Protein AF-A0A183KMF8-F1 (afdb_monomer)

Sequence (443 aa):
MEKEELQAALEEAESALEQEEAKVQRAQLEMSQIRQEIDRRLAEKEEEFEATRKNHQRAMESQQASLEAEAKGKAEAMRVKKKLEQDINELEVSLDGANRARAEQEKNVKKFQQQVRELQSQLEDDQRQRDDLREQFQAAERRATVLAGELDELRIALDQAERSRKIAEAERAEASDRATEMSTQTASLAAQKRKLEADLAAMQVRLNNYVYFSKINNLRITNIKEAANEAKQADERAKKAMADSARVFEEIRQEQEHTQHVEKARKQLEIQVKELMARLEDSESGAMKNGRKAMGKLEQRVRELETELEAEQRRHGETQKNLRKVDRRMKEISLQAEEDKKSHDRMQELVEKLQGKIKTYKRQVEEAEEIAAINLAKYRKIQHEIEDAEERADQAEQALQKLRAKNRSSVSTARGVSAAPAGGPGHANRARKPTASLAPEEE

Radius of gyration: 89.99 Å; Cα contacts (8 Å, |Δi|>4): 0; chains: 1; bounding box: 189×73×277 Å

Organism: NCBI:txid6186

InterPro domains:
  IPR002928 Myosin tail [PF01576] (4-406)
  IPR014751 DNA repair protein XRCC4-like, C-terminal [G3DSA:1.20.5.370] (32-85)
  IPR014751 DNA repair protein XRCC4-like, C-terminal [G3DSA:1.20.5.370] (86-130)
  IPR014751 DNA repair protein XRCC4-like, C-terminal [G3DSA:1.20.5.370] (131-180)
  IPR014751 DNA repair protein XRCC4-like, C-terminal [G3DSA:1.20.5.370] (212-255)

Foldseek 3Di:
DVVVVVVVVVVVVVVVVVVVVVVVVVVVVVVVVVVVVVVVVVVVVVVVVVVVVVVVVVVVVVVVVVVVVVVVVVVVVVVVVVVVVVVVVVVVVVVVVVVVVVVVVVVVVVVVVVVVVVVVVVVVVVVVVVVVVVVVVVVVVVVVVVVVVVVVVVVVVVVVVVVVVVVVVVVVVVVVVVVVVVVVVVVVVVVVVVVVVVVVVVVVVVVVVVVVVVVVVVVVVVVVCVVPPPPDDDDDPDDDPDPPPPVVVVVVVVVVVVVVVVVVVVVVVVVVVVVVVVVVCVVVVVVVVVVVVVVVVVVVVVVVVVVVVVVVVVVVVVVVVVVVVVVVVVVVVVVVVVVVVVVVVVVVVVVVVVVVVVVVVVVVVVVVVVVVVVVVVVVVVVVVVVVVVVVVVVVVVVVVVVVVVVCVVDDDDDDDDDDDDDDDDDDDDDDDDDDDDDDDDDD

Structure (mmCIF, N/CA/C/O backbone):
data_AF-A0A183KMF8-F1
#
_entry.id   AF-A0A183KMF8-F1
#
loop_
_atom_site.group_PDB
_atom_site.id
_atom_site.type_symbol
_atom_site.label_atom_id
_atom_site.label_alt_id
_atom_site.label_comp_id
_atom_site.label_asym_id
_atom_site.label_entity_id
_atom_site.label_seq_id
_atom_site.pdbx_PDB_ins_code
_atom_site.Cartn_x
_atom_site.Cartn_y
_atom_site.Cartn_z
_atom_site.occupancy
_atom_site.B_iso_or_equiv
_atom_site.auth_seq_id
_atom_site.auth_comp_id
_atom_site.auth_asym_id
_atom_site.auth_atom_id
_atom_site.pdbx_PDB_model_num
ATOM 1 N N . MET A 1 1 ? -101.783 14.143 148.210 1.00 53.28 1 MET A N 1
ATOM 2 C CA . MET A 1 1 ? -100.377 14.569 148.283 1.00 53.28 1 MET A CA 1
ATOM 3 C C . MET A 1 1 ? -99.490 13.358 148.036 1.00 53.28 1 MET A C 1
ATOM 5 O O . MET A 1 1 ? -99.327 13.074 146.864 1.00 53.28 1 MET A O 1
ATOM 9 N N . GLU A 1 2 ? -99.104 12.533 149.020 1.00 60.06 2 GLU A N 1
ATOM 10 C CA . GLU A 1 2 ? -98.165 11.400 148.794 1.00 60.06 2 GLU A CA 1
ATOM 11 C C . GLU A 1 2 ? -98.465 10.506 147.569 1.00 60.06 2 GLU A C 1
ATOM 13 O O . GLU A 1 2 ? -97.564 10.198 146.793 1.00 60.06 2 GLU A O 1
ATOM 18 N N . LYS A 1 3 ? -99.730 10.106 147.344 1.00 68.62 3 LYS A N 1
ATOM 19 C CA . LYS A 1 3 ? -100.103 9.311 146.155 1.00 68.62 3 LYS A CA 1
ATOM 20 C C . LYS A 1 3 ? -99.902 10.082 144.841 1.00 68.62 3 LYS A C 1
ATOM 22 O O . LYS A 1 3 ? -99.501 9.491 143.848 1.00 68.62 3 LYS A O 1
ATOM 27 N N . GLU A 1 4 ? -100.211 11.374 144.829 1.00 64.69 4 GLU A N 1
ATOM 28 C CA . GLU A 1 4 ? -100.083 12.243 143.653 1.00 64.69 4 GLU A CA 1
ATOM 29 C C . GLU A 1 4 ? -98.609 12.581 143.383 1.00 64.69 4 GLU A C 1
ATOM 31 O O . GLU A 1 4 ? -98.207 12.636 142.231 1.00 64.69 4 GLU A O 1
ATOM 36 N N . GLU A 1 5 ? -97.785 12.706 144.427 1.00 64.81 5 GLU A N 1
ATOM 37 C CA . GLU A 1 5 ? -96.329 12.885 144.321 1.00 64.81 5 GLU A CA 1
ATOM 38 C C . GLU A 1 5 ? -95.641 11.615 143.793 1.00 64.81 5 GLU A C 1
ATOM 40 O O . GLU A 1 5 ? -94.817 11.697 142.886 1.00 64.81 5 GLU A O 1
ATOM 45 N N . LEU A 1 6 ? -96.027 10.429 144.283 1.00 68.94 6 LEU A N 1
ATOM 46 C CA . LEU A 1 6 ? -95.561 9.146 143.737 1.00 68.94 6 LEU A CA 1
ATOM 47 C C . LEU A 1 6 ? -96.019 8.913 142.293 1.00 68.94 6 LEU A C 1
ATOM 49 O O . LEU A 1 6 ? -95.277 8.325 141.511 1.00 68.94 6 LEU A O 1
ATOM 53 N N . GLN A 1 7 ? -97.225 9.359 141.936 1.00 73.94 7 GLN A N 1
ATOM 54 C CA . GLN A 1 7 ? -97.734 9.225 140.574 1.00 73.94 7 GLN A CA 1
ATOM 55 C C . GLN A 1 7 ? -97.050 10.217 139.618 1.00 73.94 7 GLN A C 1
ATOM 57 O O . GLN A 1 7 ? -96.647 9.814 138.534 1.00 73.94 7 GLN A O 1
ATOM 62 N N . ALA A 1 8 ? -96.805 11.460 140.045 1.00 76.19 8 ALA A N 1
ATOM 63 C CA . ALA A 1 8 ? -96.013 12.426 139.284 1.00 76.19 8 ALA A CA 1
ATOM 64 C C . ALA A 1 8 ? -94.557 11.963 139.094 1.00 76.19 8 ALA A C 1
ATOM 66 O O . ALA A 1 8 ? -94.017 12.097 138.003 1.00 76.19 8 ALA A O 1
ATOM 67 N N . ALA A 1 9 ? -93.937 11.361 140.116 1.00 75.56 9 ALA A N 1
ATOM 68 C CA . ALA A 1 9 ? -92.593 10.789 140.005 1.00 75.56 9 ALA A CA 1
ATOM 69 C C . ALA A 1 9 ? -92.539 9.557 139.078 1.00 75.56 9 ALA A C 1
ATOM 71 O O . ALA A 1 9 ? -91.512 9.313 138.446 1.00 75.56 9 ALA A O 1
ATOM 72 N N . LEU A 1 10 ? -93.632 8.788 138.974 1.00 75.88 10 LEU A N 1
ATOM 73 C CA . LEU A 1 10 ? -93.757 7.712 137.989 1.00 75.88 10 LEU A CA 1
ATOM 74 C C . LEU A 1 10 ? -93.901 8.284 136.572 1.00 75.88 10 LEU A C 1
ATOM 76 O O . LEU A 1 10 ? -93.147 7.886 135.694 1.00 75.88 10 LEU A O 1
ATOM 80 N N . GLU A 1 11 ? -94.790 9.259 136.366 1.00 78.62 11 GLU A N 1
ATOM 81 C CA . GLU A 1 11 ? -94.988 9.938 135.076 1.00 78.62 11 GLU A CA 1
ATOM 82 C C . GLU A 1 11 ? -93.707 10.681 134.615 1.00 78.62 11 GLU A C 1
ATOM 84 O O . GLU A 1 11 ? -93.384 10.691 133.426 1.00 78.62 11 GLU A O 1
ATOM 89 N N . GLU A 1 12 ? -92.911 11.232 135.541 1.00 80.75 12 GLU A N 1
ATOM 90 C CA . GLU A 1 12 ? -91.586 11.809 135.263 1.00 80.75 12 GLU A CA 1
ATOM 91 C C . GLU A 1 12 ? -90.548 10.733 134.889 1.00 80.75 12 GLU A C 1
ATOM 93 O O . GLU A 1 12 ? -89.778 10.928 133.947 1.00 80.75 12 GLU A O 1
ATOM 98 N N . ALA A 1 13 ? -90.546 9.578 135.565 1.00 78.44 13 ALA A N 1
ATOM 99 C CA . ALA A 1 13 ? -89.655 8.460 135.246 1.00 78.44 13 ALA A CA 1
ATOM 100 C C . ALA A 1 13 ? -90.016 7.763 133.920 1.00 78.44 13 ALA A C 1
ATOM 102 O O . ALA A 1 13 ? -89.120 7.381 133.168 1.00 78.44 13 ALA A O 1
ATOM 103 N N . GLU A 1 14 ? -91.306 7.634 133.603 1.00 80.62 14 GLU A N 1
ATOM 104 C CA . GLU A 1 14 ? -91.804 7.118 132.324 1.00 80.62 14 GLU A CA 1
ATOM 105 C C . GLU A 1 14 ? -91.486 8.101 131.187 1.00 80.62 14 GLU A C 1
ATOM 107 O O . GLU A 1 14 ? -90.931 7.692 130.170 1.00 80.62 14 GLU A O 1
ATOM 112 N N . SER A 1 15 ? -91.679 9.410 131.393 1.00 82.56 15 SER A N 1
ATOM 113 C CA . SER A 1 15 ? -91.239 10.459 130.457 1.00 82.56 15 SER A CA 1
ATOM 114 C C . SER A 1 15 ? -89.717 10.472 130.248 1.00 82.56 15 SER A C 1
ATOM 116 O O . SER A 1 15 ? -89.238 10.671 129.128 1.00 82.56 15 SER A O 1
ATOM 118 N N . ALA A 1 16 ? -88.925 10.230 131.297 1.00 81.44 16 ALA A N 1
ATOM 119 C CA . ALA A 1 16 ? -87.475 10.090 131.183 1.00 81.44 16 ALA A CA 1
ATOM 120 C C . ALA A 1 16 ? -87.079 8.817 130.411 1.00 81.44 16 ALA A C 1
ATOM 122 O O . ALA A 1 16 ? -86.155 8.865 129.596 1.00 81.44 16 ALA A O 1
ATOM 123 N N . LEU A 1 17 ? -87.794 7.703 130.612 1.00 83.12 17 LEU A N 1
ATOM 124 C CA . LEU A 1 17 ? -87.589 6.464 129.864 1.00 83.12 17 LEU A CA 1
ATOM 125 C C . LEU A 1 17 ? -87.949 6.636 128.383 1.00 83.12 17 LEU A C 1
ATOM 127 O O . LEU A 1 17 ? -87.120 6.310 127.540 1.00 83.12 17 LEU A O 1
ATOM 131 N N . GLU A 1 18 ? -89.102 7.225 128.049 1.00 85.12 18 GLU A N 1
ATOM 132 C CA . GLU A 1 18 ? -89.467 7.550 126.661 1.00 85.12 18 GLU A CA 1
ATOM 133 C C . GLU A 1 18 ? -88.423 8.464 125.998 1.00 85.12 18 GLU A C 1
ATOM 135 O O . GLU A 1 18 ? -88.086 8.287 124.825 1.00 85.12 18 GLU A O 1
ATOM 140 N N . GLN A 1 19 ? -87.854 9.419 126.741 1.00 85.50 19 GLN A N 1
ATOM 141 C CA . GLN A 1 19 ? -86.780 10.280 126.243 1.00 85.50 19 GLN A CA 1
ATOM 142 C C . GLN A 1 19 ? -85.465 9.526 125.998 1.00 85.50 19 GLN A C 1
ATOM 144 O O . GLN A 1 19 ? -84.789 9.820 125.009 1.00 85.50 19 GLN A O 1
ATOM 149 N N . GLU A 1 20 ? -85.082 8.568 126.847 1.00 84.25 20 GLU A N 1
ATOM 150 C CA . GLU A 1 20 ? -83.907 7.717 126.606 1.00 84.25 20 GLU A CA 1
ATOM 151 C C . GLU A 1 20 ? -84.151 6.692 125.492 1.00 84.25 20 GLU A C 1
ATOM 153 O O . GLU A 1 20 ? -83.294 6.526 124.625 1.00 84.25 20 GLU A O 1
ATOM 158 N N . GLU A 1 21 ? -85.331 6.076 125.409 1.00 85.88 21 GLU A N 1
ATOM 159 C CA . GLU A 1 21 ? -85.695 5.205 124.288 1.00 85.88 21 GLU A CA 1
ATOM 160 C C . GLU A 1 21 ? -85.718 5.980 122.965 1.00 85.88 21 GLU A C 1
ATOM 162 O O . GLU A 1 21 ? -85.178 5.502 121.967 1.00 85.88 21 GLU A O 1
ATOM 167 N N . ALA A 1 22 ? -86.225 7.216 122.947 1.00 87.88 22 ALA A N 1
ATOM 168 C CA . ALA A 1 22 ? -86.154 8.091 121.779 1.00 87.88 22 ALA A CA 1
ATOM 169 C C . ALA A 1 22 ? -84.707 8.475 121.412 1.00 87.88 22 ALA A C 1
ATOM 171 O O . ALA A 1 22 ? -84.389 8.574 120.223 1.00 87.88 22 ALA A O 1
ATOM 172 N N . LYS A 1 23 ? -83.804 8.663 122.389 1.00 91.06 23 LYS A N 1
ATOM 173 C CA . LYS A 1 23 ? -82.362 8.861 122.132 1.00 91.06 23 LYS A CA 1
ATOM 174 C C . LYS A 1 23 ? -81.717 7.595 121.568 1.00 91.06 23 LYS A C 1
ATOM 176 O O . LYS A 1 23 ? -80.972 7.691 120.598 1.00 91.06 23 LYS A O 1
ATOM 181 N N . VAL A 1 24 ? -82.035 6.418 122.106 1.00 89.94 24 VAL A N 1
ATOM 182 C CA . VAL A 1 24 ? -81.534 5.124 121.614 1.00 89.94 24 VAL A CA 1
ATOM 183 C C . VAL A 1 24 ? -82.042 4.840 120.200 1.00 89.94 24 VAL A C 1
ATOM 185 O O . VAL A 1 24 ? -81.247 4.462 119.344 1.00 89.94 24 VAL A O 1
ATOM 188 N N . GLN A 1 25 ? -83.322 5.084 119.905 1.00 90.12 25 GLN A N 1
ATOM 189 C CA . GLN A 1 25 ? -83.880 4.941 118.556 1.00 90.12 25 GLN A CA 1
ATOM 190 C C . GLN A 1 25 ? -83.227 5.917 117.566 1.00 90.12 25 GLN A C 1
ATOM 192 O O . GLN A 1 25 ? -82.869 5.509 116.461 1.00 90.12 25 GLN A O 1
ATOM 197 N N . ARG A 1 26 ? -82.985 7.179 117.959 1.00 90.56 26 ARG A N 1
ATOM 198 C CA . ARG A 1 26 ? -82.213 8.137 117.143 1.00 90.56 26 ARG A CA 1
ATOM 199 C C . ARG A 1 26 ? -80.785 7.653 116.904 1.00 90.56 26 ARG A C 1
ATOM 201 O O . ARG A 1 26 ? -80.384 7.572 115.753 1.00 90.56 26 ARG A O 1
ATOM 208 N N . ALA A 1 27 ? -80.063 7.229 117.940 1.00 90.38 27 ALA A N 1
ATOM 209 C CA . ALA A 1 27 ? -78.700 6.711 117.812 1.00 90.38 27 ALA A CA 1
ATOM 210 C C . ALA A 1 27 ? -78.622 5.422 116.965 1.00 90.38 27 ALA A C 1
ATOM 212 O O . ALA A 1 27 ? -77.650 5.210 116.241 1.00 90.38 27 ALA A O 1
ATOM 213 N N . GLN A 1 28 ? -79.649 4.566 117.002 1.00 89.50 28 GLN A N 1
ATOM 214 C CA . GLN A 1 28 ? -79.761 3.395 116.123 1.00 89.50 28 GLN A CA 1
ATOM 215 C C . GLN A 1 28 ? -80.034 3.792 114.665 1.00 89.50 28 GLN A C 1
ATOM 217 O O . GLN A 1 28 ? -79.426 3.216 113.761 1.00 89.50 28 GLN A O 1
ATOM 222 N N . LEU A 1 29 ? -80.898 4.784 114.423 1.00 92.31 29 LEU A N 1
ATOM 223 C CA . LEU A 1 29 ? -81.150 5.338 113.089 1.00 92.31 29 LEU A CA 1
ATOM 224 C C . LEU A 1 29 ? -79.906 6.038 112.528 1.00 92.31 29 LEU A C 1
ATOM 226 O O . LEU A 1 29 ? -79.533 5.766 111.392 1.00 92.31 29 LEU A O 1
ATOM 230 N N . GLU A 1 30 ? -79.220 6.854 113.327 1.00 91.75 30 GLU A N 1
ATOM 231 C CA . GLU A 1 30 ? -77.949 7.502 112.984 1.00 91.75 30 GLU A CA 1
ATOM 232 C C . GLU A 1 30 ? -76.857 6.462 112.701 1.00 91.75 30 GLU A C 1
ATOM 234 O O . GLU A 1 30 ? -76.207 6.531 111.662 1.00 91.75 30 GLU A O 1
ATOM 239 N N . MET A 1 31 ? -76.697 5.429 113.538 1.00 91.88 31 MET A N 1
ATOM 240 C CA . MET A 1 31 ? -75.764 4.328 113.262 1.00 91.88 31 MET A CA 1
ATOM 241 C C . MET A 1 31 ? -76.128 3.576 111.971 1.00 91.88 31 MET A C 1
ATOM 243 O O . MET A 1 31 ? -75.231 3.163 111.235 1.00 91.88 31 MET A O 1
ATOM 247 N N . SER A 1 32 ? -77.417 3.379 111.684 1.00 92.81 32 SER A N 1
ATOM 248 C CA . SER A 1 32 ? -77.883 2.740 110.446 1.00 92.81 32 SER A CA 1
ATOM 249 C C . SER A 1 32 ? -77.575 3.605 109.217 1.00 92.81 32 SER A C 1
ATOM 251 O O . SER A 1 32 ? -77.034 3.104 108.233 1.00 92.81 32 SER A O 1
ATOM 253 N N . GLN A 1 33 ? -77.815 4.916 109.303 1.00 93.31 33 GLN A N 1
ATOM 254 C CA . GLN A 1 33 ? -77.479 5.893 108.264 1.00 93.31 33 GLN A CA 1
ATOM 255 C C . GLN A 1 33 ? -75.964 5.985 108.037 1.00 93.31 33 GLN A C 1
ATOM 257 O O . GLN A 1 33 ? -75.526 5.940 106.893 1.00 93.31 33 GLN A O 1
ATOM 262 N N . ILE A 1 34 ? -75.156 6.028 109.101 1.00 94.00 34 ILE A N 1
ATOM 263 C CA . ILE A 1 34 ? -73.687 6.047 109.022 1.00 94.00 34 ILE A CA 1
ATOM 264 C C . ILE A 1 34 ? -73.156 4.751 108.397 1.00 94.00 34 ILE A C 1
ATOM 266 O O . ILE A 1 34 ? -72.250 4.807 107.570 1.00 94.00 34 ILE A O 1
ATOM 270 N N . ARG A 1 35 ? -73.727 3.583 108.731 1.00 93.81 35 ARG A N 1
ATOM 271 C CA . ARG A 1 35 ? -73.390 2.312 108.062 1.00 93.81 35 ARG A CA 1
ATOM 272 C C . ARG A 1 35 ? -73.719 2.374 106.573 1.00 93.81 35 ARG A C 1
ATOM 274 O O . ARG A 1 35 ? -72.835 2.128 105.767 1.00 93.81 35 ARG A O 1
ATOM 281 N N . GLN A 1 36 ? -74.929 2.801 106.209 1.00 94.44 36 GLN A N 1
ATOM 282 C CA . GLN A 1 36 ? -75.324 2.961 104.805 1.00 94.44 36 GLN A CA 1
ATOM 283 C C . GLN A 1 36 ? -74.450 3.982 104.056 1.00 94.44 36 GLN A C 1
ATOM 285 O O . GLN A 1 36 ? -74.136 3.761 102.891 1.00 94.44 36 GLN A O 1
ATOM 290 N N . GLU A 1 37 ? -74.011 5.070 104.696 1.00 94.62 37 GLU A N 1
ATOM 291 C CA . GLU A 1 37 ? -73.082 6.035 104.097 1.00 94.62 37 GLU A CA 1
ATOM 292 C C . GLU A 1 37 ? -71.677 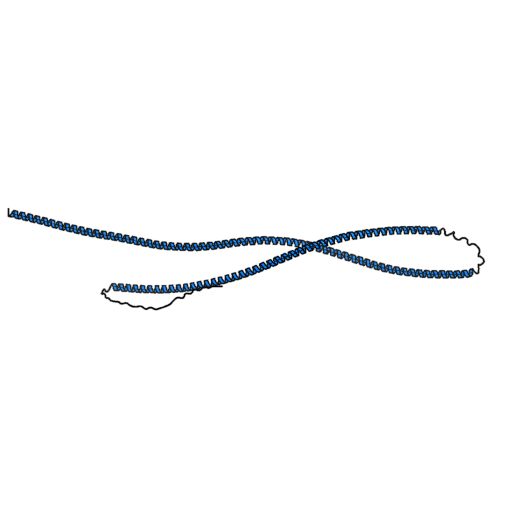5.442 103.910 1.00 94.62 37 GLU A C 1
ATOM 294 O O . GLU A 1 37 ? -71.059 5.660 102.868 1.00 94.62 37 GLU A O 1
ATOM 299 N N . ILE A 1 38 ? -71.176 4.667 104.878 1.00 94.38 38 ILE A N 1
ATOM 300 C CA . ILE A 1 38 ? -69.896 3.952 104.771 1.00 94.38 38 ILE A CA 1
ATOM 301 C C . ILE A 1 38 ? -69.963 2.901 103.659 1.00 94.38 38 ILE A C 1
ATOM 303 O O . ILE A 1 38 ? -69.092 2.899 102.794 1.00 94.38 38 ILE A O 1
ATOM 307 N N . ASP A 1 39 ? -71.002 2.067 103.630 1.00 93.62 39 ASP A N 1
ATOM 308 C CA . ASP A 1 39 ? -71.189 1.029 102.613 1.00 93.62 39 ASP A CA 1
ATOM 309 C C . ASP A 1 39 ? -71.329 1.653 101.211 1.00 93.62 39 ASP A C 1
ATOM 311 O O . ASP A 1 39 ? -70.712 1.181 100.254 1.00 93.62 39 ASP A O 1
ATOM 315 N N . ARG A 1 40 ? -72.052 2.779 101.085 1.00 95.38 40 ARG A N 1
ATOM 316 C CA . ARG A 1 40 ? -72.149 3.532 99.824 1.00 95.38 40 ARG A CA 1
ATOM 317 C C . ARG A 1 40 ? -70.805 4.132 99.408 1.00 95.38 40 ARG A C 1
ATOM 319 O O . ARG A 1 40 ? -70.449 4.032 98.241 1.00 95.38 40 ARG A O 1
ATOM 326 N N . ARG A 1 41 ? -70.034 4.709 100.339 1.00 94.62 41 ARG A N 1
ATOM 327 C CA . ARG A 1 41 ? -68.681 5.232 100.065 1.00 94.62 41 ARG A CA 1
ATOM 328 C C . ARG A 1 41 ? -67.687 4.130 99.705 1.00 94.62 41 ARG A C 1
ATOM 330 O O . ARG A 1 41 ? -66.790 4.378 98.906 1.00 94.62 41 ARG A O 1
ATOM 337 N N . LEU A 1 42 ? -67.822 2.935 100.279 1.00 93.44 42 LEU A N 1
ATOM 338 C CA . LEU A 1 42 ? -67.018 1.774 99.901 1.00 93.44 42 LEU A CA 1
ATOM 339 C C . LEU A 1 42 ? -67.345 1.349 98.466 1.00 93.44 42 LEU A C 1
ATOM 341 O O . LEU A 1 42 ? -66.423 1.256 97.663 1.00 93.44 42 LEU A O 1
ATOM 345 N N . ALA A 1 43 ? -68.627 1.220 98.112 1.00 94.00 43 ALA A N 1
ATOM 346 C CA . ALA A 1 43 ? -69.049 0.929 96.740 1.00 94.00 43 ALA A CA 1
ATOM 347 C C . ALA A 1 43 ? -68.582 2.007 95.737 1.00 94.00 43 ALA A C 1
ATOM 349 O O . ALA A 1 43 ? -67.992 1.673 94.713 1.00 94.00 43 ALA A O 1
ATOM 350 N N . GLU A 1 44 ? -68.746 3.297 96.057 1.00 94.38 44 GLU A N 1
ATOM 351 C CA . GLU A 1 44 ? -68.224 4.417 95.252 1.00 94.38 44 GLU A CA 1
ATOM 352 C C . GLU A 1 44 ? -66.703 4.315 95.043 1.00 94.38 44 GLU A C 1
ATOM 354 O O . GLU A 1 44 ? -66.207 4.564 93.943 1.00 94.38 44 GLU A O 1
ATOM 359 N N . LYS A 1 45 ? -65.943 3.915 96.072 1.00 94.75 45 LYS A N 1
ATOM 360 C CA . LYS A 1 45 ? -64.488 3.737 95.959 1.00 94.75 45 LYS A CA 1
ATOM 361 C C . LYS A 1 45 ? -64.096 2.479 95.193 1.00 94.75 45 LYS A C 1
ATOM 363 O O . LYS A 1 45 ? -63.124 2.527 94.443 1.00 94.75 45 LYS A O 1
ATOM 368 N N . GLU A 1 46 ? -64.837 1.384 95.318 1.00 94.38 46 GLU A N 1
ATOM 369 C CA . GLU A 1 46 ? -64.632 0.188 94.496 1.00 94.38 46 GLU A CA 1
ATOM 370 C C . GLU A 1 46 ? -64.912 0.478 93.012 1.00 94.38 46 GLU A C 1
ATOM 372 O O . GLU A 1 46 ? -64.101 0.097 92.164 1.00 94.38 46 GLU A O 1
ATOM 377 N N . GLU A 1 47 ? -65.961 1.245 92.691 1.00 94.88 47 GLU A N 1
ATOM 378 C CA . GLU A 1 47 ? -66.227 1.727 91.329 1.00 94.88 47 GLU A CA 1
ATOM 379 C C . GLU A 1 47 ? -65.140 2.693 90.819 1.00 94.88 47 GLU A C 1
ATOM 381 O O . GLU A 1 47 ? -64.676 2.538 89.686 1.00 94.88 47 GLU A O 1
ATOM 386 N N . GLU A 1 48 ? -64.661 3.641 91.636 1.00 94.19 48 GLU A N 1
ATOM 387 C CA . GLU A 1 48 ? -63.521 4.507 91.284 1.00 94.19 48 GLU A CA 1
ATOM 388 C C . GLU A 1 48 ? -62.247 3.696 90.994 1.00 94.19 48 GLU A C 1
ATOM 390 O O . GLU A 1 48 ? -61.545 3.974 90.013 1.00 94.19 48 GLU A O 1
ATOM 395 N N . PHE A 1 49 ? -61.935 2.684 91.811 1.00 94.44 49 PHE A N 1
ATOM 396 C CA . PHE A 1 49 ? -60.773 1.819 91.605 1.00 94.44 49 PHE A CA 1
ATOM 397 C C . PHE A 1 49 ? -60.935 0.934 90.361 1.00 94.44 49 PHE A C 1
ATOM 399 O O . PHE A 1 49 ? -59.989 0.817 89.578 1.00 94.44 49 PHE A O 1
ATOM 406 N N . GLU A 1 50 ? -62.119 0.366 90.115 1.00 94.94 50 GLU A N 1
ATOM 407 C CA . GLU A 1 50 ? -62.440 -0.362 88.880 1.00 94.94 50 GLU A CA 1
ATOM 408 C C . GLU A 1 50 ? -62.308 0.531 87.639 1.00 94.94 50 GLU A C 1
ATOM 410 O O . GLU A 1 50 ? -61.663 0.136 86.664 1.00 94.94 50 GLU A O 1
ATOM 415 N N . ALA A 1 51 ? -62.875 1.739 87.661 1.00 95.62 51 ALA A N 1
ATOM 416 C CA . ALA A 1 51 ? -62.802 2.694 86.558 1.00 95.62 51 ALA A CA 1
ATOM 417 C C . ALA A 1 51 ? -61.354 3.130 86.292 1.00 95.62 51 ALA A C 1
ATOM 419 O O . ALA A 1 51 ? -60.893 3.113 85.147 1.00 95.62 51 ALA A O 1
ATOM 420 N N . THR A 1 52 ? -60.598 3.433 87.351 1.00 95.38 52 THR A N 1
ATOM 421 C CA . THR A 1 52 ? -59.173 3.777 87.269 1.00 95.38 52 THR A CA 1
ATOM 422 C C . THR A 1 52 ? -58.361 2.623 86.683 1.00 95.38 52 THR A C 1
ATOM 424 O O . THR A 1 52 ? -57.556 2.841 85.775 1.00 95.38 52 THR A O 1
ATOM 427 N N . ARG A 1 53 ? -58.609 1.384 87.128 1.00 96.69 53 ARG A N 1
ATOM 428 C CA . ARG A 1 53 ? -57.955 0.170 86.617 1.00 96.69 53 ARG A CA 1
ATOM 429 C C . ARG A 1 53 ? -58.290 -0.088 85.147 1.00 96.69 53 ARG A C 1
ATOM 431 O O . ARG A 1 53 ? -57.383 -0.353 84.365 1.00 96.69 53 ARG A O 1
ATOM 438 N N . LYS A 1 54 ? -59.560 0.042 84.749 1.00 96.69 54 LYS A N 1
ATOM 439 C CA . LYS A 1 54 ? -60.018 -0.108 83.354 1.00 96.69 54 LYS A CA 1
ATOM 440 C C . LYS A 1 54 ? -59.425 0.968 82.438 1.00 96.69 54 LYS A C 1
ATOM 442 O O . LYS A 1 54 ? -59.052 0.661 81.308 1.00 96.69 54 LYS A O 1
ATOM 447 N N . ASN A 1 55 ? -59.266 2.200 82.922 1.00 95.94 55 ASN A N 1
ATOM 448 C CA . ASN A 1 55 ? -58.612 3.274 82.171 1.00 95.94 55 ASN A CA 1
ATOM 449 C C . ASN A 1 55 ? -57.101 3.039 82.006 1.00 95.94 55 ASN A C 1
ATOM 451 O O . ASN A 1 55 ? -56.592 3.185 80.896 1.00 95.94 55 ASN A O 1
ATOM 455 N N . HIS A 1 56 ? -56.394 2.600 83.054 1.00 95.12 56 HIS A N 1
ATOM 456 C CA . HIS A 1 56 ? -54.976 2.225 82.942 1.00 95.12 56 HIS A CA 1
ATOM 457 C C . HIS A 1 56 ? -54.773 1.015 82.019 1.00 95.12 56 HIS A C 1
ATOM 459 O O . HIS A 1 56 ? -53.867 1.034 81.192 1.00 95.12 56 HIS A O 1
ATOM 465 N N . GLN A 1 57 ? -55.642 0.002 82.093 1.00 95.50 57 GLN A N 1
ATOM 466 C CA . GLN A 1 57 ? -55.606 -1.161 81.202 1.00 95.50 57 GLN A CA 1
ATOM 467 C C . GLN A 1 57 ? -55.739 -0.744 79.726 1.00 95.50 57 GLN A C 1
ATOM 469 O O . GLN A 1 57 ? -54.892 -1.102 78.912 1.00 95.50 57 GLN A O 1
ATOM 474 N N . ARG A 1 58 ? -56.724 0.103 79.396 1.00 96.50 58 ARG A N 1
ATOM 475 C CA . ARG A 1 58 ? -56.894 0.668 78.043 1.00 96.50 58 ARG A CA 1
ATOM 476 C C . ARG A 1 58 ? -55.698 1.510 77.590 1.00 96.50 58 ARG A C 1
ATOM 478 O O . ARG A 1 58 ? -55.344 1.484 76.414 1.00 96.50 58 ARG A O 1
ATOM 485 N N . ALA A 1 59 ? -55.075 2.263 78.498 1.00 96.19 59 ALA A N 1
ATOM 486 C CA . ALA A 1 59 ? -53.876 3.041 78.191 1.00 96.19 59 ALA A CA 1
ATOM 487 C C . ALA A 1 59 ? -52.679 2.131 77.860 1.00 96.19 59 ALA A C 1
ATOM 489 O O . ALA A 1 59 ? -51.994 2.376 76.868 1.00 96.19 59 ALA A O 1
ATOM 490 N N . MET A 1 60 ? -52.479 1.051 78.625 1.00 96.06 60 MET A N 1
ATOM 491 C CA . MET A 1 60 ? -51.458 0.033 78.352 1.00 96.06 60 MET A CA 1
ATOM 492 C C . MET A 1 60 ? -51.712 -0.688 77.021 1.00 96.06 60 MET A C 1
ATOM 494 O O . MET A 1 60 ? -50.788 -0.837 76.229 1.00 96.06 60 MET A O 1
ATOM 498 N N . GLU A 1 61 ? -52.955 -1.083 76.734 1.00 95.88 61 GLU A N 1
ATOM 499 C CA . GLU A 1 61 ? -53.344 -1.712 75.460 1.00 95.88 61 GLU A CA 1
ATOM 500 C C . GLU A 1 61 ? -53.108 -0.780 74.259 1.00 95.88 61 GLU A C 1
ATOM 502 O O . GLU A 1 61 ? -52.584 -1.208 73.232 1.00 95.88 61 GLU A O 1
ATOM 507 N N . SER A 1 62 ? -53.420 0.512 74.403 1.00 96.44 62 SER A N 1
ATOM 508 C CA . SER A 1 62 ? -53.162 1.536 73.382 1.00 96.44 62 SER A CA 1
ATOM 509 C C . SER A 1 62 ? -51.660 1.769 73.151 1.00 96.44 62 SER A C 1
ATOM 511 O O . SER A 1 62 ? -51.201 1.809 72.007 1.00 96.44 62 SER A O 1
ATOM 513 N N . GLN A 1 63 ? -50.863 1.849 74.223 1.00 96.31 63 GLN A N 1
ATOM 514 C CA . GLN A 1 63 ? -49.403 1.959 74.123 1.00 96.31 63 GLN A CA 1
ATOM 515 C C . GLN A 1 63 ? -48.773 0.705 73.501 1.00 96.31 63 GLN A C 1
ATOM 517 O O . GLN A 1 63 ? -47.903 0.834 72.643 1.00 96.31 63 GLN A O 1
ATOM 522 N N . GLN A 1 64 ? -49.247 -0.490 73.863 1.00 95.75 64 GLN A N 1
ATOM 523 C CA . GLN A 1 64 ? -48.807 -1.758 73.279 1.00 95.75 64 GLN A CA 1
ATOM 524 C C . GLN A 1 64 ? -49.117 -1.816 71.774 1.00 95.75 64 GLN A C 1
ATOM 526 O O . GLN A 1 64 ? -48.234 -2.129 70.976 1.00 95.75 64 GLN A O 1
ATOM 531 N N . ALA A 1 65 ? -50.329 -1.429 71.360 1.00 96.38 65 ALA A N 1
ATOM 532 C CA . ALA A 1 65 ? -50.695 -1.350 69.947 1.00 96.38 65 ALA A CA 1
ATOM 533 C C . ALA A 1 65 ? -49.833 -0.333 69.170 1.00 96.38 65 ALA A C 1
ATOM 535 O O . ALA A 1 65 ? -49.416 -0.613 68.044 1.00 96.38 65 ALA A O 1
ATOM 536 N N . SER A 1 66 ? -49.509 0.818 69.774 1.00 96.44 66 SER A N 1
ATOM 537 C CA . SER A 1 66 ? -48.597 1.805 69.178 1.00 96.44 66 SER A CA 1
ATOM 538 C C . SER A 1 66 ? -47.163 1.276 69.054 1.00 96.44 66 SER A C 1
ATOM 540 O O . SER A 1 66 ? -46.527 1.490 68.023 1.00 96.44 66 SER A O 1
ATOM 542 N N . LEU A 1 67 ? -46.661 0.564 70.068 1.00 96.12 67 LEU A N 1
ATOM 543 C CA . LEU A 1 67 ? -45.334 -0.057 70.064 1.00 96.12 67 LEU A CA 1
ATOM 544 C C . LEU A 1 67 ? -45.223 -1.117 68.957 1.00 96.12 67 LEU A C 1
ATOM 546 O O . LEU A 1 67 ? -44.228 -1.172 68.236 1.00 96.12 67 LEU A O 1
ATOM 550 N N . GLU A 1 68 ? -46.259 -1.939 68.781 1.00 96.31 68 GLU A N 1
ATOM 551 C CA . GLU A 1 68 ? -46.319 -2.945 67.719 1.00 96.31 68 GLU A CA 1
ATOM 552 C C . GLU A 1 68 ? -46.439 -2.329 66.319 1.00 96.31 68 GLU A C 1
ATOM 554 O O . GLU A 1 68 ? -45.864 -2.862 65.366 1.00 96.31 68 GLU A O 1
ATOM 559 N N . ALA A 1 69 ? -47.150 -1.206 66.180 1.00 96.62 69 ALA A N 1
ATOM 560 C CA . ALA A 1 69 ? -47.210 -0.447 64.934 1.00 96.62 69 ALA A CA 1
ATOM 561 C C . ALA A 1 69 ? -45.842 0.166 64.579 1.00 96.62 69 ALA A C 1
ATOM 563 O O . ALA A 1 69 ? -45.385 0.018 63.443 1.00 96.62 69 ALA A O 1
ATOM 564 N N . GLU A 1 70 ? -45.146 0.776 65.546 1.00 95.88 70 GLU A N 1
ATOM 565 C CA . GLU A 1 70 ? -43.792 1.308 65.343 1.00 95.88 70 GLU A CA 1
ATOM 566 C C . GLU A 1 70 ? -42.795 0.186 65.009 1.00 95.88 70 GLU A C 1
ATOM 568 O O . GLU A 1 70 ? -42.009 0.313 64.069 1.00 95.88 70 GLU A O 1
ATOM 573 N N . ALA A 1 71 ? -42.858 -0.950 65.711 1.00 96.25 71 ALA A N 1
ATOM 574 C CA . ALA A 1 71 ? -41.999 -2.104 65.449 1.00 96.25 71 ALA A CA 1
ATOM 575 C C . ALA A 1 71 ? -42.182 -2.662 64.024 1.00 96.25 71 ALA A C 1
ATOM 577 O O . ALA A 1 71 ? -41.190 -2.974 63.358 1.00 96.25 71 ALA A O 1
ATOM 578 N N . LYS A 1 72 ? -43.428 -2.734 63.528 1.00 96.75 72 LYS A N 1
ATOM 579 C CA . LYS A 1 72 ? -43.742 -3.121 62.140 1.00 96.75 72 LYS A CA 1
ATOM 580 C C . LYS A 1 72 ? -43.213 -2.091 61.140 1.00 96.75 72 LYS A C 1
ATOM 582 O O . LYS A 1 72 ? -42.437 -2.460 60.261 1.00 96.75 72 LYS A O 1
ATOM 587 N N . GLY A 1 73 ? -43.520 -0.805 61.328 1.00 96.44 73 GLY A N 1
ATOM 588 C CA . GLY A 1 73 ? -43.034 0.271 60.455 1.00 96.44 73 GLY A CA 1
ATOM 589 C C . GLY A 1 73 ? -41.503 0.352 60.395 1.00 96.44 73 GLY A C 1
ATOM 590 O O . GLY A 1 73 ? -40.925 0.537 59.326 1.00 96.44 73 GLY A O 1
ATOM 591 N N . LYS A 1 74 ? -40.818 0.110 61.518 1.00 97.62 74 LYS A N 1
ATOM 592 C CA . LYS A 1 74 ? -39.353 0.013 61.599 1.00 97.62 74 LYS A CA 1
ATOM 593 C C . LYS A 1 74 ? -38.802 -1.200 60.845 1.00 97.62 74 LYS A C 1
ATOM 595 O O . LYS A 1 74 ? -37.776 -1.079 60.175 1.00 97.62 74 LYS A O 1
ATOM 600 N N . ALA A 1 75 ? -39.462 -2.357 60.925 1.00 96.75 75 ALA A N 1
ATOM 601 C CA . ALA A 1 75 ? -39.073 -3.548 60.169 1.00 96.75 75 ALA A CA 1
ATOM 602 C C . ALA A 1 75 ? -39.255 -3.349 58.652 1.00 96.75 75 ALA A C 1
ATOM 604 O O . ALA A 1 75 ? -38.373 -3.711 57.870 1.00 96.75 75 ALA A O 1
ATOM 605 N N . GLU A 1 76 ? -40.352 -2.713 58.235 1.00 97.31 76 GLU A N 1
ATOM 606 C CA . GLU A 1 76 ? -40.617 -2.356 56.838 1.00 97.31 76 GLU A CA 1
ATOM 607 C C . GLU A 1 76 ? -39.616 -1.320 56.315 1.00 97.31 76 GLU A C 1
ATOM 609 O O . GLU A 1 76 ? -38.996 -1.546 55.275 1.00 97.31 76 GLU A O 1
ATOM 614 N N . ALA A 1 77 ? -39.354 -0.247 57.067 1.00 97.12 77 ALA A N 1
ATOM 615 C CA . ALA A 1 77 ? -38.342 0.752 56.725 1.00 97.12 77 ALA A CA 1
ATOM 616 C C . ALA A 1 77 ? -36.940 0.132 56.589 1.00 97.12 77 ALA A C 1
ATOM 618 O O . ALA A 1 77 ? -36.216 0.446 55.646 1.00 97.12 77 ALA A O 1
ATOM 619 N N . MET A 1 78 ? -36.566 -0.807 57.468 1.00 97.44 78 MET A N 1
ATOM 620 C CA . MET A 1 78 ? -35.305 -1.553 57.354 1.00 97.44 78 MET A CA 1
ATOM 621 C C . MET A 1 78 ? -35.267 -2.492 56.138 1.00 97.44 78 MET A C 1
ATOM 623 O O . MET A 1 78 ? -34.201 -2.675 55.549 1.00 97.44 78 MET A O 1
ATOM 627 N N . ARG A 1 79 ? -36.404 -3.072 55.729 1.00 98.12 79 ARG A N 1
ATOM 628 C CA . ARG A 1 79 ? -36.511 -3.888 54.506 1.00 98.12 79 ARG A CA 1
ATOM 629 C C . ARG A 1 79 ? -36.383 -3.030 53.245 1.00 98.12 79 ARG A C 1
ATOM 631 O O . ARG A 1 79 ? -35.637 -3.403 52.344 1.00 98.12 79 ARG A O 1
ATOM 638 N N . VAL A 1 80 ? -37.061 -1.881 53.197 1.00 98.00 80 VAL A N 1
ATOM 639 C CA . VAL A 1 80 ? -36.958 -0.911 52.093 1.00 98.00 80 VAL A CA 1
ATOM 640 C C . VAL A 1 80 ? -35.541 -0.351 52.008 1.00 98.00 80 VAL A C 1
ATOM 642 O O . VAL A 1 80 ? -34.962 -0.361 50.926 1.00 98.00 80 VAL A O 1
ATOM 645 N N . LYS A 1 81 ? -34.941 0.039 53.142 1.00 98.12 81 LYS A N 1
ATOM 646 C CA . LYS A 1 81 ? -33.545 0.486 53.204 1.00 98.12 81 LYS A CA 1
ATOM 647 C C . LYS A 1 81 ? -32.601 -0.553 52.588 1.00 98.12 81 LYS A C 1
ATOM 649 O O . LYS A 1 81 ? -31.853 -0.204 51.684 1.00 98.12 81 LYS A O 1
ATOM 654 N N . LYS A 1 82 ? -32.669 -1.819 53.023 1.00 98.44 82 LYS A N 1
ATOM 655 C CA . LYS A 1 82 ? -31.817 -2.890 52.474 1.00 98.44 82 LYS A CA 1
ATOM 656 C C . LYS A 1 82 ? -32.008 -3.095 50.971 1.00 98.44 82 LYS A C 1
ATOM 658 O O . LYS A 1 82 ? -31.031 -3.373 50.284 1.00 98.44 82 LYS A O 1
ATOM 663 N N . LYS A 1 83 ? -33.238 -2.947 50.458 1.00 98.25 83 LYS A N 1
ATOM 664 C CA . LYS A 1 83 ? -33.480 -2.995 49.011 1.00 98.25 83 LYS A CA 1
ATOM 665 C C . LYS A 1 83 ? -32.796 -1.828 48.302 1.00 98.25 83 LYS A C 1
ATOM 667 O O . LYS A 1 83 ? -32.091 -2.068 47.340 1.00 98.25 83 LYS A O 1
ATOM 672 N N . LEU A 1 84 ? -32.938 -0.599 48.799 1.00 97.62 84 LEU A N 1
ATOM 673 C CA . LEU A 1 84 ? -32.284 0.573 48.206 1.00 97.62 84 LEU A CA 1
ATOM 674 C C . LEU A 1 84 ? -30.750 0.480 48.274 1.00 97.62 84 LEU A C 1
ATOM 676 O O . LEU A 1 84 ? -30.082 0.849 47.318 1.00 97.62 84 LEU A O 1
ATOM 680 N N . GLU A 1 85 ? -30.187 -0.065 49.357 1.00 97.88 85 GLU A N 1
ATOM 681 C CA . GLU A 1 85 ? -28.751 -0.366 49.452 1.00 97.88 85 GLU A CA 1
ATOM 682 C C . GLU A 1 85 ? -28.321 -1.395 48.386 1.00 97.88 85 GLU A C 1
ATOM 684 O O . GLU A 1 85 ? -27.271 -1.227 47.771 1.00 97.88 85 GLU A O 1
ATOM 689 N N . GLN A 1 86 ? -29.127 -2.424 48.101 1.00 98.25 86 GLN A N 1
ATOM 690 C CA . GLN A 1 86 ? -28.867 -3.362 46.999 1.00 98.25 86 GLN A CA 1
ATOM 691 C C . GLN A 1 86 ? -29.019 -2.697 45.619 1.00 98.25 86 GLN A C 1
ATOM 693 O O . GLN A 1 86 ? -28.106 -2.798 44.804 1.00 98.25 86 GLN A O 1
ATOM 698 N N . ASP A 1 87 ? -30.124 -1.983 45.380 1.00 98.06 87 ASP A N 1
ATOM 699 C CA . ASP A 1 87 ? -30.412 -1.288 44.121 1.00 98.06 87 ASP A CA 1
ATOM 700 C C . ASP A 1 87 ? -29.275 -0.292 43.771 1.00 98.06 87 ASP A C 1
ATOM 702 O O . ASP A 1 87 ? -28.883 -0.178 42.611 1.00 98.06 87 ASP A O 1
ATOM 706 N N . ILE A 1 88 ? -28.693 0.387 44.773 1.00 98.19 88 ILE A N 1
ATOM 707 C CA . ILE A 1 88 ? -27.517 1.264 44.613 1.00 98.19 88 ILE A CA 1
ATOM 708 C C . ILE A 1 88 ? -26.275 0.468 44.190 1.00 98.19 88 ILE A C 1
ATOM 710 O O . ILE A 1 88 ? -25.649 0.831 43.198 1.00 98.19 88 ILE A O 1
ATOM 714 N N . ASN A 1 89 ? -25.937 -0.628 44.880 1.00 98.19 89 ASN A N 1
ATOM 715 C CA . ASN A 1 89 ? -24.776 -1.459 44.527 1.00 98.19 89 ASN A CA 1
ATOM 716 C C . ASN A 1 89 ? -24.882 -2.019 43.091 1.00 98.19 89 ASN A C 1
ATOM 718 O O . ASN A 1 89 ? -23.892 -2.062 42.359 1.00 98.19 89 ASN A O 1
ATOM 722 N N . GLU A 1 90 ? -26.080 -2.431 42.663 1.00 98.19 90 GLU A N 1
ATOM 723 C CA . GLU A 1 90 ? -26.327 -2.919 41.297 1.00 98.19 90 GLU A CA 1
ATOM 724 C C . GLU A 1 90 ? -26.153 -1.804 40.248 1.00 98.19 90 GLU A C 1
ATOM 726 O O . GLU A 1 90 ? -25.539 -2.028 39.198 1.00 98.19 90 GLU A O 1
ATOM 731 N N . LEU A 1 91 ? -26.615 -0.584 40.546 1.00 97.56 91 LEU A N 1
ATOM 732 C CA . LEU A 1 91 ? -26.407 0.592 39.695 1.00 97.56 91 LEU A CA 1
ATOM 733 C C . LEU A 1 91 ? -24.936 1.029 39.635 1.00 97.56 91 LEU A C 1
ATOM 735 O O . LEU A 1 91 ? -24.467 1.389 38.555 1.00 97.56 91 LEU A O 1
ATOM 739 N N . GLU A 1 92 ? -24.193 0.965 40.742 1.00 98.00 92 GLU A N 1
ATOM 740 C CA . GLU A 1 92 ? -22.756 1.267 40.776 1.00 98.00 92 GLU A CA 1
ATOM 741 C C . GLU A 1 92 ? -21.959 0.286 39.907 1.00 98.00 92 GLU A C 1
ATOM 743 O O . GLU A 1 92 ? -21.188 0.715 39.047 1.00 98.00 92 GLU A O 1
ATOM 748 N N . VAL A 1 93 ? -22.201 -1.025 40.039 1.00 98.25 93 VAL A N 1
ATOM 749 C CA . VAL A 1 93 ? -21.562 -2.052 39.193 1.00 98.25 93 VAL A CA 1
ATOM 750 C C . VAL A 1 93 ? -21.920 -1.868 37.712 1.00 98.25 93 VAL A C 1
ATOM 752 O O . VAL A 1 93 ? -21.053 -2.004 36.844 1.00 98.25 93 VAL A O 1
ATOM 755 N N . SER A 1 94 ? -23.174 -1.514 37.407 1.00 98.06 94 SER A N 1
ATOM 756 C CA . SER A 1 94 ? -23.625 -1.228 36.039 1.00 98.06 94 SER A CA 1
ATOM 757 C C . SER A 1 94 ? -22.932 0.006 35.443 1.00 98.06 94 SER A C 1
ATOM 759 O O . SER A 1 94 ? -22.426 -0.043 34.317 1.00 98.06 94 SER A O 1
ATOM 761 N N . LEU A 1 95 ? -22.835 1.094 36.216 1.00 97.94 95 LEU A N 1
ATOM 762 C CA . LEU A 1 95 ? -22.150 2.329 35.832 1.00 97.94 95 LEU A CA 1
ATOM 763 C C . LEU A 1 95 ? -20.652 2.097 35.598 1.00 97.94 95 LEU A C 1
ATOM 765 O O . LEU A 1 95 ? -20.089 2.611 34.629 1.00 97.94 95 LEU A O 1
ATOM 769 N N . ASP A 1 96 ? -20.006 1.298 36.445 1.00 98.25 96 ASP A N 1
ATOM 770 C CA . ASP A 1 96 ? -18.586 0.983 36.313 1.00 98.25 96 ASP A CA 1
ATOM 771 C C . ASP A 1 96 ? -18.313 0.107 35.075 1.00 98.25 96 ASP A C 1
ATOM 773 O O . ASP A 1 96 ? -17.372 0.360 34.317 1.00 98.25 96 ASP A O 1
ATOM 777 N N . GLY A 1 97 ? -19.199 -0.853 34.784 1.00 98.19 97 GLY A N 1
ATOM 778 C CA . GLY A 1 97 ? -19.195 -1.614 33.531 1.00 98.19 97 GLY A CA 1
ATOM 779 C C . GLY A 1 97 ? -19.361 -0.724 32.293 1.00 98.19 97 GLY A C 1
ATOM 780 O O . GLY A 1 97 ? -18.574 -0.822 31.346 1.00 98.19 97 GLY A O 1
ATOM 781 N N . ALA A 1 98 ? -20.326 0.199 32.317 1.00 97.81 98 ALA A N 1
ATOM 782 C CA . ALA A 1 98 ? -20.559 1.157 31.237 1.00 97.81 98 ALA A CA 1
ATOM 783 C C . ALA A 1 98 ? -19.359 2.099 31.017 1.00 97.81 98 ALA A C 1
ATOM 785 O O . ALA A 1 98 ? -18.970 2.346 29.874 1.00 97.81 98 ALA A O 1
ATOM 786 N N . ASN A 1 99 ? -18.720 2.578 32.089 1.00 97.88 99 ASN A N 1
ATOM 787 C CA . ASN A 1 99 ? -17.521 3.417 32.007 1.00 97.88 99 ASN A CA 1
ATOM 788 C C . ASN A 1 99 ? -16.320 2.668 31.409 1.00 97.88 99 ASN A C 1
ATOM 790 O O . ASN A 1 99 ? -15.615 3.228 30.563 1.00 97.88 99 ASN A O 1
ATOM 794 N N . ARG A 1 100 ? -16.108 1.398 31.781 1.00 98.12 100 ARG A N 1
ATOM 795 C CA . ARG A 1 100 ? -15.057 0.546 31.192 1.00 98.12 100 ARG A CA 1
ATOM 796 C C . ARG A 1 100 ? -15.294 0.331 29.694 1.00 98.12 100 ARG A C 1
ATOM 798 O O . ARG A 1 100 ? -14.386 0.579 28.901 1.00 98.12 100 ARG A O 1
ATOM 805 N N . ALA A 1 101 ? -16.522 -0.016 29.300 1.00 97.75 101 ALA A N 1
ATOM 806 C CA . ALA A 1 101 ? -16.902 -0.162 27.894 1.00 97.75 101 ALA A CA 1
ATOM 807 C C . ALA A 1 101 ? -16.722 1.151 27.104 1.00 97.75 101 ALA A C 1
ATOM 809 O O . ALA A 1 101 ? -16.182 1.142 25.997 1.00 97.75 101 ALA A O 1
ATOM 810 N N . ARG A 1 102 ? -17.094 2.303 27.684 1.00 98.06 102 ARG A N 1
ATOM 811 C CA . ARG A 1 102 ? -16.877 3.624 27.068 1.00 98.06 102 ARG A CA 1
ATOM 812 C C . ARG A 1 102 ? -15.391 3.902 26.832 1.00 98.06 102 ARG A C 1
ATOM 814 O O . ARG A 1 102 ? -15.026 4.355 25.751 1.00 98.06 102 ARG A O 1
ATOM 821 N N . ALA A 1 103 ? -14.538 3.618 27.818 1.00 98.19 103 ALA A N 1
ATOM 822 C CA . ALA A 1 103 ? -13.094 3.825 27.721 1.00 98.19 103 ALA A CA 1
ATOM 823 C C . ALA A 1 103 ? -12.428 2.902 26.682 1.00 98.19 103 ALA A C 1
ATOM 825 O O . ALA A 1 103 ? -11.468 3.305 26.024 1.00 98.19 103 ALA A O 1
ATOM 826 N N . GLU A 1 104 ? -12.940 1.683 26.500 1.00 98.19 104 GLU A N 1
ATOM 827 C CA . GLU A 1 104 ? -12.502 0.774 25.437 1.00 98.19 104 GLU A CA 1
ATOM 828 C C . GLU A 1 104 ? -12.906 1.287 24.048 1.00 98.19 104 GLU A C 1
ATOM 830 O O . GLU A 1 104 ? -12.055 1.394 23.162 1.00 98.19 104 GLU A O 1
ATOM 835 N N . GLN A 1 105 ? -14.157 1.721 23.865 1.00 97.25 105 GLN A N 1
ATOM 836 C CA . GLN A 1 105 ? -14.581 2.308 22.590 1.00 97.25 105 GLN A CA 1
ATOM 837 C C . GLN A 1 105 ? -13.847 3.621 22.276 1.00 97.25 105 GLN A C 1
ATOM 839 O O . GLN A 1 105 ? -13.504 3.868 21.122 1.00 97.25 105 GLN A O 1
ATOM 844 N N . GLU A 1 106 ? -13.504 4.430 23.281 1.00 98.31 106 GLU A N 1
ATOM 845 C CA . GLU A 1 106 ? -12.692 5.639 23.091 1.00 98.31 106 GLU A CA 1
ATOM 846 C C . GLU A 1 106 ? -11.259 5.317 22.609 1.00 98.31 106 GLU A C 1
ATOM 848 O O . GLU A 1 106 ? -10.690 6.068 21.812 1.00 98.31 106 GLU A O 1
ATOM 853 N N . LYS A 1 107 ? -10.681 4.177 23.026 1.00 98.44 107 LYS A N 1
ATOM 854 C CA . LYS A 1 107 ? -9.413 3.659 22.473 1.00 98.44 107 LYS A CA 1
ATOM 855 C C . LYS A 1 107 ? -9.588 3.169 21.034 1.00 98.44 107 LYS A C 1
ATOM 857 O O . LYS A 1 107 ? -8.762 3.506 20.186 1.00 98.44 107 LYS A O 1
ATOM 862 N N . ASN A 1 108 ? -10.662 2.432 20.744 1.00 97.75 108 ASN A N 1
ATOM 863 C CA . ASN A 1 108 ? -10.958 1.938 19.395 1.00 97.75 108 ASN A CA 1
ATOM 864 C C . ASN A 1 108 ? -11.135 3.093 18.398 1.00 97.75 108 ASN A C 1
ATOM 866 O O . ASN A 1 108 ? -10.518 3.081 17.336 1.00 97.75 108 ASN A O 1
ATOM 870 N N . VAL A 1 109 ? -11.881 4.140 18.767 1.00 98.12 109 VAL A N 1
ATOM 871 C CA . VAL A 1 109 ? -12.038 5.360 17.955 1.00 98.12 109 VAL A CA 1
ATOM 872 C C . VAL A 1 109 ? -10.685 6.009 17.653 1.00 98.12 109 VAL A C 1
ATOM 874 O O . VAL A 1 109 ? -10.422 6.340 16.499 1.00 98.12 109 VAL A O 1
ATOM 877 N N . LYS A 1 110 ? -9.792 6.143 18.644 1.00 98.38 110 LYS A N 1
ATOM 878 C CA . LYS A 1 110 ? -8.445 6.709 18.435 1.00 98.38 110 LYS A CA 1
ATOM 879 C C . LYS A 1 110 ? -7.588 5.833 17.512 1.00 98.38 110 LYS A C 1
ATOM 881 O O . LYS A 1 110 ? -6.922 6.369 16.629 1.00 98.38 110 LYS A O 1
ATOM 886 N N . LYS A 1 111 ? -7.663 4.502 17.646 1.00 98.31 111 LYS A N 1
ATOM 887 C CA . LYS A 1 111 ? -6.992 3.549 16.744 1.00 98.31 111 LYS A CA 1
ATOM 888 C C . LYS A 1 111 ? -7.494 3.682 15.302 1.00 98.31 111 LYS A C 1
ATOM 890 O O . LYS A 1 111 ? -6.682 3.829 14.395 1.00 98.31 111 LYS A O 1
ATOM 895 N N . PHE A 1 112 ? -8.810 3.701 15.084 1.00 97.88 112 PHE A N 1
ATOM 896 C CA . PHE A 1 112 ? -9.380 3.863 13.743 1.00 97.88 112 PHE A CA 1
ATOM 897 C C . PHE A 1 112 ? -9.068 5.242 13.139 1.00 97.88 112 PHE A C 1
ATOM 899 O O . PHE A 1 112 ? -8.748 5.327 11.958 1.00 97.88 112 PHE A O 1
ATOM 906 N N . GLN A 1 113 ? -9.073 6.317 13.936 1.00 98.00 113 GLN A N 1
ATOM 907 C CA . GLN A 1 113 ? -8.647 7.650 13.485 1.00 98.00 113 GLN A CA 1
ATOM 908 C C . GLN A 1 113 ? -7.176 7.688 13.044 1.00 98.00 113 GLN A C 1
ATOM 910 O O . GLN A 1 113 ? -6.852 8.397 12.093 1.00 98.00 113 GLN A O 1
ATOM 915 N N . GLN A 1 114 ? -6.291 6.936 13.705 1.00 98.31 114 GLN A N 1
ATOM 916 C CA . GLN A 1 114 ? -4.902 6.790 13.271 1.00 98.31 114 GLN A CA 1
ATOM 917 C C . GLN A 1 114 ? -4.810 5.994 11.959 1.00 98.31 114 GLN A C 1
ATOM 919 O O . GLN A 1 114 ? -4.232 6.497 10.999 1.00 98.31 114 GLN A O 1
ATOM 924 N N . GLN A 1 115 ? -5.461 4.829 11.873 1.00 98.06 115 GLN A N 1
ATOM 925 C CA . GLN A 1 115 ? -5.453 3.996 10.661 1.00 98.06 115 GLN A CA 1
ATOM 926 C C . GLN A 1 115 ? -6.014 4.730 9.430 1.00 98.06 115 GLN A C 1
ATOM 928 O O . GLN A 1 115 ? -5.487 4.581 8.332 1.00 98.06 115 GLN A O 1
ATOM 933 N N . VAL A 1 116 ? -7.040 5.574 9.598 1.00 98.19 116 VAL A N 1
ATOM 934 C CA . VAL A 1 116 ? -7.565 6.421 8.512 1.00 98.19 116 VAL A CA 1
ATOM 935 C C . VAL A 1 116 ? -6.514 7.420 8.014 1.00 98.19 116 VAL A C 1
ATOM 937 O O . VAL A 1 116 ? -6.391 7.595 6.807 1.00 98.19 116 VAL A O 1
ATOM 940 N N . ARG A 1 117 ? -5.724 8.037 8.904 1.00 98.38 117 ARG A N 1
ATOM 941 C CA . ARG A 1 117 ? -4.648 8.971 8.513 1.00 98.38 117 ARG A CA 1
ATOM 942 C C . ARG A 1 117 ? -3.488 8.264 7.815 1.00 98.38 117 ARG A C 1
ATOM 944 O O . ARG A 1 117 ? -2.947 8.794 6.852 1.00 98.38 117 ARG A O 1
ATOM 951 N N . GLU A 1 118 ? -3.125 7.073 8.285 1.00 98.19 118 GLU A N 1
ATOM 952 C CA . GLU A 1 118 ? -2.083 6.237 7.675 1.00 98.19 118 GLU A CA 1
ATOM 953 C C . GLU A 1 118 ? -2.487 5.829 6.247 1.00 98.19 118 GLU A C 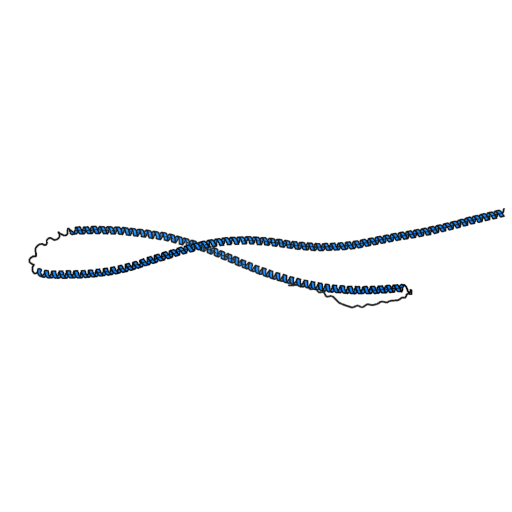1
ATOM 955 O O . GLU A 1 118 ? -1.725 6.045 5.305 1.00 98.19 118 GLU A O 1
ATOM 960 N N . LEU A 1 119 ? -3.730 5.367 6.060 1.00 97.62 119 LEU A N 1
ATOM 961 C CA . LEU A 1 119 ? -4.290 5.050 4.740 1.00 97.62 119 LEU A CA 1
ATOM 962 C C . LEU A 1 119 ? -4.444 6.285 3.835 1.00 97.62 119 LEU A C 1
ATOM 964 O O . LEU A 1 119 ? -4.248 6.173 2.628 1.00 97.62 119 LEU A O 1
ATOM 968 N N . GLN A 1 120 ? -4.764 7.460 4.387 1.00 97.69 120 GLN A N 1
ATOM 969 C CA . GLN A 1 120 ? -4.798 8.720 3.631 1.00 97.69 120 GLN A CA 1
ATOM 970 C C . GLN A 1 120 ? -3.406 9.110 3.119 1.00 97.69 120 GLN A C 1
ATOM 972 O O . GLN A 1 120 ? -3.263 9.391 1.932 1.00 97.69 120 GLN A O 1
ATOM 977 N N . SER A 1 121 ? -2.377 9.058 3.974 1.00 98.00 121 SER A N 1
ATOM 978 C CA . SER A 1 121 ? -0.994 9.345 3.570 1.00 98.00 121 SER A CA 1
ATOM 979 C C . SER A 1 121 ? -0.510 8.375 2.491 1.00 98.00 121 SER A C 1
ATOM 981 O O . SER A 1 121 ? 0.074 8.803 1.500 1.00 98.00 121 SER A O 1
ATOM 983 N N . GLN A 1 122 ? -0.790 7.077 2.646 1.00 97.75 122 GLN A N 1
ATOM 984 C CA . GLN A 1 122 ? -0.382 6.081 1.658 1.00 97.75 122 GLN A CA 1
ATOM 985 C C . GLN A 1 122 ? -1.125 6.253 0.322 1.00 97.75 122 GLN A C 1
ATOM 987 O O . GLN A 1 122 ? -0.513 6.130 -0.733 1.00 97.75 122 GLN A O 1
ATOM 992 N N . LEU A 1 123 ? -2.408 6.632 0.347 1.00 97.88 123 LEU A N 1
ATOM 993 C CA . LEU A 1 123 ? -3.164 6.965 -0.862 1.00 97.88 123 LEU A CA 1
ATOM 994 C C . LEU A 1 123 ? -2.606 8.208 -1.584 1.00 97.88 123 LEU A C 1
ATOM 996 O O . LEU A 1 123 ? -2.624 8.244 -2.814 1.00 97.88 123 LEU A O 1
ATOM 1000 N N . GLU A 1 124 ? -2.110 9.218 -0.863 1.00 98.06 124 GLU A N 1
ATOM 1001 C CA . GLU A 1 124 ? -1.426 10.367 -1.477 1.00 98.06 124 GLU A CA 1
ATOM 1002 C C . GLU A 1 124 ? -0.095 9.969 -2.132 1.00 98.06 124 GLU A C 1
ATOM 1004 O O . GLU A 1 124 ? 0.188 10.394 -3.254 1.00 98.06 124 GLU A O 1
ATOM 1009 N N . ASP A 1 125 ? 0.710 9.136 -1.470 1.00 97.69 125 ASP A N 1
ATOM 1010 C CA . ASP A 1 125 ? 1.999 8.684 -2.005 1.00 97.69 125 ASP A CA 1
ATOM 1011 C C . ASP A 1 125 ? 1.841 7.709 -3.186 1.00 97.69 125 ASP A C 1
ATOM 1013 O O . ASP A 1 125 ? 2.604 7.789 -4.152 1.00 97.69 125 ASP A O 1
ATOM 1017 N 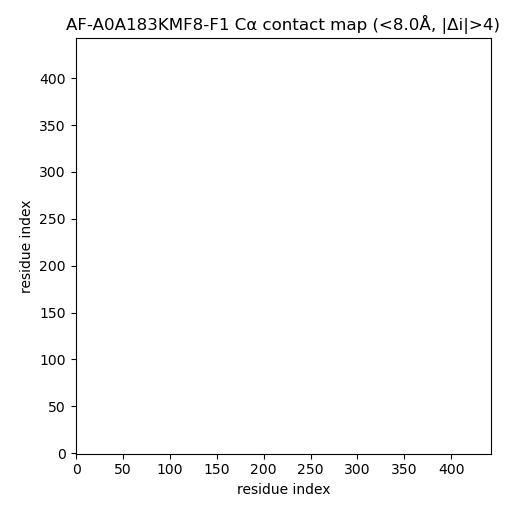N . ASP A 1 126 ? 0.826 6.842 -3.176 1.00 97.06 126 ASP A N 1
ATOM 1018 C CA . ASP A 1 126 ? 0.477 5.980 -4.314 1.00 97.06 126 ASP A CA 1
ATOM 1019 C C . ASP A 1 126 ? -0.039 6.804 -5.511 1.00 97.06 126 ASP A C 1
ATOM 1021 O O . ASP A 1 126 ? 0.264 6.488 -6.665 1.00 97.06 126 ASP A O 1
ATOM 1025 N N . GLN A 1 127 ? -0.777 7.898 -5.269 1.00 97.56 127 GLN A N 1
ATOM 1026 C CA . GLN A 1 127 ? -1.199 8.822 -6.330 1.00 97.56 127 GLN A CA 1
ATOM 1027 C C . GLN A 1 127 ? -0.009 9.545 -6.974 1.00 97.56 127 GLN A C 1
ATOM 1029 O O . GLN A 1 127 ? 0.049 9.614 -8.202 1.00 97.56 127 GLN A O 1
ATOM 1034 N N . ARG A 1 128 ? 0.954 10.023 -6.172 1.00 97.81 128 ARG A N 1
ATOM 1035 C CA . ARG A 1 128 ? 2.199 10.638 -6.672 1.00 97.81 128 ARG A CA 1
ATOM 1036 C C . ARG A 1 128 ? 2.988 9.651 -7.536 1.00 97.81 128 ARG A C 1
ATOM 1038 O O . ARG A 1 128 ? 3.269 9.949 -8.691 1.00 97.81 128 ARG A O 1
ATOM 1045 N N . GLN A 1 129 ? 3.236 8.440 -7.028 1.00 97.69 129 GLN A N 1
ATOM 1046 C CA . GLN A 1 129 ? 3.944 7.385 -7.767 1.00 97.69 129 GLN A CA 1
ATOM 1047 C C . GLN A 1 129 ? 3.246 7.003 -9.081 1.00 97.69 129 GLN A C 1
ATOM 1049 O O . GLN A 1 129 ? 3.908 6.809 -10.101 1.00 97.69 129 GLN A O 1
ATOM 1054 N N . ARG A 1 130 ? 1.909 6.908 -9.088 1.00 98.06 130 ARG A N 1
ATOM 1055 C CA . ARG A 1 130 ? 1.124 6.648 -10.306 1.00 98.06 130 ARG A CA 1
ATOM 1056 C C . ARG A 1 130 ? 1.341 7.735 -11.357 1.00 98.06 130 ARG A C 1
ATOM 1058 O O . ARG A 1 130 ? 1.467 7.414 -12.539 1.00 98.06 130 ARG A O 1
ATOM 1065 N N . ASP A 1 131 ? 1.355 8.999 -10.948 1.00 97.88 131 ASP A N 1
ATOM 1066 C CA . ASP A 1 131 ? 1.469 10.119 -11.880 1.00 97.88 131 ASP A CA 1
ATOM 1067 C C . ASP A 1 131 ? 2.918 10.298 -12.375 1.00 97.88 131 ASP A C 1
ATOM 1069 O O . ASP A 1 131 ? 3.111 10.453 -13.582 1.00 97.88 131 ASP A O 1
ATOM 1073 N N . ASP A 1 132 ? 3.929 10.080 -11.523 1.00 98.00 132 ASP A N 1
ATOM 1074 C CA . ASP A 1 132 ? 5.342 9.953 -11.928 1.00 98.00 132 ASP A CA 1
ATOM 1075 C C . ASP A 1 132 ? 5.537 8.851 -12.990 1.00 98.00 132 ASP A C 1
ATOM 1077 O O . ASP A 1 132 ? 6.193 9.055 -14.016 1.00 98.00 132 ASP A O 1
ATOM 1081 N N . LEU A 1 133 ? 4.950 7.666 -12.771 1.00 96.62 133 LEU A N 1
ATOM 1082 C CA . LEU A 1 133 ? 4.996 6.551 -13.725 1.00 96.62 133 LEU A CA 1
ATOM 1083 C C . LEU A 1 133 ? 4.264 6.882 -15.034 1.00 96.62 133 LEU A C 1
ATOM 1085 O O . LEU A 1 133 ? 4.685 6.444 -16.107 1.00 96.62 133 LEU A O 1
ATOM 1089 N N . ARG A 1 134 ? 3.192 7.678 -14.972 1.00 98.00 134 ARG A N 1
ATOM 1090 C CA . ARG A 1 134 ? 2.431 8.123 -16.146 1.00 98.00 134 ARG A CA 1
ATOM 1091 C C . ARG A 1 134 ? 3.205 9.139 -16.987 1.00 98.00 134 ARG A C 1
ATOM 1093 O O . ARG A 1 134 ? 3.104 9.098 -18.216 1.00 98.00 134 ARG A O 1
ATOM 1100 N N . GLU A 1 135 ? 3.984 10.024 -16.368 1.00 98.00 135 GLU A N 1
ATOM 1101 C CA . GLU A 1 135 ? 4.901 10.914 -17.090 1.00 98.00 135 GLU A CA 1
ATOM 1102 C C . GLU A 1 135 ? 6.068 10.137 -17.711 1.00 98.00 135 GLU A C 1
ATOM 1104 O O . GLU A 1 135 ? 6.378 10.332 -18.889 1.00 98.00 135 GLU A O 1
ATOM 1109 N N . GLN A 1 136 ? 6.658 9.188 -16.974 1.00 97.31 136 GLN A N 1
ATOM 1110 C CA . GLN A 1 136 ? 7.702 8.298 -17.496 1.00 97.31 136 GLN A CA 1
ATOM 1111 C C . GLN A 1 136 ? 7.213 7.470 -18.694 1.00 97.31 136 GLN A C 1
ATOM 1113 O O . GLN A 1 136 ? 7.922 7.375 -19.698 1.00 97.31 136 GLN A O 1
ATOM 1118 N N . PHE A 1 137 ? 5.988 6.933 -18.633 1.00 97.50 137 PHE A N 1
ATOM 1119 C CA . PHE A 1 137 ? 5.360 6.232 -19.754 1.00 97.50 137 PHE A CA 1
ATOM 1120 C C . PHE A 1 137 ? 5.228 7.141 -20.983 1.00 97.50 137 PHE A C 1
ATOM 1122 O O . PHE A 1 137 ? 5.703 6.779 -22.056 1.00 97.50 137 PHE A O 1
ATOM 1129 N N . GLN A 1 138 ? 4.671 8.349 -20.835 1.00 98.31 138 GLN A N 1
ATOM 1130 C CA . GLN A 1 138 ? 4.549 9.297 -21.952 1.00 98.31 138 GLN A CA 1
ATOM 1131 C C . GLN A 1 138 ? 5.911 9.717 -22.526 1.00 98.31 138 GLN A C 1
ATOM 1133 O O . GLN A 1 138 ? 6.041 9.925 -23.732 1.00 98.31 138 GLN A O 1
ATOM 1138 N N . ALA A 1 139 ? 6.941 9.854 -21.687 1.00 97.81 139 ALA A N 1
ATOM 1139 C CA . ALA A 1 139 ? 8.294 10.155 -22.143 1.00 97.81 139 ALA A CA 1
ATOM 1140 C C . ALA A 1 139 ? 8.905 8.987 -22.941 1.00 97.81 139 ALA A C 1
ATOM 1142 O O . ALA A 1 139 ? 9.578 9.221 -23.947 1.00 97.81 139 ALA A O 1
ATOM 1143 N N . ALA A 1 140 ? 8.650 7.740 -22.533 1.00 96.75 140 ALA A N 1
ATOM 1144 C CA . ALA A 1 140 ? 9.063 6.545 -23.266 1.00 96.75 140 ALA A CA 1
ATOM 1145 C C . ALA A 1 140 ? 8.294 6.380 -24.590 1.00 96.75 140 ALA A C 1
ATOM 1147 O O . ALA A 1 140 ? 8.910 6.121 -25.621 1.00 96.75 140 ALA A O 1
ATOM 1148 N N . GLU A 1 141 ? 6.980 6.609 -24.587 1.00 98.06 141 GLU A N 1
ATOM 1149 C CA . GLU A 1 141 ? 6.110 6.571 -25.768 1.00 98.06 141 GLU A CA 1
ATOM 1150 C C . GLU A 1 141 ? 6.557 7.592 -26.827 1.00 98.06 141 GLU A C 1
ATOM 1152 O O . GLU A 1 141 ? 6.792 7.232 -27.979 1.00 98.06 141 GLU A O 1
ATOM 1157 N N . ARG A 1 142 ? 6.811 8.849 -26.430 1.00 98.12 142 ARG A N 1
ATOM 1158 C CA . ARG A 1 142 ? 7.353 9.881 -27.336 1.00 98.12 142 ARG A CA 1
ATOM 1159 C C . ARG A 1 142 ? 8.710 9.483 -27.930 1.00 98.12 142 ARG A C 1
ATOM 1161 O O . ARG A 1 142 ? 8.932 9.709 -29.116 1.00 98.12 142 ARG A O 1
ATOM 1168 N N . ARG A 1 143 ? 9.606 8.872 -27.140 1.00 98.00 143 ARG A N 1
ATOM 1169 C CA . ARG A 1 143 ? 10.898 8.352 -27.636 1.00 98.00 143 ARG A CA 1
ATOM 1170 C C . ARG A 1 143 ? 10.708 7.210 -28.635 1.00 98.00 143 ARG A C 1
ATOM 1172 O O . ARG A 1 143 ? 11.399 7.193 -29.646 1.00 98.00 143 ARG A O 1
ATOM 1179 N N . ALA A 1 144 ? 9.773 6.295 -28.385 1.00 96.94 144 ALA A N 1
ATOM 1180 C CA . ALA A 1 144 ? 9.463 5.203 -29.305 1.00 96.94 144 ALA A CA 1
ATOM 1181 C C . ALA A 1 144 ? 8.939 5.726 -30.655 1.00 96.94 144 ALA A C 1
ATOM 1183 O O . ALA A 1 144 ? 9.380 5.249 -31.698 1.00 96.94 144 ALA A O 1
ATOM 1184 N N . THR A 1 145 ? 8.082 6.753 -30.650 1.00 98.06 145 THR A N 1
ATOM 1185 C CA . THR A 1 145 ? 7.601 7.409 -31.880 1.00 98.06 145 THR A CA 1
ATOM 1186 C C . THR A 1 145 ? 8.731 8.081 -32.667 1.00 98.06 145 THR A C 1
ATOM 1188 O O . THR A 1 145 ? 8.770 7.956 -33.889 1.00 98.06 145 THR A O 1
ATOM 1191 N N . VAL A 1 146 ? 9.676 8.751 -31.993 1.00 98.12 146 VAL A N 1
ATOM 1192 C CA . VAL A 1 146 ? 10.855 9.350 -32.655 1.00 98.12 146 VAL A CA 1
ATOM 1193 C C . VAL A 1 146 ? 11.745 8.269 -33.274 1.00 98.12 146 VAL A C 1
ATOM 1195 O O . VAL A 1 146 ? 12.047 8.345 -34.461 1.00 98.12 146 VAL A O 1
ATOM 1198 N N . LEU A 1 147 ? 12.086 7.221 -32.515 1.00 97.00 147 LEU A N 1
ATOM 1199 C CA . LEU A 1 147 ? 12.909 6.105 -33.000 1.00 97.00 147 LEU A CA 1
ATOM 1200 C C . LEU A 1 147 ? 12.252 5.343 -34.164 1.00 97.00 147 LEU A C 1
ATOM 1202 O O . LEU A 1 147 ? 12.955 4.850 -35.041 1.00 97.00 147 LEU A O 1
ATOM 1206 N N . ALA A 1 148 ? 10.918 5.251 -34.201 1.00 97.69 148 ALA A N 1
ATOM 1207 C CA . ALA A 1 148 ? 10.197 4.681 -35.338 1.00 97.69 148 ALA A CA 1
ATOM 1208 C C . ALA A 1 148 ? 10.350 5.544 -36.605 1.00 97.69 148 ALA A C 1
ATOM 1210 O O . ALA A 1 148 ? 10.605 5.002 -37.678 1.00 97.69 148 ALA A O 1
ATOM 1211 N N . GLY A 1 149 ? 10.266 6.873 -36.471 1.00 97.69 149 GLY A N 1
ATOM 1212 C CA . GLY A 1 149 ? 10.518 7.813 -37.567 1.00 97.69 149 GLY A CA 1
ATOM 1213 C C . GLY A 1 149 ? 11.953 7.731 -38.096 1.00 97.69 149 GLY A C 1
ATOM 1214 O O . GLY A 1 149 ? 12.149 7.543 -39.293 1.00 97.69 149 GLY A O 1
ATOM 1215 N N . GLU A 1 150 ? 12.950 7.772 -37.205 1.00 97.50 150 GLU A N 1
ATOM 1216 C CA . GLU A 1 150 ? 14.370 7.605 -37.562 1.00 97.50 150 GLU A CA 1
ATOM 1217 C C . GLU A 1 150 ? 14.627 6.273 -38.293 1.00 97.50 150 GLU A C 1
ATOM 1219 O O . GLU A 1 150 ? 15.389 6.217 -39.259 1.00 97.50 150 GLU A O 1
ATOM 1224 N N . LEU A 1 151 ? 13.966 5.191 -37.869 1.00 97.44 151 LEU A N 1
ATOM 1225 C CA . LEU A 1 151 ? 14.094 3.868 -38.480 1.00 97.44 151 LEU A CA 1
ATOM 1226 C C . LEU A 1 151 ? 13.494 3.814 -39.896 1.00 97.44 151 LEU A C 1
ATOM 1228 O O . LEU A 1 151 ? 14.082 3.181 -40.777 1.00 97.44 151 LEU A O 1
ATOM 1232 N N . ASP A 1 152 ? 12.368 4.487 -40.144 1.00 98.12 152 ASP A N 1
ATOM 1233 C CA . ASP A 1 152 ? 11.773 4.581 -41.483 1.00 98.12 152 ASP A CA 1
ATOM 1234 C C . ASP A 1 152 ? 12.540 5.545 -42.408 1.00 98.12 152 ASP A C 1
ATOM 1236 O O . ASP A 1 152 ? 12.718 5.237 -43.589 1.00 98.12 152 ASP A O 1
ATOM 1240 N N . GLU A 1 153 ? 13.112 6.638 -41.889 1.00 97.62 153 GLU A N 1
ATOM 1241 C CA . GLU A 1 153 ? 14.061 7.476 -42.641 1.00 97.62 153 GLU A CA 1
ATOM 1242 C C . GLU A 1 153 ? 15.310 6.679 -43.060 1.00 97.62 153 GLU A C 1
ATOM 1244 O O . GLU A 1 153 ? 15.719 6.721 -44.225 1.00 97.62 153 GLU A O 1
ATOM 1249 N N . LEU A 1 154 ? 15.884 5.885 -42.147 1.00 96.69 154 LEU A N 1
ATOM 1250 C CA . LEU A 1 154 ? 17.029 5.014 -42.436 1.00 96.69 154 LEU A CA 1
ATOM 1251 C C . LEU A 1 154 ? 16.695 3.916 -43.458 1.00 96.69 154 LEU A C 1
ATOM 1253 O O . LEU A 1 154 ? 17.539 3.598 -44.299 1.00 96.69 154 LEU A O 1
ATOM 1257 N N . ARG A 1 155 ? 15.471 3.367 -43.443 1.00 97.88 155 ARG A N 1
ATOM 1258 C CA . ARG A 1 155 ? 14.987 2.444 -44.489 1.00 97.88 155 ARG A CA 1
ATOM 1259 C C . ARG A 1 155 ? 14.950 3.120 -45.856 1.00 97.88 155 ARG A C 1
ATOM 1261 O O . ARG A 1 155 ? 15.482 2.560 -46.808 1.00 97.88 155 ARG A O 1
ATOM 1268 N N . ILE A 1 156 ? 14.378 4.322 -45.955 1.00 98.19 156 ILE A N 1
ATOM 1269 C CA . ILE A 1 156 ? 14.297 5.079 -47.217 1.00 98.19 156 ILE A CA 1
ATOM 1270 C C . ILE A 1 156 ? 15.703 5.413 -47.743 1.00 98.19 156 ILE A C 1
ATOM 1272 O O . ILE A 1 156 ? 15.973 5.252 -48.936 1.00 98.19 156 ILE A O 1
ATOM 1276 N N . ALA A 1 157 ? 16.622 5.810 -46.857 1.00 97.38 157 ALA A N 1
ATOM 1277 C CA . ALA A 1 157 ? 18.016 6.075 -47.207 1.00 97.38 157 ALA A CA 1
ATOM 1278 C C . ALA A 1 157 ? 18.755 4.814 -47.701 1.00 97.38 157 ALA A C 1
ATOM 1280 O O . ALA A 1 157 ? 19.503 4.888 -48.680 1.00 97.38 157 ALA A O 1
ATOM 1281 N N . LEU A 1 158 ? 18.521 3.653 -47.076 1.00 97.25 158 LEU A N 1
ATOM 1282 C CA . LEU A 1 158 ? 19.061 2.363 -47.521 1.00 97.25 158 LEU A CA 1
ATOM 1283 C C . LEU A 1 158 ? 18.518 1.971 -48.903 1.00 97.25 158 LEU A C 1
ATOM 1285 O O . LEU A 1 158 ? 19.296 1.633 -49.792 1.00 97.25 158 LEU A O 1
ATOM 1289 N N . ASP A 1 159 ? 17.207 2.090 -49.111 1.00 97.88 159 ASP A N 1
ATOM 1290 C CA . ASP A 1 159 ? 16.536 1.828 -50.389 1.00 97.88 159 ASP A CA 1
ATOM 1291 C C . ASP A 1 159 ? 17.106 2.694 -51.526 1.00 97.88 159 ASP A C 1
ATOM 1293 O O . ASP A 1 159 ? 17.320 2.225 -52.648 1.00 97.88 159 ASP A O 1
ATOM 1297 N N . GLN A 1 160 ? 17.385 3.969 -51.238 1.00 97.81 160 GLN A N 1
ATOM 1298 C CA . GLN A 1 160 ? 18.015 4.896 -52.177 1.00 97.81 160 GLN A CA 1
ATOM 1299 C C . GLN A 1 160 ? 19.482 4.526 -52.452 1.00 97.81 160 GLN A C 1
ATOM 1301 O O . GLN A 1 160 ? 19.905 4.545 -53.612 1.00 97.81 160 GLN A O 1
ATOM 1306 N N . ALA A 1 161 ? 20.242 4.151 -51.420 1.00 96.56 161 ALA A N 1
ATOM 1307 C CA . ALA A 1 161 ? 21.629 3.708 -51.549 1.00 96.56 161 ALA A CA 1
ATOM 1308 C C . ALA A 1 161 ? 21.751 2.386 -52.327 1.00 96.56 161 ALA A C 1
ATOM 1310 O O . ALA A 1 161 ? 22.658 2.227 -53.140 1.00 96.56 161 ALA A O 1
ATOM 1311 N N . GLU A 1 162 ? 20.816 1.448 -52.160 1.00 97.75 162 GLU A N 1
ATOM 1312 C CA . GLU A 1 162 ? 20.768 0.228 -52.966 1.00 97.75 162 GLU A CA 1
ATOM 1313 C C . GLU A 1 162 ? 20.508 0.512 -54.448 1.00 97.75 162 GLU A C 1
ATOM 1315 O O . GLU A 1 162 ? 21.103 -0.141 -55.311 1.00 97.75 162 GLU A O 1
ATOM 1320 N N . ARG A 1 163 ? 19.626 1.471 -54.757 1.00 98.00 163 ARG A N 1
ATOM 1321 C CA . ARG A 1 163 ? 19.325 1.873 -56.140 1.00 98.00 163 ARG A CA 1
ATOM 1322 C C . ARG A 1 163 ? 20.539 2.531 -56.796 1.00 98.00 163 ARG A C 1
ATOM 1324 O O . ARG A 1 163 ? 20.900 2.133 -57.900 1.00 98.00 163 ARG A O 1
ATOM 1331 N N . SER A 1 164 ? 21.213 3.465 -56.119 1.00 97.56 164 SER A N 1
ATOM 1332 C CA . SER A 1 164 ? 22.429 4.094 -56.660 1.00 97.56 164 SER A CA 1
ATOM 1333 C C . SER A 1 164 ? 23.587 3.100 -56.801 1.00 97.56 164 SER A C 1
ATOM 1335 O O . SER A 1 164 ? 24.278 3.120 -57.818 1.00 97.56 164 SER A O 1
ATOM 1337 N N . ARG A 1 165 ? 23.742 2.158 -55.859 1.00 97.75 165 ARG A N 1
ATOM 1338 C CA . ARG A 1 165 ? 24.706 1.047 -55.952 1.00 97.75 165 ARG A CA 1
ATOM 1339 C C . ARG A 1 165 ? 24.463 0.184 -57.197 1.00 97.75 165 ARG A C 1
ATOM 1341 O O . ARG A 1 165 ? 25.411 -0.101 -57.918 1.00 97.75 165 ARG A O 1
ATOM 1348 N N . LYS A 1 166 ? 23.205 -0.183 -57.480 1.00 98.00 166 LYS A N 1
ATOM 1349 C CA . LYS A 1 166 ? 22.819 -0.971 -58.671 1.00 98.00 166 LYS A CA 1
ATOM 1350 C C . LYS A 1 166 ? 23.083 -0.214 -59.984 1.00 98.00 166 LYS A C 1
ATOM 1352 O O . LYS A 1 166 ? 23.516 -0.832 -60.951 1.00 98.00 166 LYS A O 1
ATOM 1357 N N . ILE A 1 167 ? 22.885 1.109 -60.011 1.00 97.88 167 ILE A N 1
ATOM 1358 C CA . ILE A 1 167 ? 23.228 1.957 -61.170 1.00 97.88 167 ILE A CA 1
ATOM 1359 C C . ILE A 1 167 ? 24.748 1.982 -61.391 1.00 97.88 167 ILE A C 1
ATOM 1361 O O . ILE A 1 167 ? 25.206 1.667 -62.485 1.00 97.88 167 ILE A O 1
ATOM 1365 N N . ALA A 1 168 ? 25.539 2.251 -60.348 1.00 95.12 168 ALA A N 1
ATOM 1366 C CA . ALA A 1 168 ? 27.001 2.279 -60.445 1.00 95.12 168 ALA A CA 1
ATOM 1367 C C . ALA A 1 168 ? 27.614 0.908 -60.812 1.00 95.12 168 ALA A C 1
ATOM 1369 O O . ALA A 1 168 ? 28.653 0.843 -61.468 1.00 95.12 168 ALA A O 1
ATOM 1370 N N . GLU A 1 169 ? 26.979 -0.204 -60.420 1.00 96.19 169 GLU A N 1
ATOM 1371 C CA . GLU A 1 169 ? 27.360 -1.549 -60.874 1.00 96.19 169 GLU A CA 1
ATOM 1372 C C . GLU A 1 169 ? 27.097 -1.759 -62.372 1.00 96.19 169 GLU A C 1
ATOM 1374 O O . GLU A 1 169 ? 27.945 -2.346 -63.048 1.00 96.19 169 GLU A O 1
ATOM 1379 N N . ALA A 1 170 ? 25.982 -1.248 -62.906 1.00 97.25 170 ALA A N 1
ATOM 1380 C CA . ALA A 1 170 ? 25.684 -1.301 -64.337 1.00 97.25 170 ALA A CA 1
ATOM 1381 C C . ALA A 1 170 ? 26.648 -0.419 -65.153 1.00 97.25 170 ALA A C 1
ATOM 1383 O O . ALA A 1 170 ? 27.265 -0.906 -66.098 1.00 97.25 170 ALA A O 1
ATOM 1384 N N . GLU A 1 171 ? 26.874 0.832 -64.737 1.00 96.56 171 GLU A N 1
ATOM 1385 C CA . GLU A 1 171 ? 27.848 1.738 -65.370 1.00 96.56 171 GLU A CA 1
ATOM 1386 C C . GLU A 1 171 ? 29.262 1.130 -65.393 1.00 96.56 171 GLU A C 1
ATOM 1388 O O . GLU A 1 171 ? 29.975 1.215 -66.398 1.00 96.56 171 GLU A O 1
ATOM 1393 N N . ARG A 1 172 ? 29.662 0.458 -64.303 1.00 96.75 172 ARG A N 1
ATOM 1394 C CA . ARG A 1 172 ? 30.931 -0.277 -64.218 1.00 96.75 172 ARG A CA 1
ATOM 1395 C C . ARG A 1 172 ? 30.982 -1.464 -65.183 1.00 96.75 172 ARG A C 1
ATOM 1397 O O . ARG A 1 172 ? 32.042 -1.697 -65.766 1.00 96.75 172 ARG A O 1
ATOM 1404 N N . ALA A 1 173 ? 29.891 -2.212 -65.342 1.00 97.19 173 ALA A N 1
ATOM 1405 C CA . ALA A 1 173 ? 29.817 -3.313 -66.301 1.00 97.19 173 ALA A CA 1
ATOM 1406 C C . ALA A 1 173 ? 29.964 -2.790 -67.738 1.00 97.19 173 ALA A C 1
ATOM 1408 O O . ALA A 1 173 ? 30.884 -3.200 -68.439 1.00 97.19 173 ALA A O 1
ATOM 1409 N N . GLU A 1 174 ? 29.186 -1.777 -68.129 1.00 97.31 174 GLU A N 1
ATOM 1410 C CA . GLU A 1 174 ? 29.300 -1.145 -69.450 1.00 97.31 174 GLU A CA 1
ATOM 1411 C C . GLU A 1 174 ? 30.694 -0.554 -69.719 1.00 97.31 174 GLU A C 1
ATOM 1413 O O . GLU A 1 174 ? 31.158 -0.532 -70.860 1.00 97.31 174 GLU A O 1
ATOM 1418 N N . ALA A 1 175 ? 31.360 -0.005 -68.698 1.00 95.12 175 ALA A N 1
ATOM 1419 C CA . ALA A 1 175 ? 32.727 0.499 -68.818 1.00 95.12 175 ALA A CA 1
ATOM 1420 C C . ALA A 1 175 ? 33.749 -0.640 -68.984 1.00 95.12 175 ALA A C 1
ATOM 1422 O O . ALA A 1 175 ? 34.693 -0.504 -69.764 1.00 95.12 175 ALA A O 1
ATOM 1423 N N . SER A 1 176 ? 33.544 -1.768 -68.296 1.00 97.31 176 SER A N 1
ATOM 1424 C CA . SER A 1 176 ? 34.341 -2.989 -68.457 1.00 97.31 176 SER A CA 1
ATOM 1425 C C . SER A 1 176 ? 34.184 -3.570 -69.863 1.00 97.31 176 SER A C 1
ATOM 1427 O O . SER A 1 176 ? 35.184 -3.833 -70.529 1.00 97.31 176 SER A O 1
ATOM 1429 N N . ASP A 1 177 ? 32.951 -3.697 -70.352 1.00 97.12 177 ASP A N 1
ATOM 1430 C CA . ASP A 1 177 ? 32.662 -4.250 -71.675 1.00 97.12 177 ASP A CA 1
ATOM 1431 C C . ASP A 1 177 ? 33.294 -3.384 -72.773 1.00 97.12 177 ASP A C 1
ATOM 1433 O O . ASP A 1 177 ? 34.080 -3.893 -73.576 1.00 97.12 177 ASP A O 1
ATOM 1437 N N . ARG A 1 178 ? 33.102 -2.056 -72.721 1.00 96.44 178 ARG A N 1
ATOM 1438 C CA . ARG A 1 178 ? 33.784 -1.094 -73.611 1.00 96.44 178 ARG A CA 1
ATOM 1439 C C . ARG A 1 178 ? 35.311 -1.192 -73.537 1.00 96.44 178 ARG A C 1
ATOM 1441 O O . ARG A 1 178 ? 35.977 -1.111 -74.568 1.00 96.44 178 ARG A O 1
ATOM 1448 N N . ALA A 1 179 ? 35.889 -1.389 -72.350 1.00 95.88 179 ALA A N 1
ATOM 1449 C CA . ALA A 1 179 ? 37.334 -1.569 -72.203 1.00 95.88 179 ALA A CA 1
ATOM 1450 C C . ALA A 1 179 ? 37.825 -2.880 -72.846 1.00 95.88 179 ALA A C 1
ATOM 1452 O O . ALA A 1 179 ? 38.879 -2.888 -73.490 1.00 95.88 179 ALA A O 1
ATOM 1453 N N . THR A 1 180 ? 37.063 -3.975 -72.734 1.00 97.12 180 THR A N 1
ATOM 1454 C CA . THR A 1 180 ? 37.393 -5.231 -73.428 1.00 97.12 180 THR A CA 1
ATOM 1455 C C . THR A 1 180 ? 37.244 -5.105 -74.942 1.00 97.12 180 THR A C 1
ATOM 1457 O O . THR A 1 180 ? 38.145 -5.533 -75.665 1.00 97.12 180 THR A O 1
ATOM 1460 N N . GLU A 1 181 ? 36.197 -4.436 -75.436 1.00 97.06 181 GLU A N 1
ATOM 1461 C CA . GLU A 1 181 ? 36.014 -4.180 -76.865 1.00 97.06 181 GLU A CA 1
ATOM 1462 C C . GLU A 1 181 ? 37.201 -3.384 -77.424 1.00 97.06 181 GLU A C 1
ATOM 1464 O O . GLU A 1 181 ? 37.892 -3.867 -78.323 1.00 97.06 181 GLU A O 1
ATOM 1469 N N . MET A 1 182 ? 37.527 -2.233 -76.826 1.00 95.31 182 MET A N 1
ATOM 1470 C CA . MET A 1 182 ? 38.672 -1.406 -77.223 1.00 95.31 182 MET A CA 1
ATOM 1471 C C . MET A 1 182 ? 40.002 -2.172 -77.171 1.00 95.31 182 MET A C 1
ATOM 1473 O O . MET A 1 182 ? 40.864 -1.967 -78.029 1.00 95.31 182 MET A O 1
ATOM 1477 N N . SER A 1 183 ? 40.169 -3.094 -76.218 1.00 96.69 183 SER A N 1
ATOM 1478 C CA . SER A 1 183 ? 41.333 -3.987 -76.154 1.00 96.69 183 SER A CA 1
ATOM 1479 C C . SER A 1 183 ? 41.387 -4.945 -77.355 1.00 96.69 183 SER A C 1
ATOM 1481 O O . SER A 1 183 ? 42.420 -5.040 -78.024 1.00 96.69 183 SER A O 1
ATOM 1483 N N . THR A 1 184 ? 40.268 -5.587 -77.716 1.00 97.12 184 THR A N 1
ATOM 1484 C CA . THR A 1 184 ? 40.196 -6.464 -78.904 1.00 97.12 184 THR A CA 1
ATOM 1485 C C . THR A 1 184 ? 40.383 -5.702 -80.221 1.00 97.12 184 THR A C 1
ATOM 1487 O O . THR A 1 184 ? 41.120 -6.169 -81.094 1.00 97.12 184 THR A O 1
ATOM 1490 N N . GLN A 1 185 ? 39.810 -4.499 -80.350 1.00 96.50 185 GLN A N 1
ATOM 1491 C CA . GLN A 1 185 ? 40.032 -3.616 -81.497 1.00 96.50 185 GLN A CA 1
ATOM 1492 C C . GLN A 1 185 ? 41.517 -3.231 -81.608 1.00 96.50 185 GLN A C 1
ATOM 1494 O O . GLN A 1 185 ? 42.110 -3.351 -82.681 1.00 96.50 185 GLN A O 1
ATOM 1499 N N . THR A 1 186 ? 42.153 -2.858 -80.492 1.00 96.25 186 THR A N 1
ATOM 1500 C CA . THR A 1 186 ? 43.587 -2.521 -80.435 1.00 96.25 186 THR A CA 1
ATOM 1501 C C . THR A 1 186 ? 44.466 -3.710 -80.830 1.00 96.25 186 THR A C 1
ATOM 1503 O O . THR A 1 186 ? 45.402 -3.548 -81.615 1.00 96.25 186 THR A O 1
ATOM 1506 N N . ALA A 1 187 ? 44.151 -4.920 -80.358 1.00 96.19 187 ALA A N 1
ATOM 1507 C CA . ALA A 1 187 ? 44.863 -6.139 -80.738 1.00 96.19 187 ALA A CA 1
ATOM 1508 C C . ALA A 1 187 ? 44.713 -6.462 -82.239 1.00 96.19 187 ALA A C 1
ATOM 1510 O O . ALA A 1 187 ? 45.697 -6.813 -82.896 1.00 96.19 187 ALA A O 1
ATOM 1511 N N . SER A 1 188 ? 43.512 -6.282 -82.801 1.00 97.19 188 SER A N 1
ATOM 1512 C CA . SER A 1 188 ? 43.238 -6.442 -84.236 1.00 97.19 188 SER A CA 1
ATOM 1513 C C . SER A 1 188 ? 44.029 -5.437 -85.080 1.00 97.19 188 SER A C 1
ATOM 1515 O O . SER A 1 188 ? 44.744 -5.830 -86.003 1.00 97.19 188 SER A O 1
ATOM 1517 N N . LEU A 1 189 ? 43.999 -4.149 -84.719 1.00 95.19 189 LEU A N 1
ATOM 1518 C CA . LEU A 1 189 ? 44.765 -3.096 -85.394 1.00 95.19 189 LEU A CA 1
ATOM 1519 C C . LEU A 1 189 ? 46.281 -3.327 -85.289 1.00 95.19 189 LEU A C 1
ATOM 1521 O O . LEU A 1 189 ? 46.999 -3.140 -86.271 1.00 95.19 189 LEU A O 1
ATOM 1525 N N . ALA A 1 190 ? 46.780 -3.805 -84.146 1.00 96.44 190 ALA A N 1
ATOM 1526 C CA . ALA A 1 190 ? 48.186 -4.172 -83.982 1.00 96.44 190 ALA A CA 1
ATOM 1527 C C . ALA A 1 190 ? 48.593 -5.366 -84.870 1.00 96.44 190 ALA A C 1
ATOM 1529 O O . ALA A 1 190 ? 49.698 -5.377 -85.417 1.00 96.44 190 ALA A O 1
ATOM 1530 N N . ALA A 1 191 ? 47.710 -6.352 -85.061 1.00 96.19 191 ALA A N 1
ATOM 1531 C CA . ALA A 1 191 ? 47.940 -7.465 -85.982 1.00 96.19 191 ALA A CA 1
ATOM 1532 C C . ALA A 1 191 ? 47.914 -7.013 -87.456 1.00 96.19 191 ALA A C 1
ATOM 1534 O O . ALA A 1 191 ? 48.795 -7.395 -88.229 1.00 96.19 191 ALA A O 1
ATOM 1535 N N . GLN A 1 192 ? 46.965 -6.149 -87.836 1.00 95.62 192 GLN A N 1
ATOM 1536 C CA . GLN A 1 192 ? 46.905 -5.548 -89.174 1.00 95.62 192 GLN A CA 1
ATOM 1537 C C . GLN A 1 192 ? 48.155 -4.709 -89.470 1.00 95.62 192 GLN A C 1
ATOM 1539 O O . GLN A 1 192 ? 48.762 -4.876 -90.527 1.00 95.62 192 GLN A O 1
ATOM 1544 N N . LYS A 1 193 ? 48.594 -3.878 -88.515 1.00 95.75 193 LYS A N 1
ATOM 1545 C CA . LYS A 1 193 ? 49.838 -3.105 -88.608 1.00 95.75 193 LYS A CA 1
ATOM 1546 C C . LYS A 1 193 ? 51.044 -4.016 -88.862 1.00 95.75 193 LYS A C 1
ATOM 1548 O O . LYS A 1 193 ? 51.744 -3.806 -89.846 1.00 95.75 193 LYS A O 1
ATOM 1553 N N . ARG A 1 194 ? 51.238 -5.065 -88.050 1.00 95.81 194 ARG A N 1
ATOM 1554 C CA . ARG A 1 194 ? 52.341 -6.033 -88.228 1.00 95.81 194 ARG A CA 1
ATOM 1555 C C . ARG A 1 194 ? 52.318 -6.709 -89.600 1.00 95.81 194 ARG A C 1
ATOM 1557 O O . ARG A 1 194 ? 53.375 -6.940 -90.180 1.00 95.81 194 ARG A O 1
ATOM 1564 N N . LYS A 1 195 ? 51.128 -7.012 -90.134 1.00 95.88 195 LYS A N 1
ATOM 1565 C CA . LYS A 1 195 ? 50.988 -7.546 -91.494 1.00 95.88 195 LYS A CA 1
ATOM 1566 C C . LYS A 1 195 ? 51.433 -6.522 -92.543 1.00 95.88 195 LYS A C 1
ATOM 1568 O O . LYS A 1 195 ? 52.235 -6.869 -93.400 1.00 95.88 195 LYS A O 1
ATOM 1573 N N . LEU A 1 196 ? 50.967 -5.276 -92.454 1.00 93.31 196 LEU A N 1
ATOM 1574 C CA . LEU A 1 196 ? 51.358 -4.208 -93.382 1.00 93.31 196 LEU A CA 1
ATOM 1575 C C . LEU A 1 196 ? 52.861 -3.897 -93.310 1.00 93.31 196 LEU A C 1
ATOM 1577 O O . LEU A 1 196 ? 53.481 -3.674 -94.343 1.00 93.31 196 LEU A O 1
ATOM 1581 N N . GLU A 1 197 ? 53.466 -3.944 -92.121 1.00 93.56 197 GLU A N 1
ATOM 1582 C CA . GLU A 1 197 ? 54.919 -3.820 -91.930 1.00 93.56 197 GLU A CA 1
ATOM 1583 C C . GLU A 1 197 ? 55.682 -4.970 -92.617 1.00 93.56 197 GLU A C 1
ATOM 1585 O O . GLU A 1 197 ? 56.688 -4.727 -93.285 1.00 93.56 197 GLU A O 1
ATOM 1590 N N . ALA A 1 198 ? 55.180 -6.208 -92.531 1.00 94.56 198 ALA A N 1
ATOM 1591 C CA . ALA A 1 198 ? 55.759 -7.365 -93.217 1.00 94.56 198 ALA A CA 1
ATOM 1592 C C . ALA A 1 198 ? 55.574 -7.315 -94.748 1.00 94.56 198 ALA A C 1
ATOM 1594 O O . ALA A 1 198 ? 56.523 -7.587 -95.487 1.00 94.56 198 ALA A O 1
ATOM 1595 N N . ASP A 1 199 ? 54.392 -6.923 -95.235 1.00 93.50 199 ASP A N 1
ATOM 1596 C CA . ASP A 1 199 ? 54.114 -6.729 -96.664 1.00 93.50 199 ASP A CA 1
ATOM 1597 C C . ASP A 1 199 ? 55.005 -5.610 -97.244 1.00 93.50 199 ASP A C 1
ATOM 1599 O O . ASP A 1 199 ? 55.588 -5.769 -98.320 1.00 93.50 199 ASP A O 1
ATOM 1603 N N . LEU A 1 200 ? 55.197 -4.510 -96.505 1.00 92.19 200 LEU A N 1
ATOM 1604 C CA . LEU A 1 200 ? 56.076 -3.398 -96.880 1.00 92.19 200 LEU A CA 1
ATOM 1605 C C . LEU A 1 200 ? 57.551 -3.826 -96.904 1.00 92.19 200 LEU A C 1
ATOM 1607 O O . LEU A 1 200 ? 58.251 -3.523 -97.871 1.00 92.19 200 LEU A O 1
ATOM 1611 N N . ALA A 1 201 ? 58.020 -4.591 -95.914 1.00 92.69 201 ALA A N 1
ATOM 1612 C CA . ALA A 1 201 ? 59.365 -5.170 -95.922 1.00 92.69 201 ALA A CA 1
ATOM 1613 C C . ALA A 1 201 ? 59.569 -6.138 -97.107 1.00 92.69 201 ALA A C 1
ATOM 1615 O O . ALA A 1 201 ? 60.599 -6.095 -97.785 1.00 92.69 201 ALA A O 1
ATOM 1616 N N . ALA A 1 202 ? 58.569 -6.962 -97.437 1.00 91.50 202 ALA A N 1
ATOM 1617 C CA . ALA A 1 202 ? 58.608 -7.832 -98.611 1.00 91.50 202 ALA A CA 1
ATOM 1618 C C . ALA A 1 202 ? 58.640 -7.032 -99.930 1.00 91.50 202 ALA A C 1
ATOM 1620 O O . ALA A 1 202 ? 59.361 -7.405 -100.861 1.00 91.50 202 ALA A O 1
ATOM 1621 N N . MET A 1 203 ? 57.921 -5.906 -100.016 1.00 90.06 203 MET A N 1
ATOM 1622 C CA . MET A 1 203 ? 58.021 -4.978 -101.148 1.00 90.06 203 MET A CA 1
ATOM 1623 C C . MET A 1 203 ? 59.393 -4.297 -101.224 1.00 90.06 203 MET A C 1
ATOM 1625 O O . MET A 1 203 ? 59.939 -4.198 -102.320 1.00 90.06 203 MET A O 1
ATOM 1629 N N . GLN A 1 204 ? 59.997 -3.901 -100.099 1.00 89.44 204 GLN A N 1
ATOM 1630 C CA . GLN A 1 204 ? 61.365 -3.367 -100.062 1.00 89.44 204 GLN A CA 1
ATOM 1631 C C . GLN A 1 204 ? 62.394 -4.396 -100.554 1.00 89.44 204 GLN A C 1
ATOM 1633 O O . GLN A 1 204 ? 63.264 -4.049 -101.349 1.00 89.44 204 GLN A O 1
ATOM 1638 N N . VAL A 1 205 ? 62.272 -5.672 -100.169 1.00 90.06 205 VAL A N 1
ATOM 1639 C CA . VAL A 1 205 ? 63.132 -6.752 -100.693 1.00 90.06 205 VAL A CA 1
ATOM 1640 C C . VAL A 1 205 ? 62.929 -6.942 -102.200 1.00 90.06 205 VAL A C 1
ATOM 1642 O O . VAL A 1 205 ? 63.909 -7.030 -102.940 1.00 90.06 205 VAL A O 1
ATOM 1645 N N . ARG A 1 206 ? 61.682 -6.938 -102.696 1.00 87.69 206 ARG A N 1
ATOM 1646 C CA . ARG A 1 206 ? 61.398 -6.993 -104.146 1.00 87.69 206 ARG A CA 1
ATOM 1647 C C . ARG A 1 206 ? 61.977 -5.791 -104.895 1.00 87.69 206 ARG A C 1
ATOM 1649 O O . ARG A 1 206 ? 62.559 -5.979 -105.960 1.00 87.69 206 ARG A O 1
ATOM 1656 N N . LEU A 1 207 ? 61.858 -4.584 -104.341 1.00 86.50 207 LEU A N 1
ATOM 1657 C CA . LEU A 1 207 ? 62.402 -3.357 -104.920 1.00 86.50 207 LEU A CA 1
ATOM 1658 C C . LEU A 1 207 ? 63.934 -3.389 -104.948 1.00 86.50 207 LEU A C 1
ATOM 1660 O O . LEU A 1 207 ? 64.518 -3.108 -105.989 1.00 86.50 207 LEU A O 1
ATOM 1664 N N . ASN A 1 208 ? 64.584 -3.805 -103.859 1.00 86.50 208 ASN A N 1
ATOM 1665 C CA . ASN A 1 208 ? 66.037 -3.980 -103.804 1.00 86.50 208 ASN A CA 1
ATOM 1666 C C . ASN A 1 208 ? 66.517 -5.024 -104.822 1.00 86.50 208 ASN A C 1
ATOM 1668 O O . ASN A 1 208 ? 67.475 -4.763 -105.546 1.00 86.50 208 ASN A O 1
ATOM 1672 N N . ASN A 1 209 ? 65.817 -6.154 -104.957 1.00 84.62 209 ASN A N 1
ATOM 1673 C CA . ASN A 1 209 ? 66.121 -7.165 -105.973 1.00 84.62 209 ASN A CA 1
ATOM 1674 C C . ASN A 1 209 ? 65.921 -6.629 -107.402 1.00 84.62 209 ASN A C 1
ATOM 1676 O O . ASN A 1 209 ? 66.756 -6.885 -108.268 1.00 84.62 209 ASN A O 1
ATOM 1680 N N . TYR A 1 210 ? 64.869 -5.845 -107.658 1.00 82.38 210 TYR A N 1
ATOM 1681 C CA . TYR A 1 210 ? 64.642 -5.196 -108.954 1.00 82.38 210 TYR A CA 1
ATOM 1682 C C . TYR A 1 210 ? 65.715 -4.145 -109.272 1.00 82.38 210 TYR A C 1
ATOM 1684 O O . TYR A 1 210 ? 66.252 -4.132 -110.378 1.00 82.38 210 TYR A O 1
ATOM 1692 N N . VAL A 1 211 ? 66.089 -3.304 -108.304 1.00 80.75 211 VAL A N 1
ATOM 1693 C CA . VAL A 1 211 ? 67.178 -2.323 -108.437 1.00 80.75 211 VAL A CA 1
ATOM 1694 C C . VAL A 1 211 ? 68.513 -3.032 -108.668 1.00 80.75 211 VAL A C 1
ATOM 1696 O O . VAL A 1 211 ? 69.270 -2.616 -109.540 1.00 80.75 211 VAL A O 1
ATOM 1699 N N . TYR A 1 212 ? 68.788 -4.133 -107.967 1.00 80.12 212 TYR A N 1
ATOM 1700 C CA . TYR A 1 212 ? 69.990 -4.946 -108.155 1.00 80.12 212 TYR A CA 1
ATOM 1701 C C . TYR A 1 212 ? 70.029 -5.599 -109.547 1.00 80.12 212 TYR A C 1
ATOM 1703 O O . TYR A 1 212 ? 71.032 -5.488 -110.250 1.00 80.12 212 TYR A O 1
ATOM 1711 N N . PHE A 1 213 ? 68.920 -6.187 -110.006 1.00 77.62 213 PHE A N 1
ATOM 1712 C CA . PHE A 1 213 ? 68.804 -6.783 -111.342 1.00 77.62 213 PHE A CA 1
ATOM 1713 C C . PHE A 1 213 ? 68.878 -5.731 -112.463 1.00 77.62 213 PHE A C 1
ATOM 1715 O O . PHE A 1 213 ? 69.535 -5.945 -113.481 1.00 77.62 213 PHE A O 1
ATOM 1722 N N . SER A 1 214 ? 68.276 -4.556 -112.259 1.00 79.25 214 SER A N 1
ATOM 1723 C CA . SER A 1 214 ? 68.396 -3.392 -113.145 1.00 79.25 214 SER A CA 1
ATOM 1724 C C . SER A 1 214 ? 69.834 -2.861 -113.192 1.00 79.25 214 SER A C 1
ATOM 1726 O O . SER A 1 214 ? 70.343 -2.544 -114.267 1.00 79.25 214 SER A O 1
ATOM 1728 N N . LYS A 1 215 ? 70.540 -2.842 -112.054 1.00 75.69 215 LYS A N 1
ATOM 1729 C CA . LYS A 1 215 ? 71.956 -2.459 -111.964 1.00 75.69 215 LYS A CA 1
ATOM 1730 C C . LYS A 1 215 ? 72.870 -3.481 -112.648 1.00 75.69 215 LYS A C 1
ATOM 1732 O O . LYS A 1 215 ? 73.803 -3.069 -113.327 1.00 75.69 215 LYS A O 1
ATOM 1737 N N . ILE A 1 216 ? 72.565 -4.780 -112.563 1.00 73.75 216 ILE A N 1
ATOM 1738 C CA . ILE A 1 216 ? 73.243 -5.846 -113.324 1.00 73.75 216 ILE A CA 1
ATOM 1739 C C . ILE A 1 216 ? 72.980 -5.715 -114.830 1.00 73.75 216 ILE A C 1
ATOM 1741 O O . ILE A 1 216 ? 73.922 -5.796 -115.614 1.00 73.75 216 ILE A O 1
ATOM 1745 N N . ASN A 1 217 ? 71.740 -5.459 -115.261 1.00 65.94 217 ASN A N 1
ATOM 1746 C CA . ASN A 1 217 ? 71.443 -5.229 -116.680 1.00 65.94 217 ASN A CA 1
ATOM 1747 C C . ASN A 1 217 ? 72.134 -3.966 -117.214 1.00 65.94 217 ASN A C 1
ATOM 1749 O O . ASN A 1 217 ? 72.680 -3.999 -118.314 1.00 65.94 217 ASN A O 1
ATOM 1753 N N . ASN A 1 218 ? 72.185 -2.887 -116.425 1.00 61.56 218 ASN A N 1
ATOM 1754 C CA . ASN A 1 218 ? 72.973 -1.703 -116.761 1.00 61.56 218 ASN A CA 1
ATOM 1755 C C . ASN A 1 218 ? 74.465 -2.040 -116.860 1.00 61.56 218 ASN A C 1
ATOM 1757 O O . ASN A 1 218 ? 75.048 -1.756 -117.894 1.00 61.56 218 ASN A O 1
ATOM 1761 N N . LEU A 1 219 ? 75.063 -2.726 -115.879 1.00 63.78 219 LEU A N 1
ATOM 1762 C CA . LEU A 1 219 ? 76.458 -3.192 -115.952 1.00 63.78 219 LEU A CA 1
ATOM 1763 C C . LEU A 1 219 ? 76.729 -4.053 -117.197 1.00 63.78 219 LEU A C 1
ATOM 1765 O O . LEU A 1 219 ? 77.750 -3.875 -117.850 1.00 63.78 219 LEU A O 1
ATOM 1769 N N . ARG A 1 220 ? 75.797 -4.928 -117.596 1.00 61.50 220 ARG A N 1
ATOM 1770 C CA . ARG A 1 220 ? 75.933 -5.730 -118.823 1.00 61.50 220 ARG A CA 1
ATOM 1771 C C . ARG A 1 220 ? 75.844 -4.884 -120.101 1.00 61.50 220 ARG A C 1
ATOM 1773 O O . ARG A 1 220 ? 76.507 -5.205 -121.080 1.00 61.50 220 ARG A O 1
ATOM 1780 N N . ILE A 1 221 ? 75.056 -3.808 -120.100 1.00 60.84 221 ILE A N 1
ATOM 1781 C CA . ILE A 1 221 ? 74.991 -2.827 -121.197 1.00 60.84 221 ILE A CA 1
ATOM 1782 C C . ILE A 1 221 ? 76.243 -1.931 -121.208 1.00 60.84 221 ILE A C 1
ATOM 1784 O O . ILE A 1 221 ? 76.732 -1.584 -122.280 1.00 60.84 221 ILE A O 1
ATOM 1788 N N . THR A 1 222 ? 76.779 -1.581 -120.039 1.00 61.97 222 THR A N 1
ATOM 1789 C CA . THR A 1 222 ? 77.982 -0.758 -119.874 1.00 61.97 222 THR A CA 1
ATOM 1790 C C . THR A 1 222 ? 79.236 -1.515 -120.306 1.00 61.97 222 THR A C 1
ATOM 1792 O O . THR A 1 222 ? 79.958 -0.998 -121.149 1.00 61.97 222 THR A O 1
ATOM 1795 N N . ASN A 1 223 ? 79.417 -2.778 -119.904 1.00 56.31 223 ASN A N 1
ATOM 1796 C CA . ASN A 1 223 ? 80.535 -3.620 -120.358 1.00 56.31 223 ASN A CA 1
ATOM 1797 C C . ASN A 1 223 ? 80.570 -3.815 -121.893 1.00 56.31 223 ASN A C 1
ATOM 1799 O O . ASN A 1 223 ? 81.628 -4.078 -122.455 1.00 56.31 223 ASN A O 1
ATOM 1803 N N . ILE A 1 224 ? 79.430 -3.679 -122.587 1.00 56.50 224 ILE A N 1
ATOM 1804 C CA . ILE A 1 224 ? 79.349 -3.711 -124.062 1.00 56.50 224 ILE A CA 1
ATOM 1805 C C . ILE A 1 224 ? 79.665 -2.333 -124.685 1.00 56.50 224 ILE A C 1
ATOM 1807 O O . ILE A 1 224 ? 80.080 -2.258 -125.838 1.00 56.50 224 ILE A O 1
ATOM 1811 N N . LYS A 1 225 ? 79.498 -1.235 -123.936 1.00 52.19 225 LYS A N 1
ATOM 1812 C CA . LYS A 1 225 ? 79.772 0.145 -124.383 1.00 52.19 225 LYS A CA 1
ATOM 1813 C C . LYS A 1 225 ? 81.184 0.632 -124.048 1.00 52.19 225 LYS A C 1
ATOM 1815 O O . LYS A 1 225 ? 81.726 1.443 -124.791 1.00 52.19 225 LYS A O 1
ATOM 1820 N N . GLU A 1 226 ? 81.786 0.148 -122.965 1.00 52.91 226 GLU A N 1
ATOM 1821 C CA . GLU A 1 226 ? 83.145 0.525 -122.551 1.00 52.91 226 GLU A CA 1
ATOM 1822 C C . GLU A 1 226 ? 84.204 -0.021 -123.520 1.00 52.91 226 GLU A C 1
ATOM 1824 O O . GLU A 1 226 ? 85.140 0.696 -123.858 1.00 52.91 226 GLU A O 1
ATOM 1829 N N . ALA A 1 227 ? 83.966 -1.195 -124.119 1.00 50.84 227 ALA A N 1
ATOM 1830 C CA . ALA A 1 227 ? 84.764 -1.731 -125.228 1.00 50.84 227 ALA A CA 1
ATOM 1831 C C . ALA A 1 227 ? 84.676 -0.916 -126.544 1.00 50.84 227 ALA A C 1
ATOM 1833 O O . ALA A 1 227 ? 85.306 -1.283 -127.533 1.00 50.84 227 ALA A O 1
ATOM 1834 N N . ALA A 1 228 ? 83.879 0.160 -126.585 1.00 48.03 228 ALA A N 1
ATOM 1835 C CA . ALA A 1 228 ? 83.590 0.933 -127.794 1.00 48.03 228 ALA A CA 1
ATOM 1836 C C . ALA A 1 228 ? 83.813 2.452 -127.649 1.00 48.03 228 ALA A C 1
ATOM 1838 O O . ALA A 1 228 ? 83.487 3.189 -128.580 1.00 48.03 228 ALA A O 1
ATOM 1839 N N . ASN A 1 229 ? 84.319 2.951 -126.509 1.00 43.84 229 ASN A N 1
ATOM 1840 C CA . ASN A 1 229 ? 84.415 4.403 -126.288 1.00 43.84 229 ASN A CA 1
ATOM 1841 C C . ASN A 1 229 ? 85.624 4.884 -125.458 1.00 43.84 229 ASN A C 1
ATOM 1843 O O . ASN A 1 229 ? 85.565 5.931 -124.812 1.00 43.84 229 ASN A O 1
ATOM 1847 N N . GLU A 1 230 ? 86.764 4.195 -125.552 1.00 46.31 230 GLU A N 1
ATOM 1848 C CA . GLU A 1 230 ? 88.068 4.676 -125.046 1.00 46.31 230 GLU A CA 1
ATOM 1849 C C . GLU A 1 230 ? 88.648 5.850 -125.885 1.00 46.31 230 GLU A C 1
ATOM 1851 O O . GLU A 1 230 ? 89.823 6.187 -125.810 1.00 46.31 230 GLU A O 1
ATOM 1856 N N . ALA A 1 231 ? 87.802 6.516 -126.681 1.00 39.69 231 ALA A N 1
ATOM 1857 C CA . ALA A 1 231 ? 88.140 7.618 -127.582 1.00 39.69 231 ALA A CA 1
ATOM 1858 C C . ALA A 1 231 ? 87.387 8.928 -127.258 1.00 39.69 231 ALA A C 1
ATOM 1860 O O . ALA A 1 231 ? 87.338 9.835 -128.090 1.00 39.69 231 ALA A O 1
ATOM 1861 N N . LYS A 1 232 ? 86.779 9.040 -126.063 1.00 39.72 232 LYS A N 1
ATOM 1862 C CA . LYS A 1 232 ? 86.189 10.303 -125.575 1.00 39.72 232 LYS A CA 1
ATOM 1863 C C . LYS A 1 232 ? 86.259 10.516 -124.057 1.00 39.72 232 LYS A C 1
ATOM 1865 O O 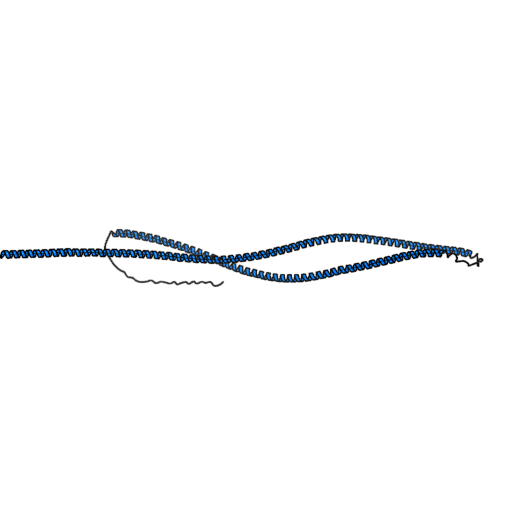. LYS A 1 232 ? 85.352 11.079 -123.446 1.00 39.72 232 LYS A O 1
ATOM 1870 N N . GLN A 1 233 ? 87.379 10.113 -123.452 1.00 41.72 233 GLN A N 1
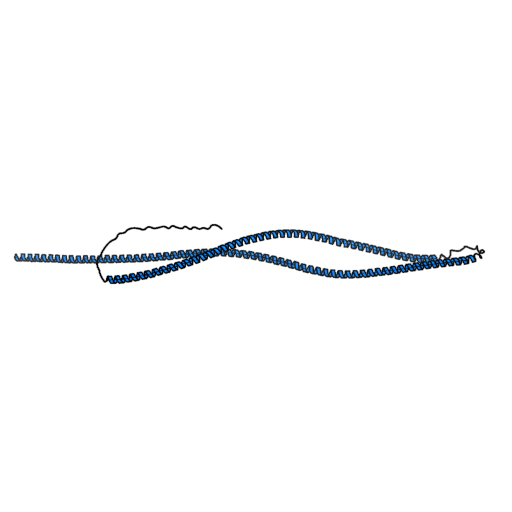ATOM 1871 C CA . GLN A 1 233 ? 87.858 10.818 -122.258 1.00 41.72 233 GLN A CA 1
ATOM 1872 C C . GLN A 1 233 ? 88.298 12.244 -122.640 1.00 41.72 233 GLN A C 1
ATOM 1874 O O . GLN A 1 233 ? 88.560 12.516 -123.808 1.00 41.72 233 GLN A O 1
ATOM 1879 N N . ALA A 1 234 ? 88.410 13.122 -121.640 1.00 37.94 234 ALA A N 1
ATOM 1880 C CA . ALA A 1 234 ? 88.831 14.517 -121.784 1.00 37.94 234 ALA A CA 1
ATOM 1881 C C . ALA A 1 234 ? 87.934 15.382 -122.696 1.00 37.94 234 ALA A C 1
ATOM 1883 O O . ALA A 1 234 ? 88.381 15.910 -123.708 1.00 37.94 234 ALA A O 1
ATOM 1884 N N . ASP A 1 235 ? 86.706 15.640 -122.236 1.00 31.06 235 ASP A N 1
ATOM 1885 C CA . ASP A 1 235 ? 86.389 17.040 -121.930 1.00 31.06 235 ASP A CA 1
ATOM 1886 C C . ASP A 1 235 ? 85.489 17.176 -120.684 1.00 31.06 235 ASP A C 1
ATOM 1888 O O . ASP A 1 235 ? 84.765 16.249 -120.321 1.00 31.06 235 ASP A O 1
ATOM 1892 N N . GLU A 1 236 ? 85.641 18.305 -119.992 1.00 36.56 236 GLU A N 1
ATOM 1893 C CA . GLU A 1 236 ? 84.969 18.808 -118.774 1.00 36.56 236 GLU A CA 1
ATOM 1894 C C . GLU A 1 236 ? 83.717 18.044 -118.260 1.00 36.56 236 GLU A C 1
ATOM 1896 O O . GLU A 1 236 ? 82.705 17.904 -118.936 1.00 36.56 236 GLU A O 1
ATOM 1901 N N . ARG A 1 237 ? 83.612 17.581 -117.003 1.00 51.47 237 ARG A N 1
ATOM 1902 C CA . ARG A 1 237 ? 84.268 17.959 -115.728 1.00 51.47 237 ARG A CA 1
ATOM 1903 C C . ARG A 1 237 ? 84.031 19.395 -115.214 1.00 51.47 237 ARG A C 1
ATOM 1905 O O . ARG A 1 237 ? 84.561 19.739 -114.162 1.00 51.47 237 ARG A O 1
ATOM 1912 N N . ALA A 1 238 ? 83.127 20.151 -115.842 1.00 39.53 238 ALA A N 1
ATOM 1913 C CA . ALA A 1 238 ? 82.476 21.361 -115.318 1.00 39.53 238 ALA A CA 1
ATOM 1914 C C . ALA A 1 238 ? 81.163 21.599 -116.111 1.00 39.53 238 ALA A C 1
ATOM 1916 O O . ALA A 1 238 ? 81.190 21.626 -117.328 1.00 39.53 238 ALA A O 1
ATOM 1917 N N . LYS A 1 239 ? 79.960 21.767 -115.546 1.00 34.72 239 LYS A N 1
ATOM 1918 C CA . LYS A 1 239 ? 79.571 22.247 -114.214 1.00 34.72 239 LYS A CA 1
ATOM 1919 C C . LYS A 1 239 ? 78.462 21.387 -113.584 1.00 34.72 239 LYS A C 1
ATOM 1921 O O . LYS A 1 239 ? 77.398 21.204 -114.168 1.00 34.72 239 LYS A O 1
ATOM 1926 N N . LYS A 1 240 ? 78.676 20.961 -112.337 1.00 48.28 240 LYS A N 1
ATOM 1927 C CA . LYS A 1 240 ? 77.602 20.634 -111.380 1.00 48.28 240 LYS A CA 1
ATOM 1928 C C . LYS A 1 240 ? 77.262 21.912 -110.581 1.00 48.28 240 LYS A C 1
ATOM 1930 O O . LYS A 1 240 ? 78.040 22.860 -110.620 1.00 48.28 240 LYS A O 1
ATOM 1935 N N . ALA A 1 241 ? 76.160 21.910 -109.826 1.00 49.69 241 ALA A N 1
ATOM 1936 C CA . ALA A 1 241 ? 75.823 22.911 -108.797 1.00 49.69 241 ALA A CA 1
ATOM 1937 C C . ALA A 1 241 ? 75.416 24.333 -109.267 1.00 49.69 241 ALA A C 1
ATOM 1939 O O . ALA A 1 241 ? 75.893 25.326 -108.727 1.00 49.69 241 ALA A O 1
ATOM 1940 N N . MET A 1 242 ? 74.458 24.442 -110.200 1.00 40.69 242 MET A N 1
ATOM 1941 C CA . MET A 1 242 ? 73.665 25.681 -110.400 1.00 40.69 242 MET A CA 1
ATOM 1942 C C . MET A 1 242 ? 72.137 25.466 -110.511 1.00 40.69 242 MET A C 1
ATOM 1944 O O . MET A 1 242 ? 71.413 26.399 -110.835 1.00 40.69 242 MET A O 1
ATOM 1948 N N . ALA A 1 243 ? 71.624 24.266 -110.202 1.00 49.69 243 ALA A N 1
ATOM 1949 C CA . ALA A 1 243 ? 70.180 23.967 -110.208 1.00 49.69 243 ALA A CA 1
ATOM 1950 C C . ALA A 1 243 ? 69.571 23.785 -108.800 1.00 49.69 243 ALA A C 1
ATOM 1952 O O . ALA A 1 243 ? 68.382 24.023 -108.603 1.00 49.69 243 ALA A O 1
ATOM 1953 N N . ASP A 1 244 ? 70.376 23.411 -107.800 1.00 52.12 244 ASP A N 1
ATOM 1954 C CA . ASP A 1 244 ? 69.885 23.013 -106.470 1.00 52.12 244 ASP A CA 1
ATOM 1955 C C . ASP A 1 244 ? 69.481 24.193 -105.556 1.00 52.12 244 ASP A C 1
ATOM 1957 O O . ASP A 1 244 ? 68.998 23.982 -104.447 1.00 52.12 244 ASP A O 1
ATOM 1961 N N . SER A 1 245 ? 69.628 25.446 -106.009 1.00 50.12 245 SER A N 1
ATOM 1962 C CA . SER A 1 245 ? 69.351 26.636 -105.184 1.00 50.12 245 SER A CA 1
ATOM 1963 C C . SER A 1 245 ? 67.862 26.984 -105.045 1.00 50.12 245 SER A C 1
ATOM 1965 O O . SER A 1 245 ? 67.506 27.727 -104.134 1.00 50.12 245 SER A O 1
ATOM 1967 N N . ALA A 1 246 ? 66.995 26.487 -105.934 1.00 53.69 246 ALA A N 1
ATOM 1968 C CA . ALA A 1 246 ? 65.560 26.787 -105.898 1.00 53.69 246 ALA A CA 1
ATOM 1969 C C . ALA A 1 246 ? 64.768 25.835 -104.983 1.00 53.69 246 ALA A C 1
ATOM 1971 O O . ALA A 1 246 ? 63.784 26.244 -104.375 1.00 53.69 246 ALA A O 1
ATOM 1972 N N . ARG A 1 247 ? 65.201 24.570 -104.856 1.00 55.44 247 ARG A N 1
ATOM 1973 C CA . ARG A 1 247 ? 64.464 23.540 -104.099 1.00 55.44 247 ARG A CA 1
ATOM 1974 C C . ARG A 1 247 ? 64.539 23.749 -102.584 1.00 55.44 247 ARG A C 1
ATOM 1976 O O . ARG A 1 247 ? 63.546 23.574 -101.887 1.00 55.44 247 ARG A O 1
ATOM 1983 N N . VAL A 1 248 ? 65.700 24.196 -102.102 1.00 58.75 248 VAL A N 1
ATOM 1984 C CA . VAL A 1 248 ? 65.988 24.404 -100.673 1.00 58.75 248 VAL A CA 1
ATOM 1985 C C . VAL A 1 248 ? 65.109 25.500 -100.051 1.00 58.75 248 VAL A C 1
ATOM 1987 O O . VAL A 1 248 ? 64.759 25.402 -98.880 1.00 58.75 248 VAL A O 1
ATOM 1990 N N . PHE A 1 249 ? 64.699 26.521 -100.813 1.00 58.50 249 PHE A N 1
ATOM 1991 C CA . PHE A 1 249 ? 63.829 27.588 -100.294 1.00 58.50 249 PHE A CA 1
ATOM 1992 C C . PHE A 1 249 ? 62.398 27.113 -99.995 1.00 58.50 249 PHE A C 1
ATOM 1994 O O . PHE A 1 249 ? 61.823 27.528 -98.990 1.00 58.50 249 PHE A O 1
ATOM 2001 N N . GLU A 1 250 ? 61.843 26.223 -100.821 1.00 57.28 250 GLU A N 1
ATOM 2002 C CA . GLU A 1 250 ? 60.500 25.669 -100.600 1.00 57.28 250 GLU A CA 1
ATOM 2003 C C . GLU A 1 250 ? 60.513 24.624 -99.468 1.00 57.28 250 GLU A C 1
ATOM 2005 O O . GLU A 1 250 ? 59.631 24.623 -98.608 1.00 57.28 250 GLU A O 1
ATOM 2010 N N . GLU A 1 251 ? 61.566 23.799 -99.403 1.00 59.91 251 GLU A N 1
ATOM 2011 C CA . GLU A 1 251 ? 61.794 22.837 -98.314 1.00 59.91 251 GLU A CA 1
ATOM 2012 C C . GLU A 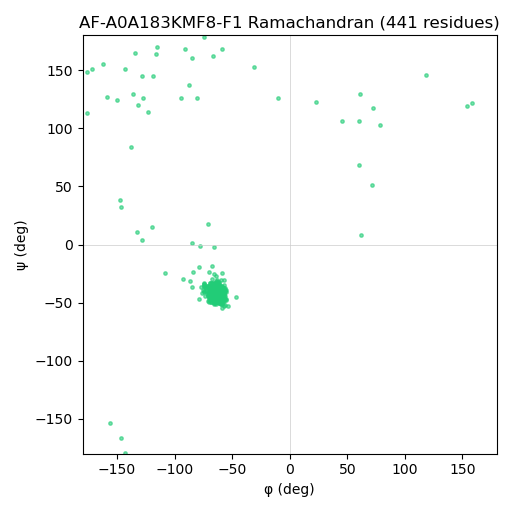1 251 ? 61.929 23.547 -96.949 1.00 59.91 251 GLU A C 1
ATOM 2014 O O . GLU A 1 251 ? 61.269 23.159 -95.986 1.00 59.91 251 GLU A O 1
ATOM 2019 N N . ILE A 1 252 ? 62.689 24.650 -96.869 1.00 59.91 252 ILE A N 1
ATOM 2020 C CA . ILE A 1 252 ? 62.808 25.468 -95.644 1.00 59.91 252 ILE A CA 1
ATOM 2021 C C . ILE A 1 252 ? 61.467 26.094 -95.233 1.00 59.91 252 ILE A C 1
ATOM 2023 O O . ILE A 1 252 ? 61.184 26.204 -94.037 1.00 59.91 252 ILE A O 1
ATOM 2027 N N . ARG A 1 253 ? 60.625 26.502 -96.191 1.00 64.06 253 ARG A N 1
ATOM 2028 C CA . ARG A 1 253 ? 59.320 27.099 -95.883 1.00 64.06 253 ARG A CA 1
ATOM 2029 C C . ARG A 1 253 ? 58.358 26.083 -95.267 1.00 64.06 253 ARG A C 1
ATOM 2031 O O . ARG A 1 253 ? 57.721 26.389 -94.259 1.00 64.06 253 ARG A O 1
ATOM 2038 N N . GLN A 1 254 ? 58.266 24.884 -95.840 1.00 67.12 254 GLN A N 1
ATOM 2039 C CA . GLN A 1 254 ? 57.406 23.826 -95.300 1.00 67.12 254 GLN A CA 1
ATOM 2040 C C . GLN A 1 254 ? 57.877 23.386 -93.906 1.00 67.12 254 GLN A C 1
ATOM 2042 O O . GLN A 1 254 ? 57.052 23.222 -93.006 1.00 67.12 254 GLN A O 1
ATOM 2047 N N . GLU A 1 255 ? 59.193 23.318 -93.680 1.00 63.81 255 GLU A N 1
ATOM 2048 C CA . GLU A 1 255 ? 59.763 23.018 -92.362 1.00 63.81 255 GLU A CA 1
ATOM 2049 C C . GLU A 1 255 ? 59.477 24.128 -91.327 1.00 63.81 255 GLU A C 1
ATOM 2051 O O . GLU A 1 255 ? 59.194 23.835 -90.162 1.00 63.81 255 GLU A O 1
ATOM 2056 N N . GLN A 1 256 ? 59.460 25.408 -91.731 1.00 65.56 256 GLN A N 1
ATOM 2057 C CA . GLN A 1 256 ? 59.032 26.513 -90.860 1.00 65.56 256 GLN A CA 1
ATOM 2058 C C . GLN A 1 256 ? 57.545 26.434 -90.488 1.00 65.56 256 GLN A C 1
ATOM 2060 O O . GLN A 1 256 ? 57.201 26.630 -89.319 1.00 65.56 256 GLN A O 1
ATOM 2065 N N . GLU A 1 257 ? 56.659 26.154 -91.447 1.00 70.50 257 GLU A N 1
ATOM 2066 C CA . GLU A 1 257 ? 55.220 26.024 -91.182 1.00 70.50 257 GLU A CA 1
ATOM 2067 C C . GLU A 1 257 ? 54.932 24.788 -90.296 1.00 70.50 257 GLU A C 1
ATOM 2069 O O . GLU A 1 257 ? 54.153 24.885 -89.341 1.00 70.50 257 GLU A O 1
ATOM 2074 N N . HIS A 1 258 ? 55.650 23.673 -90.498 1.00 74.69 258 HIS A N 1
ATOM 2075 C CA . HIS A 1 258 ? 55.603 22.496 -89.621 1.00 74.69 258 HIS A CA 1
ATOM 2076 C C . HIS A 1 258 ? 56.105 22.808 -88.200 1.00 74.69 258 HIS A C 1
ATOM 2078 O O . HIS A 1 258 ? 55.396 22.553 -87.222 1.00 74.69 258 HIS A O 1
ATOM 2084 N N . THR A 1 259 ? 57.271 23.452 -88.072 1.00 73.56 259 THR A N 1
ATOM 2085 C CA . THR A 1 259 ? 57.858 23.855 -86.780 1.00 73.56 259 THR A CA 1
ATOM 2086 C C . THR A 1 259 ? 56.912 24.760 -85.987 1.00 73.56 259 THR A C 1
ATOM 2088 O O . THR A 1 259 ? 56.705 24.542 -84.792 1.00 73.56 259 THR A O 1
ATOM 2091 N N . GLN A 1 260 ? 56.265 25.735 -86.637 1.00 74.81 260 GLN A N 1
ATOM 2092 C CA . GLN A 1 260 ? 55.263 26.588 -85.987 1.00 74.81 260 GLN A CA 1
ATOM 2093 C C . GLN A 1 260 ? 54.028 25.807 -85.517 1.00 74.81 260 GLN A C 1
ATOM 2095 O O . GLN A 1 260 ? 53.432 26.159 -84.495 1.00 74.81 260 GLN A O 1
ATOM 2100 N N . HIS A 1 261 ? 53.616 24.765 -86.241 1.00 79.06 261 HIS A N 1
ATOM 2101 C CA . HIS A 1 261 ? 52.477 23.942 -85.842 1.00 79.06 261 HIS A CA 1
ATOM 2102 C C . HIS A 1 261 ? 52.814 23.030 -84.651 1.00 79.06 261 HIS A C 1
ATOM 2104 O O . HIS A 1 261 ? 51.982 22.870 -83.751 1.00 79.06 261 HIS A O 1
ATOM 2110 N N . VAL A 1 262 ? 54.042 22.502 -84.601 1.00 76.69 262 VAL A N 1
ATOM 2111 C CA . VAL A 1 262 ? 54.579 21.731 -83.467 1.00 76.69 262 VAL A CA 1
ATOM 2112 C C . VAL A 1 262 ? 54.764 22.619 -82.230 1.00 76.69 262 VAL A C 1
ATOM 2114 O O . VAL A 1 262 ? 54.352 22.231 -81.140 1.00 76.69 262 VAL A O 1
ATOM 2117 N N . GLU A 1 263 ? 55.283 23.842 -82.380 1.00 76.31 263 GLU A N 1
ATOM 2118 C CA . GLU A 1 263 ? 55.363 24.847 -81.305 1.00 76.31 263 GLU A CA 1
ATOM 2119 C C . GLU A 1 263 ? 53.989 25.162 -80.687 1.00 76.31 263 GLU A C 1
ATOM 2121 O O . GLU A 1 263 ? 53.860 25.233 -79.462 1.00 76.31 263 GLU A O 1
ATOM 2126 N N . LYS A 1 264 ? 52.951 25.331 -81.520 1.00 79.19 264 LYS A N 1
ATOM 2127 C CA . LYS A 1 264 ? 51.573 25.581 -81.061 1.00 79.19 264 LYS A CA 1
ATOM 2128 C C . LYS A 1 264 ? 51.010 24.378 -80.301 1.00 79.19 264 LYS A C 1
ATOM 2130 O O . LYS A 1 264 ? 50.509 24.554 -79.193 1.00 79.19 264 LYS A O 1
ATOM 2135 N N . ALA A 1 265 ? 51.158 23.168 -80.846 1.00 78.56 265 ALA A N 1
ATOM 2136 C CA . ALA A 1 265 ? 50.726 21.935 -80.184 1.00 78.56 265 ALA A CA 1
ATOM 2137 C C . ALA A 1 265 ? 51.451 21.717 -78.843 1.00 78.56 265 ALA A C 1
ATOM 2139 O O . ALA A 1 265 ? 50.813 21.415 -77.835 1.00 78.56 265 ALA A O 1
ATOM 2140 N N . ARG A 1 266 ? 52.769 21.961 -78.795 1.00 80.88 266 ARG A N 1
ATOM 2141 C CA . ARG A 1 266 ? 53.569 21.912 -77.564 1.00 80.88 266 ARG A CA 1
ATOM 2142 C C . ARG A 1 266 ? 53.061 22.909 -76.520 1.00 80.88 266 ARG A C 1
ATOM 2144 O O . ARG A 1 266 ? 52.831 22.510 -75.385 1.00 80.88 266 ARG A O 1
ATOM 2151 N N . LYS A 1 267 ? 52.851 24.179 -76.883 1.00 79.94 267 LYS A N 1
ATOM 2152 C CA . LYS A 1 267 ? 52.338 25.207 -75.953 1.00 79.94 267 LYS A CA 1
ATOM 2153 C C . LYS A 1 267 ? 50.934 24.869 -75.440 1.00 79.94 267 LYS A C 1
ATOM 2155 O O . LYS A 1 267 ? 50.644 25.099 -74.270 1.00 79.94 267 LYS A O 1
ATOM 2160 N N . GLN A 1 268 ? 50.086 24.267 -76.273 1.00 80.25 268 GLN A N 1
ATOM 2161 C CA . GLN A 1 268 ? 48.760 23.801 -75.865 1.00 80.25 268 GLN A CA 1
ATOM 2162 C C . GLN A 1 268 ? 48.832 22.618 -74.881 1.00 80.25 268 GLN A C 1
ATOM 2164 O O . GLN A 1 268 ? 48.099 22.609 -73.892 1.00 80.25 268 GLN A O 1
ATOM 2169 N N . LEU A 1 269 ? 49.761 21.676 -75.082 1.00 76.75 269 LEU A N 1
ATOM 2170 C CA . LEU A 1 269 ? 50.039 20.592 -74.130 1.00 76.75 269 LEU A CA 1
ATOM 2171 C C . LEU A 1 269 ? 50.659 21.108 -72.818 1.00 76.75 269 LEU A C 1
ATOM 2173 O O . LEU A 1 269 ? 50.257 20.665 -71.747 1.00 76.75 269 LEU A O 1
ATOM 2177 N N . GLU A 1 270 ? 51.576 22.080 -72.863 1.00 79.69 270 GLU A N 1
ATOM 2178 C CA . GLU A 1 270 ? 52.139 22.723 -71.661 1.00 79.69 270 GLU A CA 1
ATOM 2179 C C . GLU A 1 270 ? 51.062 23.435 -70.819 1.00 79.69 270 GLU A C 1
ATOM 2181 O O . GLU A 1 270 ? 51.142 23.436 -69.589 1.00 79.69 270 GLU A O 1
ATOM 2186 N N . ILE A 1 271 ? 50.033 24.007 -71.459 1.00 84.38 271 ILE A N 1
ATOM 2187 C CA . ILE A 1 271 ? 48.863 24.578 -70.773 1.00 84.38 271 ILE A CA 1
ATOM 2188 C C . ILE A 1 271 ? 47.997 23.468 -70.159 1.00 84.38 271 ILE A C 1
ATOM 2190 O O . ILE A 1 271 ? 47.668 23.552 -68.978 1.00 84.38 271 ILE A O 1
ATOM 2194 N N . GLN A 1 272 ? 47.681 22.406 -70.909 1.00 81.06 272 GLN A N 1
ATOM 2195 C CA . GLN A 1 272 ? 46.884 21.280 -70.401 1.00 81.06 272 GLN A CA 1
ATOM 2196 C C . GLN A 1 272 ? 47.554 20.569 -69.215 1.00 81.06 272 GLN A C 1
ATOM 2198 O O . GLN A 1 272 ? 46.881 20.252 -68.238 1.00 81.06 272 GLN A O 1
ATOM 2203 N N . VAL A 1 273 ? 48.876 20.370 -69.248 1.00 81.75 273 VAL A N 1
ATOM 2204 C CA . VAL A 1 273 ? 49.628 19.791 -68.122 1.00 81.75 273 VAL A CA 1
ATOM 2205 C C . VAL A 1 273 ? 49.545 20.688 -66.884 1.00 81.75 273 VAL A C 1
ATOM 2207 O O . VAL A 1 273 ? 49.308 20.179 -65.791 1.00 81.75 273 VAL A O 1
ATOM 2210 N N . LYS A 1 274 ? 49.662 22.015 -67.035 1.00 82.50 274 LYS A N 1
ATOM 2211 C CA . LYS A 1 274 ? 49.491 22.958 -65.915 1.00 82.50 274 LYS A CA 1
ATOM 2212 C C . LYS A 1 274 ? 48.071 22.958 -65.352 1.00 82.50 274 LYS A C 1
ATOM 2214 O O . LYS A 1 274 ? 47.912 23.005 -64.137 1.00 82.50 274 LYS A O 1
ATOM 2219 N N . GLU A 1 275 ? 47.049 22.874 -66.202 1.00 81.81 275 GLU A N 1
ATOM 2220 C CA . GLU A 1 275 ? 45.657 22.802 -65.747 1.00 81.81 275 GLU A CA 1
ATOM 2221 C C . GLU A 1 275 ? 45.367 21.486 -65.004 1.00 81.81 275 GLU A C 1
ATOM 2223 O O . GLU A 1 275 ? 44.710 21.492 -63.964 1.00 81.81 275 GLU A O 1
ATOM 2228 N N . LEU A 1 276 ? 45.904 20.359 -65.486 1.00 79.62 276 LEU A N 1
ATOM 2229 C CA . LEU A 1 276 ? 45.788 19.063 -64.811 1.00 79.62 276 LEU A CA 1
ATOM 2230 C C . LEU A 1 276 ? 46.550 19.029 -63.478 1.00 79.62 276 LEU A C 1
ATOM 2232 O O . LEU A 1 276 ? 46.030 18.477 -62.512 1.00 79.62 276 LEU A O 1
ATOM 2236 N N . MET A 1 277 ? 47.730 19.655 -63.395 1.00 76.88 277 MET A N 1
ATOM 2237 C CA . MET A 1 277 ? 48.465 19.817 -62.133 1.00 76.88 277 MET A CA 1
ATOM 2238 C C . MET A 1 277 ? 47.679 20.659 -61.120 1.00 76.88 277 MET A C 1
ATOM 2240 O O . MET A 1 277 ? 47.498 20.218 -59.990 1.00 76.88 277 MET A O 1
ATOM 2244 N N . ALA A 1 278 ? 47.129 21.807 -61.530 1.00 81.44 278 ALA A N 1
ATOM 2245 C CA . ALA A 1 278 ? 46.309 22.644 -60.649 1.00 81.44 278 ALA A CA 1
ATOM 2246 C C . ALA A 1 278 ? 45.048 21.908 -60.153 1.00 81.44 278 ALA A C 1
ATOM 2248 O O . ALA A 1 278 ? 44.744 21.927 -58.962 1.00 81.44 278 ALA A O 1
ATOM 2249 N N . ARG A 1 279 ? 44.347 21.184 -61.042 1.00 78.81 279 ARG A N 1
ATOM 2250 C CA . ARG A 1 279 ? 43.188 20.350 -60.667 1.00 78.81 279 ARG A CA 1
ATOM 2251 C C . ARG A 1 279 ? 43.561 19.209 -59.710 1.00 78.81 279 ARG A C 1
ATOM 2253 O O . ARG A 1 279 ? 42.731 18.834 -58.884 1.00 78.81 279 ARG A O 1
ATOM 2260 N N . LEU A 1 280 ? 44.771 18.653 -59.815 1.00 76.00 280 LEU A N 1
ATOM 2261 C CA . LEU A 1 280 ? 45.271 17.635 -58.888 1.00 76.00 280 LEU A CA 1
ATOM 2262 C C . LEU A 1 280 ? 45.544 18.242 -57.504 1.00 76.00 280 LEU A C 1
ATOM 2264 O O . LEU A 1 280 ? 45.015 17.735 -56.517 1.00 76.00 280 LEU A O 1
ATOM 2268 N N . GLU A 1 281 ? 46.272 19.361 -57.437 1.00 78.69 281 GLU A N 1
ATOM 2269 C CA . GLU A 1 281 ? 46.554 20.070 -56.180 1.00 78.69 281 GLU A CA 1
ATOM 2270 C C . GLU A 1 281 ? 45.264 20.513 -55.465 1.00 78.69 281 GLU A C 1
ATOM 2272 O O . GLU A 1 281 ? 45.131 20.297 -54.259 1.00 78.69 281 GLU A O 1
ATOM 2277 N N . ASP A 1 282 ? 44.276 21.055 -56.187 1.00 77.81 282 ASP A N 1
ATOM 2278 C CA . ASP A 1 282 ? 42.966 21.416 -55.620 1.00 77.81 282 ASP A CA 1
ATOM 2279 C C . ASP A 1 282 ? 42.191 20.190 -55.101 1.00 77.81 282 ASP A C 1
ATOM 2281 O O . ASP A 1 282 ? 41.587 20.245 -54.024 1.00 77.81 282 ASP A O 1
ATOM 2285 N N . SER A 1 283 ? 42.236 19.067 -55.826 1.00 73.69 283 SER A N 1
ATOM 2286 C CA . SER A 1 283 ? 41.586 17.811 -55.428 1.00 73.69 283 SER A CA 1
ATOM 2287 C C . SER A 1 283 ? 42.202 17.225 -54.150 1.00 73.69 283 SER A C 1
ATOM 2289 O O . SER A 1 283 ? 41.485 16.921 -53.192 1.00 73.69 283 SER A O 1
ATOM 2291 N N . GLU A 1 284 ? 43.533 17.140 -54.080 1.00 73.44 284 GLU A N 1
ATOM 2292 C CA . GLU A 1 284 ? 44.265 16.645 -52.905 1.00 73.44 284 GLU A CA 1
ATOM 2293 C C . GLU A 1 284 ? 44.083 17.575 -51.692 1.00 73.44 284 GLU A C 1
ATOM 2295 O O . GLU A 1 284 ? 43.793 17.125 -50.578 1.00 73.44 284 GLU A O 1
ATOM 2300 N N . SER A 1 285 ? 44.152 18.890 -51.920 1.00 71.38 285 SER A N 1
ATOM 2301 C CA . SER A 1 285 ? 43.863 19.951 -50.947 1.00 71.38 285 SER A CA 1
ATOM 2302 C C . SER A 1 285 ? 42.444 19.834 -50.374 1.00 71.38 285 SER A C 1
ATOM 2304 O O . SER A 1 285 ? 42.255 19.935 -49.155 1.00 71.38 285 SER A O 1
ATOM 2306 N N . GLY A 1 286 ? 41.444 19.572 -51.222 1.00 69.19 286 GLY A N 1
ATOM 2307 C CA . GLY A 1 286 ? 40.053 19.348 -50.826 1.00 69.19 286 GLY A CA 1
ATOM 2308 C C . GLY A 1 286 ? 39.859 18.059 -50.022 1.00 69.19 286 GLY A C 1
ATOM 2309 O O . GLY A 1 286 ? 39.281 18.092 -48.929 1.00 69.19 286 GLY A O 1
ATOM 2310 N N . ALA A 1 287 ? 40.392 16.939 -50.516 1.00 70.00 287 ALA A N 1
ATOM 2311 C CA . ALA A 1 287 ? 40.310 15.635 -49.861 1.00 70.00 287 ALA A CA 1
ATOM 2312 C C . ALA A 1 287 ? 40.930 15.663 -48.453 1.00 70.00 287 ALA A C 1
ATOM 2314 O O . ALA A 1 287 ? 40.284 15.263 -47.481 1.00 70.00 287 ALA A O 1
ATOM 2315 N N . MET A 1 288 ? 42.135 16.224 -48.310 1.00 70.25 288 MET A N 1
ATOM 2316 C CA . MET A 1 288 ? 42.844 16.304 -47.027 1.00 70.25 288 MET A CA 1
ATOM 2317 C C . MET A 1 288 ? 42.134 17.203 -46.002 1.00 70.25 288 MET A C 1
ATOM 2319 O O . MET A 1 288 ? 42.088 16.873 -44.813 1.00 70.25 288 MET A O 1
ATOM 2323 N N . LYS A 1 289 ? 41.534 18.321 -46.437 1.00 71.81 289 LYS A N 1
ATOM 2324 C CA . LYS A 1 289 ? 40.763 19.219 -45.553 1.00 71.81 289 LYS A CA 1
ATOM 2325 C C . LYS A 1 289 ? 39.463 18.575 -45.067 1.00 71.81 289 LYS A C 1
ATOM 2327 O O . LYS A 1 289 ? 39.119 18.717 -43.892 1.00 71.81 289 LYS A O 1
ATOM 2332 N N . ASN A 1 290 ? 38.759 17.857 -45.940 1.00 71.88 290 ASN A N 1
ATOM 2333 C CA . ASN A 1 290 ? 37.505 17.191 -45.587 1.00 71.88 290 ASN A CA 1
ATOM 2334 C C . ASN A 1 290 ? 37.743 15.935 -44.735 1.00 71.88 290 ASN A C 1
ATOM 2336 O O . ASN A 1 290 ? 37.069 15.762 -43.720 1.00 71.88 290 ASN A O 1
ATOM 2340 N N . GLY A 1 291 ? 38.762 15.132 -45.062 1.00 72.31 291 GLY A N 1
ATOM 2341 C CA . GLY A 1 291 ? 39.176 13.971 -44.270 1.00 72.31 291 GLY A CA 1
ATOM 2342 C C . GLY A 1 291 ? 39.525 14.339 -42.826 1.00 72.31 291 GLY A C 1
ATOM 2343 O O . GLY A 1 291 ? 38.973 13.753 -41.897 1.00 72.31 291 GLY A O 1
ATOM 2344 N N . ARG A 1 292 ? 40.343 15.383 -42.610 1.00 77.12 292 ARG A N 1
ATOM 2345 C CA . ARG A 1 292 ? 40.671 15.868 -41.252 1.00 77.12 292 ARG A CA 1
ATOM 2346 C C . ARG A 1 292 ? 39.444 16.349 -40.468 1.00 77.12 292 ARG A C 1
ATOM 2348 O O . ARG A 1 292 ? 39.358 16.093 -39.271 1.00 77.12 292 ARG A O 1
ATOM 2355 N N . LYS A 1 293 ? 38.477 17.009 -41.119 1.00 77.81 293 LYS A N 1
ATOM 2356 C CA . LYS A 1 293 ? 37.222 17.437 -40.468 1.00 77.81 293 LYS A CA 1
ATOM 2357 C C . LYS A 1 293 ? 36.314 16.260 -40.097 1.00 77.81 293 LYS A C 1
ATOM 2359 O O . LYS A 1 293 ? 35.674 16.312 -39.050 1.00 77.81 293 LYS A O 1
ATOM 2364 N N . ALA A 1 294 ? 36.251 15.218 -40.925 1.00 78.00 294 ALA A N 1
ATOM 2365 C CA . ALA A 1 294 ? 35.512 13.997 -40.607 1.00 78.00 294 ALA A CA 1
ATOM 2366 C C . ALA A 1 294 ? 36.181 13.224 -39.457 1.00 78.00 294 ALA A C 1
ATOM 2368 O O . ALA A 1 294 ? 35.511 12.852 -38.497 1.00 78.00 294 ALA A O 1
ATOM 2369 N N . MET A 1 295 ? 37.507 13.068 -39.510 1.00 77.75 295 MET A N 1
ATOM 2370 C CA . MET A 1 295 ? 38.307 12.405 -38.477 1.00 77.75 295 MET A CA 1
ATOM 2371 C C . MET A 1 295 ? 38.172 13.098 -37.113 1.00 77.75 295 MET A C 1
ATOM 2373 O O . MET A 1 295 ? 37.808 12.440 -36.147 1.00 77.75 295 MET A O 1
ATOM 2377 N N . GLY A 1 296 ? 38.312 14.427 -37.043 1.00 83.75 296 GLY A N 1
ATOM 2378 C CA . GLY A 1 296 ? 38.130 15.172 -35.789 1.00 83.75 296 GLY A CA 1
ATOM 2379 C C . GLY A 1 296 ? 36.714 15.075 -35.197 1.00 83.75 296 GLY A C 1
ATOM 2380 O O . GLY A 1 296 ? 36.560 15.045 -33.978 1.00 83.75 296 GLY A O 1
ATOM 2381 N N . LYS A 1 297 ? 35.669 14.956 -36.034 1.00 86.62 297 LYS A N 1
ATOM 2382 C CA . LYS A 1 297 ? 34.302 14.666 -35.558 1.00 86.62 297 LYS A CA 1
ATOM 2383 C C . LYS A 1 297 ? 34.178 13.258 -34.974 1.00 86.62 297 LYS A C 1
ATOM 2385 O O . LYS A 1 297 ? 33.495 13.088 -33.971 1.00 86.62 297 LYS A O 1
ATOM 2390 N N . LEU A 1 298 ? 34.823 12.262 -35.584 1.00 82.38 298 LEU A N 1
ATOM 2391 C CA . LEU A 1 298 ? 34.840 10.889 -35.070 1.00 82.38 298 LEU A CA 1
ATOM 2392 C C . LEU A 1 298 ? 35.631 10.799 -33.756 1.00 82.38 298 LEU A C 1
ATOM 2394 O O . LEU A 1 298 ? 35.142 10.200 -32.808 1.00 82.38 298 LEU A O 1
ATOM 2398 N N . GLU A 1 299 ? 36.787 11.459 -33.656 1.00 86.62 299 GLU A N 1
ATOM 2399 C CA . GLU A 1 299 ? 37.579 11.556 -32.419 1.00 86.62 299 GLU A CA 1
ATOM 2400 C C . GLU A 1 299 ? 36.804 12.236 -31.281 1.00 86.62 299 GLU A C 1
ATOM 2402 O O . GLU A 1 299 ? 36.828 11.759 -30.146 1.00 86.62 299 GLU A O 1
ATOM 2407 N N . GLN A 1 300 ? 36.075 13.321 -31.572 1.00 90.62 300 GLN A N 1
ATOM 2408 C CA . GLN A 1 300 ? 35.175 13.939 -30.598 1.00 90.62 300 GLN A CA 1
ATOM 2409 C C . GLN A 1 300 ? 34.064 12.964 -30.182 1.00 90.62 300 GLN A C 1
ATOM 2411 O O . GLN A 1 300 ? 33.817 12.800 -28.989 1.00 90.62 300 GLN A O 1
ATOM 2416 N N . ARG A 1 301 ? 33.428 12.280 -31.143 1.00 90.69 301 ARG A N 1
ATOM 2417 C CA . ARG A 1 301 ? 32.326 11.351 -30.862 1.00 90.69 301 ARG A CA 1
ATOM 2418 C C . ARG A 1 301 ? 32.769 10.137 -30.043 1.00 90.69 301 ARG A C 1
ATOM 2420 O O . ARG A 1 301 ? 32.006 9.673 -29.204 1.00 90.69 301 ARG A O 1
ATOM 2427 N N . VAL A 1 302 ? 34.000 9.659 -30.240 1.00 90.06 302 VAL A N 1
ATOM 2428 C CA . VAL A 1 302 ? 34.619 8.629 -29.390 1.00 90.06 302 VAL A CA 1
ATOM 2429 C C . VAL A 1 302 ? 34.745 9.133 -27.951 1.00 90.06 302 VAL A C 1
ATOM 2431 O O . VAL A 1 302 ? 34.247 8.465 -27.053 1.00 90.06 302 VAL A O 1
ATOM 2434 N N . ARG A 1 303 ? 35.285 10.338 -27.724 1.00 91.62 303 ARG A N 1
ATOM 2435 C CA . ARG A 1 303 ? 35.422 10.908 -26.366 1.00 91.62 303 ARG A CA 1
ATOM 2436 C C . ARG A 1 303 ? 34.084 11.167 -25.671 1.00 91.62 303 ARG A C 1
ATOM 2438 O O . ARG A 1 303 ? 33.978 10.993 -24.458 1.00 91.62 303 ARG A O 1
ATOM 2445 N N . GLU A 1 304 ? 33.066 11.582 -26.423 1.00 89.31 304 GLU A N 1
ATOM 2446 C CA . GLU A 1 304 ? 31.690 11.703 -25.921 1.00 89.31 304 GLU A CA 1
ATOM 2447 C C . GLU A 1 304 ? 31.181 10.341 -25.423 1.00 89.31 304 GLU A C 1
ATOM 2449 O O . GLU A 1 304 ? 30.782 10.225 -24.266 1.00 89.31 304 GLU A O 1
ATOM 2454 N N . LEU A 1 305 ? 31.294 9.293 -26.248 1.00 88.19 305 LEU A N 1
ATOM 2455 C CA . LEU A 1 305 ? 30.866 7.931 -25.908 1.00 88.19 305 LEU A CA 1
ATOM 2456 C C . LEU A 1 305 ? 31.689 7.303 -24.767 1.00 88.19 305 LEU A C 1
ATOM 2458 O O . LEU A 1 305 ? 31.128 6.592 -23.938 1.00 88.19 305 LEU A O 1
ATOM 2462 N N . GLU A 1 306 ? 32.992 7.579 -24.677 1.00 89.56 306 GLU A N 1
ATOM 2463 C CA . GLU A 1 306 ? 33.846 7.177 -23.546 1.00 89.56 306 GLU A CA 1
ATOM 2464 C C . GLU A 1 306 ? 33.380 7.831 -22.231 1.00 89.56 306 GLU A C 1
ATOM 2466 O O . GLU A 1 306 ? 33.293 7.168 -21.195 1.00 89.56 306 GLU A O 1
ATOM 2471 N N . THR A 1 307 ? 33.008 9.115 -22.280 1.00 93.50 307 THR A N 1
ATOM 2472 C CA . THR A 1 307 ? 32.504 9.866 -21.117 1.00 93.50 307 THR A CA 1
ATOM 2473 C C . THR A 1 307 ? 31.115 9.380 -20.687 1.00 93.50 307 THR A C 1
ATOM 2475 O O . THR A 1 307 ? 30.856 9.211 -19.493 1.00 93.50 307 THR A O 1
ATOM 2478 N N . GLU A 1 308 ? 30.225 9.110 -21.647 1.00 89.62 308 GLU A N 1
ATOM 2479 C CA . GLU A 1 308 ? 28.906 8.512 -21.398 1.00 89.62 308 GLU A CA 1
ATOM 2480 C C . GLU A 1 308 ? 29.034 7.096 -20.808 1.00 89.62 308 GLU A C 1
ATOM 2482 O O . GLU A 1 308 ? 28.335 6.765 -19.847 1.00 89.62 308 GLU A O 1
ATOM 2487 N N . LEU A 1 309 ? 29.978 6.288 -21.304 1.00 89.19 309 LEU A N 1
ATOM 2488 C CA . LEU A 1 309 ? 30.267 4.950 -20.786 1.00 89.19 309 LEU A CA 1
ATOM 2489 C C . LEU A 1 309 ? 30.780 4.988 -19.337 1.00 89.19 309 LEU A C 1
ATOM 2491 O O . LEU A 1 309 ? 30.305 4.209 -18.510 1.00 89.19 309 LEU A O 1
ATOM 2495 N N . GLU A 1 310 ? 31.693 5.902 -18.989 1.00 91.50 310 GLU A N 1
ATOM 2496 C CA . GLU A 1 310 ? 32.106 6.107 -17.591 1.00 91.50 310 GLU A CA 1
ATOM 2497 C C . GLU A 1 310 ? 30.932 6.523 -16.689 1.00 91.50 310 GLU A C 1
ATOM 2499 O O . GLU A 1 310 ? 30.800 6.034 -15.561 1.00 91.50 310 GLU A O 1
ATOM 2504 N N . ALA A 1 311 ? 30.081 7.439 -17.160 1.00 91.06 311 ALA A N 1
ATOM 2505 C CA . ALA A 1 311 ? 28.928 7.914 -16.401 1.00 91.06 311 ALA A CA 1
ATOM 2506 C C . ALA A 1 311 ? 27.917 6.785 -16.138 1.00 91.06 311 ALA A C 1
ATOM 2508 O O . ALA A 1 311 ? 27.429 6.638 -15.013 1.00 91.06 311 ALA A O 1
ATOM 2509 N N . GLU A 1 312 ? 27.650 5.946 -17.139 1.00 88.12 312 GLU A N 1
ATOM 2510 C CA . GLU A 1 312 ? 26.723 4.824 -17.008 1.00 88.12 312 GLU A CA 1
ATOM 2511 C C . GLU A 1 312 ? 27.319 3.667 -16.187 1.00 88.12 312 GLU A C 1
ATOM 2513 O O . GLU A 1 312 ? 26.612 3.054 -15.388 1.00 88.12 312 GLU A O 1
ATOM 2518 N N . GLN A 1 313 ? 28.637 3.432 -16.246 1.00 87.75 313 GLN A N 1
ATOM 2519 C CA . GLN A 1 313 ? 29.319 2.513 -15.322 1.00 87.75 313 GLN A CA 1
ATOM 2520 C C . GLN A 1 313 ? 29.225 2.980 -13.859 1.00 87.75 313 GLN A C 1
ATOM 2522 O O . GLN A 1 313 ? 28.964 2.160 -12.970 1.00 87.75 313 GLN A O 1
ATOM 2527 N N . ARG A 1 314 ? 29.379 4.288 -13.586 1.00 91.19 314 ARG A N 1
ATOM 2528 C CA . ARG A 1 314 ? 29.181 4.856 -12.236 1.00 91.19 314 ARG A CA 1
ATOM 2529 C C . ARG A 1 314 ? 27.743 4.640 -11.752 1.00 91.19 314 ARG A C 1
ATOM 2531 O O . ARG A 1 314 ? 27.557 4.073 -10.673 1.00 91.19 314 ARG A O 1
ATOM 2538 N N . ARG A 1 315 ? 26.743 4.986 -12.574 1.00 89.75 315 ARG A N 1
ATOM 2539 C CA . ARG A 1 315 ? 25.313 4.744 -12.287 1.00 89.75 315 ARG A CA 1
ATOM 2540 C C . ARG A 1 315 ? 25.014 3.271 -12.030 1.00 89.75 315 ARG A C 1
ATOM 2542 O O . ARG A 1 315 ? 24.380 2.944 -11.032 1.00 89.75 315 ARG A O 1
ATOM 2549 N N . HIS A 1 316 ? 25.513 2.363 -12.867 1.00 88.44 316 HIS A N 1
ATOM 2550 C CA . HIS A 1 316 ? 25.331 0.924 -12.680 1.00 88.44 316 HIS A CA 1
ATOM 2551 C C . HIS A 1 316 ? 25.918 0.442 -11.340 1.00 88.44 316 HIS A C 1
ATOM 2553 O O . HIS A 1 316 ? 25.290 -0.345 -10.626 1.00 88.44 316 HIS A O 1
ATOM 2559 N N . GLY A 1 317 ? 27.089 0.957 -10.949 1.00 90.94 317 GLY A N 1
ATOM 2560 C CA . GLY A 1 317 ? 27.699 0.690 -9.644 1.00 90.94 317 GLY A CA 1
ATOM 2561 C C . GLY A 1 317 ? 26.871 1.197 -8.455 1.00 90.94 317 GLY A C 1
ATOM 2562 O O . GLY A 1 317 ? 26.833 0.545 -7.409 1.00 90.94 317 GLY A O 1
ATOM 2563 N N . GLU A 1 318 ? 26.176 2.325 -8.598 1.00 90.75 318 GLU A N 1
ATOM 2564 C CA . GLU A 1 318 ? 25.241 2.853 -7.594 1.00 90.75 318 GLU A CA 1
ATOM 2565 C C . GLU A 1 318 ? 23.941 2.042 -7.538 1.00 90.75 318 GLU A C 1
ATOM 2567 O O . GLU A 1 318 ? 23.523 1.634 -6.452 1.00 90.75 318 GLU A O 1
ATOM 2572 N N . THR A 1 319 ? 23.368 1.690 -8.689 1.00 88.31 319 THR A N 1
ATOM 2573 C CA . THR A 1 319 ? 22.210 0.792 -8.799 1.00 88.31 319 THR A CA 1
ATOM 2574 C C . THR A 1 319 ? 22.492 -0.565 -8.148 1.00 88.31 319 THR A C 1
ATOM 2576 O O . THR A 1 319 ? 21.673 -1.038 -7.361 1.00 88.31 319 THR A O 1
ATOM 2579 N N . GLN A 1 320 ? 23.674 -1.164 -8.353 1.00 89.69 320 GLN A N 1
ATOM 2580 C CA . GLN A 1 320 ? 24.062 -2.394 -7.648 1.00 89.69 320 GLN A CA 1
ATOM 2581 C C . GLN A 1 320 ? 24.170 -2.214 -6.124 1.00 89.69 320 GLN A C 1
ATOM 2583 O O . GLN A 1 320 ? 23.771 -3.109 -5.376 1.00 89.69 320 GLN A O 1
ATOM 2588 N N . LYS A 1 321 ? 24.705 -1.086 -5.633 1.00 92.38 321 LYS A N 1
ATOM 2589 C CA . LYS A 1 321 ? 24.775 -0.801 -4.185 1.00 92.38 321 LYS A CA 1
ATOM 2590 C C . LYS A 1 321 ? 23.375 -0.650 -3.586 1.00 92.38 321 LYS A C 1
ATOM 2592 O O . LYS A 1 321 ? 23.102 -1.223 -2.532 1.00 92.38 321 LYS A O 1
ATOM 2597 N N . ASN A 1 322 ? 22.485 0.061 -4.276 1.00 91.00 322 ASN A N 1
ATOM 2598 C CA . ASN A 1 322 ? 21.096 0.249 -3.863 1.00 91.00 322 ASN A CA 1
ATOM 2599 C C . ASN A 1 322 ? 20.319 -1.073 -3.882 1.00 91.00 322 ASN A C 1
ATOM 2601 O O . ASN A 1 322 ? 19.664 -1.393 -2.892 1.00 91.00 322 ASN A O 1
ATOM 2605 N N . LEU A 1 323 ? 20.482 -1.901 -4.919 1.00 88.50 323 LEU A N 1
ATOM 2606 C CA . LEU A 1 323 ? 19.906 -3.248 -4.987 1.00 88.50 323 LEU A CA 1
ATOM 2607 C C . LEU A 1 323 ? 20.338 -4.109 -3.787 1.00 88.50 323 LEU A C 1
ATOM 2609 O O . LEU A 1 323 ? 19.490 -4.684 -3.113 1.00 88.50 323 LEU A O 1
ATOM 2613 N N . ARG A 1 324 ? 21.636 -4.127 -3.445 1.00 92.94 324 ARG A N 1
ATOM 2614 C CA . ARG A 1 324 ? 22.157 -4.848 -2.262 1.00 92.94 324 ARG A CA 1
ATOM 2615 C C . ARG A 1 324 ? 21.632 -4.290 -0.931 1.00 92.94 324 ARG A C 1
ATOM 2617 O O . ARG A 1 324 ? 21.569 -5.029 0.048 1.00 92.94 324 ARG A O 1
ATOM 2624 N N . LYS A 1 325 ? 21.266 -3.004 -0.865 1.00 91.69 325 LYS A N 1
ATOM 2625 C CA . LYS A 1 325 ? 20.639 -2.382 0.316 1.00 91.69 325 LYS A CA 1
ATOM 2626 C C . LYS A 1 325 ? 19.160 -2.771 0.437 1.00 91.69 325 LYS A C 1
ATOM 2628 O O . LYS A 1 325 ? 18.713 -3.090 1.534 1.00 91.69 325 LYS A O 1
ATOM 2633 N N . VAL A 1 326 ? 18.426 -2.785 -0.677 1.00 88.25 326 VAL A N 1
ATOM 2634 C CA . VAL A 1 326 ? 17.019 -3.221 -0.734 1.00 88.25 326 VAL A CA 1
ATOM 2635 C C . VAL A 1 326 ? 16.894 -4.718 -0.440 1.00 88.25 326 VAL A C 1
ATOM 2637 O O . VAL A 1 326 ? 16.056 -5.096 0.367 1.00 88.25 326 VAL A O 1
ATOM 2640 N N . ASP A 1 327 ? 17.766 -5.557 -1.002 1.00 89.31 327 ASP A N 1
ATOM 2641 C CA . ASP A 1 327 ? 17.805 -7.009 -0.762 1.00 89.31 327 ASP A CA 1
ATOM 2642 C C . ASP A 1 327 ? 18.037 -7.365 0.722 1.00 89.31 327 ASP A C 1
ATOM 2644 O O . ASP A 1 327 ? 17.375 -8.254 1.258 1.00 89.31 327 ASP A O 1
ATOM 2648 N N . ARG A 1 328 ? 18.905 -6.622 1.428 1.00 93.19 328 ARG A N 1
ATOM 2649 C CA . ARG A 1 328 ? 19.060 -6.748 2.891 1.00 93.19 328 ARG A CA 1
ATOM 2650 C C . ARG A 1 328 ? 17.780 -6.373 3.633 1.00 93.19 328 ARG A C 1
ATOM 2652 O O . ARG A 1 328 ? 17.295 -7.167 4.431 1.00 93.19 328 ARG A O 1
ATOM 2659 N N . ARG A 1 329 ? 17.191 -5.215 3.312 1.00 91.44 329 ARG A N 1
ATOM 2660 C CA . ARG A 1 329 ? 15.954 -4.742 3.951 1.00 91.44 329 ARG A CA 1
ATOM 2661 C C . ARG A 1 329 ? 14.759 -5.665 3.682 1.00 91.44 329 ARG A C 1
ATOM 2663 O O . ARG A 1 329 ? 13.914 -5.835 4.551 1.00 91.44 329 ARG A O 1
ATOM 2670 N N . MET A 1 330 ? 14.701 -6.299 2.510 1.00 89.75 330 MET A N 1
ATOM 2671 C CA . MET A 1 330 ? 13.699 -7.321 2.194 1.00 89.75 330 MET A CA 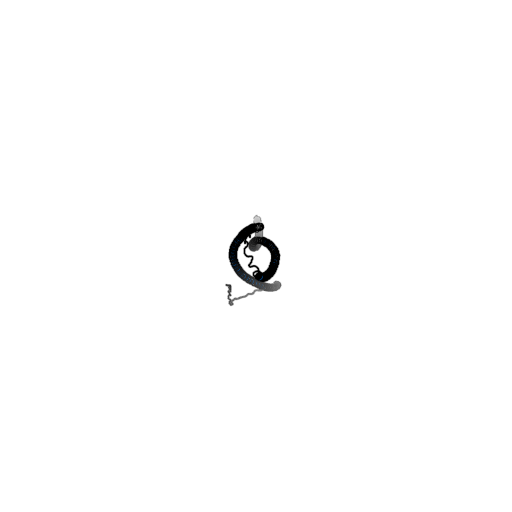1
ATOM 2672 C C . MET A 1 330 ? 13.850 -8.545 3.108 1.00 89.75 330 MET A C 1
ATOM 2674 O O . MET A 1 330 ? 12.855 -9.051 3.614 1.00 89.75 330 MET A O 1
ATOM 2678 N N . LYS A 1 331 ? 15.086 -8.992 3.366 1.00 93.69 331 LYS A N 1
ATOM 2679 C CA . LYS A 1 331 ? 15.373 -10.124 4.264 1.00 93.69 331 LYS A CA 1
ATOM 2680 C C . LYS A 1 331 ? 15.071 -9.790 5.725 1.00 93.69 331 LYS A C 1
ATOM 2682 O O . LYS A 1 331 ? 14.480 -10.616 6.409 1.00 93.69 331 LYS A O 1
ATOM 2687 N N . GLU A 1 332 ? 15.382 -8.573 6.170 1.00 91.50 332 GLU A N 1
ATOM 2688 C CA . GLU A 1 332 ? 14.982 -8.049 7.487 1.00 91.50 332 GLU A CA 1
ATOM 2689 C C . GLU A 1 332 ? 13.449 -8.060 7.653 1.00 91.50 332 GLU A C 1
ATOM 2691 O O . GLU A 1 332 ? 12.938 -8.613 8.623 1.00 91.50 332 GLU A O 1
ATOM 2696 N N . ILE A 1 333 ? 12.702 -7.535 6.671 1.00 88.94 333 ILE A N 1
ATOM 2697 C CA . ILE A 1 333 ? 11.227 -7.525 6.686 1.00 88.94 333 ILE A CA 1
ATOM 2698 C C . ILE A 1 333 ? 10.646 -8.948 6.615 1.00 88.94 333 ILE A C 1
ATOM 2700 O O . ILE A 1 333 ? 9.667 -9.241 7.297 1.00 88.94 333 ILE A O 1
ATOM 2704 N N . SER A 1 334 ? 11.248 -9.850 5.834 1.00 90.81 334 SER A N 1
ATOM 2705 C CA . SER A 1 334 ? 10.805 -11.248 5.739 1.00 90.81 334 SER A CA 1
ATOM 2706 C C . SER A 1 334 ? 10.999 -12.007 7.054 1.00 90.81 334 SER A C 1
ATOM 2708 O O . SER A 1 334 ? 10.132 -12.792 7.430 1.00 90.81 334 SER A O 1
ATOM 2710 N N . LEU A 1 335 ? 12.104 -11.762 7.768 1.00 93.31 335 LEU A N 1
ATOM 2711 C CA . LEU A 1 335 ? 12.341 -12.337 9.094 1.00 93.31 335 LEU A CA 1
ATOM 2712 C C . LEU A 1 335 ? 11.355 -11.778 10.128 1.00 93.31 335 LEU A C 1
ATOM 2714 O O . LEU A 1 335 ? 10.773 -12.559 10.876 1.00 93.31 335 LEU A O 1
ATOM 2718 N N . GLN A 1 336 ? 11.089 -10.466 10.114 1.00 91.56 336 GLN A N 1
ATOM 2719 C CA . GLN A 1 336 ? 10.067 -9.865 10.980 1.00 91.56 336 GLN A CA 1
ATOM 2720 C C . GLN A 1 336 ? 8.683 -10.479 10.725 1.00 91.56 336 GLN A C 1
ATOM 2722 O O . GLN A 1 336 ? 8.011 -10.878 11.668 1.00 91.56 336 GLN A O 1
ATOM 2727 N N . ALA A 1 337 ? 8.279 -10.641 9.460 1.00 88.94 337 ALA A N 1
ATOM 2728 C CA . ALA A 1 337 ? 7.000 -11.260 9.108 1.00 88.94 337 ALA A CA 1
ATOM 2729 C C . ALA A 1 337 ? 6.901 -12.732 9.560 1.00 88.94 337 ALA A C 1
ATOM 2731 O O . ALA A 1 337 ? 5.824 -13.199 9.936 1.00 88.94 337 ALA A O 1
ATOM 2732 N N . GLU A 1 338 ? 8.013 -13.471 9.564 1.00 92.94 338 GLU A N 1
ATOM 2733 C CA . GLU A 1 338 ? 8.069 -14.815 10.141 1.00 92.94 338 GLU A CA 1
ATOM 2734 C C . GLU A 1 338 ? 7.954 -14.826 11.673 1.00 92.94 338 GLU A C 1
ATOM 2736 O O . GLU A 1 338 ? 7.326 -15.733 12.223 1.00 92.94 338 GLU A O 1
ATOM 2741 N N . GLU A 1 339 ? 8.566 -13.871 12.376 1.00 92.38 339 GLU A N 1
ATOM 2742 C CA . GLU A 1 339 ? 8.458 -13.746 13.836 1.00 92.38 339 GLU A CA 1
ATOM 2743 C C . GLU A 1 339 ? 7.063 -13.280 14.267 1.00 92.38 339 GLU A C 1
ATOM 2745 O O . GLU A 1 339 ? 6.466 -13.887 15.159 1.00 92.38 339 GLU A O 1
ATOM 2750 N N . ASP A 1 340 ? 6.495 -12.292 13.573 1.00 90.62 340 ASP A N 1
ATOM 2751 C CA . ASP A 1 340 ? 5.127 -11.813 13.772 1.00 90.62 340 ASP A CA 1
ATOM 2752 C C . ASP A 1 340 ? 4.116 -12.944 13.547 1.00 90.62 340 ASP A C 1
ATOM 2754 O O . ASP A 1 340 ? 3.197 -13.124 14.350 1.00 90.62 340 ASP A O 1
ATOM 2758 N N . LYS A 1 341 ? 4.322 -13.779 12.515 1.00 94.00 341 LYS A N 1
ATOM 2759 C CA . LYS A 1 341 ? 3.508 -14.981 12.300 1.00 94.00 341 LYS A CA 1
ATOM 2760 C C . LYS A 1 341 ? 3.650 -15.979 13.455 1.00 94.00 341 LYS A C 1
ATOM 2762 O O . LYS A 1 341 ? 2.638 -16.396 14.008 1.00 94.00 341 LYS A O 1
ATOM 2767 N N . LYS A 1 342 ? 4.874 -16.324 13.875 1.00 94.50 342 LYS A N 1
ATOM 2768 C CA . LYS A 1 342 ? 5.111 -17.236 15.018 1.00 94.50 342 LYS A CA 1
ATOM 2769 C C . LYS A 1 342 ? 4.495 -16.694 16.319 1.00 94.50 342 LYS A C 1
ATOM 2771 O O . LYS A 1 342 ? 4.080 -17.475 17.173 1.00 94.50 342 LYS A O 1
ATOM 2776 N N . SER A 1 343 ? 4.420 -15.372 16.476 1.00 93.31 343 SER A N 1
ATOM 2777 C CA . SER A 1 343 ? 3.730 -14.696 17.581 1.00 93.31 343 SER A CA 1
ATOM 2778 C C . SER A 1 343 ? 2.203 -14.825 17.471 1.00 93.31 343 SER A C 1
ATOM 2780 O O . SER A 1 343 ? 1.537 -15.160 18.452 1.00 93.31 343 SER A O 1
ATOM 2782 N N . HIS A 1 344 ? 1.651 -14.637 16.269 1.00 93.19 344 HIS A N 1
ATOM 2783 C CA . HIS A 1 344 ? 0.226 -14.804 15.977 1.00 93.19 344 HIS A CA 1
ATOM 2784 C C . HIS A 1 344 ? -0.250 -16.248 16.191 1.00 93.19 344 HIS A C 1
ATOM 2786 O O . HIS A 1 344 ? -1.236 -16.453 16.896 1.00 93.19 344 HIS A O 1
ATOM 2792 N N . ASP A 1 345 ? 0.485 -17.237 15.674 1.00 93.31 345 ASP A N 1
ATOM 2793 C CA . ASP A 1 345 ? 0.163 -18.664 15.803 1.00 93.31 345 ASP A CA 1
ATOM 2794 C C . ASP A 1 345 ? 0.051 -19.066 17.297 1.00 93.31 345 ASP A C 1
ATOM 2796 O O . ASP A 1 345 ? -0.963 -19.619 17.726 1.00 93.31 345 ASP A O 1
ATOM 2800 N N . ARG A 1 346 ? 1.021 -18.665 18.139 1.00 93.56 346 ARG A N 1
ATOM 2801 C CA . ARG A 1 346 ? 0.983 -18.859 19.610 1.00 93.56 346 ARG A CA 1
ATOM 2802 C C . ARG A 1 346 ? -0.202 -18.161 20.283 1.00 93.56 346 ARG A C 1
ATOM 2804 O O . ARG A 1 346 ? -0.774 -18.674 21.245 1.00 93.56 346 ARG A O 1
ATOM 2811 N N . MET A 1 347 ? -0.552 -16.962 19.818 1.00 92.50 347 MET A N 1
ATOM 2812 C CA . MET A 1 347 ? -1.684 -16.206 20.353 1.00 92.50 347 MET A CA 1
ATOM 2813 C C . MET A 1 347 ? -3.013 -16.886 20.003 1.00 92.50 347 MET A C 1
ATOM 2815 O O . MET A 1 347 ? -3.923 -16.909 20.832 1.00 92.50 347 MET A O 1
ATOM 2819 N N . GLN A 1 348 ? -3.108 -17.494 18.819 1.00 93.12 348 GLN A N 1
ATOM 2820 C CA . GLN A 1 348 ? -4.272 -18.269 18.412 1.00 93.12 348 GLN A CA 1
ATOM 2821 C C . GLN A 1 348 ? -4.390 -19.584 19.201 1.00 93.12 348 GLN A C 1
ATOM 2823 O O . GLN A 1 348 ? -5.473 -19.866 19.711 1.00 93.12 348 GLN A O 1
ATOM 2828 N N . GLU A 1 349 ? -3.294 -20.318 19.434 1.00 94.94 349 GLU A N 1
ATOM 2829 C CA . GLU A 1 349 ? -3.288 -21.477 20.348 1.00 94.94 349 GLU A CA 1
ATOM 2830 C C . GLU A 1 349 ? -3.787 -21.111 21.759 1.00 94.94 349 GLU A C 1
ATOM 2832 O O . GLU A 1 349 ? -4.551 -21.860 22.375 1.00 94.94 349 GLU A O 1
ATOM 2837 N N . LEU A 1 350 ? -3.394 -19.944 22.285 1.00 94.19 350 LEU A N 1
ATOM 2838 C CA . LEU A 1 350 ? -3.873 -19.451 23.579 1.00 94.19 350 LEU A CA 1
ATOM 2839 C C . LEU A 1 350 ? -5.378 -19.132 23.550 1.00 94.19 350 LEU A C 1
ATOM 2841 O O . LEU A 1 350 ? -6.096 -19.487 24.489 1.00 94.19 350 LEU A O 1
ATOM 2845 N N . VAL A 1 351 ? -5.874 -18.507 22.478 1.00 92.44 351 VAL A N 1
ATOM 2846 C CA . VAL A 1 351 ? -7.312 -18.259 22.279 1.00 92.44 351 VAL A CA 1
ATOM 2847 C C . VAL A 1 351 ? -8.088 -19.576 22.208 1.00 92.44 351 VAL A C 1
ATOM 2849 O O . VAL A 1 351 ? -9.123 -19.699 22.863 1.00 92.44 351 VAL A O 1
ATOM 2852 N N . GLU A 1 352 ? -7.587 -20.584 21.496 1.00 95.31 352 GLU A N 1
ATOM 2853 C CA . GLU A 1 352 ? -8.216 -21.906 21.397 1.00 95.31 352 GLU A CA 1
ATOM 2854 C C . GLU A 1 352 ? -8.212 -22.647 22.749 1.00 95.31 352 GLU A C 1
ATOM 2856 O O . GLU A 1 352 ? -9.259 -23.146 23.175 1.00 95.31 352 GLU A O 1
ATOM 2861 N N . LYS A 1 353 ? -7.099 -22.619 23.503 1.00 94.38 353 LYS A N 1
ATOM 2862 C CA . LYS A 1 353 ? -7.031 -23.126 24.891 1.00 94.38 353 LYS A CA 1
ATOM 2863 C C . LYS A 1 353 ? -8.060 -22.439 25.805 1.00 94.38 353 LYS A C 1
ATOM 2865 O O . LYS A 1 353 ? -8.711 -23.108 26.613 1.00 94.38 353 LYS A O 1
ATOM 2870 N N . LEU A 1 354 ? -8.243 -21.120 25.685 1.00 92.25 354 LEU A N 1
ATOM 2871 C CA . LEU A 1 354 ? -9.220 -20.360 26.476 1.00 92.25 354 LEU A CA 1
ATOM 2872 C C . LEU A 1 354 ? -10.671 -20.647 26.056 1.00 92.25 354 LEU A C 1
ATOM 2874 O O . LEU A 1 354 ? -11.517 -20.857 26.926 1.00 92.25 354 LEU A O 1
ATOM 2878 N N . GLN A 1 355 ? -10.966 -20.743 24.757 1.00 90.81 355 GLN A N 1
ATOM 2879 C CA . GLN A 1 355 ? -12.284 -21.165 24.262 1.00 90.81 355 GLN A CA 1
ATOM 2880 C C . GLN A 1 355 ? -12.630 -22.596 24.702 1.00 90.81 355 GLN A C 1
ATOM 2882 O O . GLN A 1 355 ? -13.779 -22.869 25.059 1.00 90.81 355 GLN A O 1
ATOM 2887 N N . GLY A 1 356 ? -11.639 -23.493 24.745 1.00 95.38 356 GLY A N 1
ATOM 2888 C CA . GLY A 1 356 ? -11.764 -24.827 25.330 1.00 95.38 356 GLY A CA 1
ATOM 2889 C C . GLY A 1 356 ? -12.193 -24.770 26.797 1.00 95.38 356 GLY A C 1
ATOM 2890 O O . GLY A 1 356 ? -13.226 -25.335 27.152 1.00 95.38 356 GLY A O 1
ATOM 2891 N N . LYS A 1 357 ? -11.472 -24.008 27.635 1.00 94.75 357 LYS A N 1
ATOM 2892 C CA . LYS A 1 357 ? -11.836 -23.795 29.051 1.00 94.75 357 LYS A CA 1
ATOM 2893 C C . LYS A 1 357 ? -13.246 -23.206 29.211 1.00 94.75 357 LYS A C 1
ATOM 2895 O O . LYS A 1 357 ? -13.996 -23.676 30.060 1.00 94.75 357 LYS A O 1
ATOM 2900 N N . ILE A 1 358 ? -13.645 -22.248 28.367 1.00 93.62 358 ILE A N 1
ATOM 2901 C CA . ILE A 1 358 ? -15.002 -21.668 28.376 1.00 93.62 358 ILE A CA 1
ATOM 2902 C C . ILE A 1 358 ? -16.074 -22.725 28.062 1.00 93.62 358 ILE A C 1
ATOM 2904 O O . ILE A 1 358 ? -17.099 -22.754 28.742 1.00 93.62 358 ILE A O 1
ATOM 2908 N N . LYS A 1 359 ? -15.854 -23.620 27.085 1.00 95.19 359 LYS A N 1
ATOM 2909 C CA . LYS A 1 359 ? -16.778 -24.740 26.816 1.00 95.19 359 LYS A CA 1
ATOM 2910 C C . LYS A 1 359 ? -16.889 -25.687 28.014 1.00 95.19 359 LYS A C 1
ATOM 2912 O O . LYS A 1 359 ? -18.001 -26.057 28.378 1.00 95.19 359 LYS A O 1
ATOM 2917 N N . THR A 1 360 ? -15.770 -26.039 28.650 1.00 94.31 360 THR A N 1
ATOM 2918 C CA . THR A 1 360 ? -15.771 -26.911 29.838 1.00 94.31 360 THR A CA 1
ATOM 2919 C C . THR A 1 360 ? -16.527 -26.277 31.005 1.00 94.31 360 THR A C 1
ATOM 2921 O O . THR A 1 360 ? -17.367 -26.940 31.608 1.00 94.31 360 THR A O 1
ATOM 2924 N N . TYR A 1 361 ? -16.297 -24.990 31.291 1.00 93.44 361 TYR A N 1
ATOM 2925 C CA . TYR A 1 361 ? -17.012 -24.285 32.357 1.00 93.44 361 TYR A CA 1
ATOM 2926 C C . TYR A 1 361 ? -18.509 -24.131 32.067 1.00 93.44 361 TYR A C 1
ATOM 2928 O O . TYR A 1 361 ? -19.305 -24.301 32.984 1.00 93.44 361 TYR A O 1
ATOM 2936 N N . LYS A 1 362 ? -18.919 -23.887 30.812 1.00 92.50 362 LYS A N 1
ATOM 2937 C CA . LYS A 1 362 ? -20.347 -23.906 30.446 1.00 92.50 362 LYS A CA 1
ATOM 2938 C C . LYS A 1 362 ? -20.991 -25.256 30.749 1.00 92.50 362 LYS A C 1
ATOM 2940 O O . LYS A 1 362 ? -21.997 -25.286 31.446 1.00 92.50 362 LYS A O 1
ATOM 2945 N N . ARG A 1 363 ? -20.358 -26.360 30.337 1.00 93.88 363 ARG A N 1
ATOM 2946 C CA . ARG A 1 363 ? -20.872 -27.711 30.611 1.00 93.88 363 ARG A CA 1
ATOM 2947 C C . ARG A 1 363 ? -20.962 -28.012 32.113 1.00 93.88 363 ARG A C 1
ATOM 2949 O O . ARG A 1 363 ? -21.902 -28.659 32.546 1.00 93.88 363 ARG A O 1
ATOM 2956 N N . GLN A 1 364 ? -20.018 -27.514 32.916 1.00 91.75 364 GLN A N 1
ATOM 2957 C CA . GLN A 1 364 ? -20.062 -27.639 34.381 1.00 91.75 364 GLN A CA 1
ATOM 2958 C C . GLN A 1 364 ? -21.175 -26.801 35.027 1.00 91.75 364 GLN A C 1
ATOM 2960 O O . GLN A 1 364 ? -21.734 -27.224 36.036 1.00 91.75 364 GLN A O 1
ATOM 2965 N N . VAL A 1 365 ? -21.514 -25.635 34.464 1.00 91.75 365 VAL A N 1
ATOM 2966 C CA . VAL A 1 365 ? -22.683 -24.848 34.893 1.00 91.75 365 VAL A CA 1
ATOM 2967 C C . VAL A 1 365 ? -23.975 -25.575 34.521 1.00 91.75 365 VAL A C 1
ATOM 2969 O O . VAL A 1 365 ? -24.818 -25.756 35.389 1.00 91.75 365 VAL A O 1
ATOM 2972 N N . GLU A 1 366 ? -24.091 -26.078 33.290 1.00 92.00 366 GLU A N 1
ATOM 2973 C CA . GLU A 1 366 ? -25.239 -26.867 32.815 1.00 92.00 366 GLU A CA 1
ATOM 2974 C C . GLU A 1 366 ? -25.465 -28.125 33.690 1.00 92.00 366 GLU A C 1
ATOM 2976 O O . GLU A 1 366 ? -26.575 -28.360 34.169 1.00 92.00 366 GLU A O 1
ATOM 2981 N N . GLU A 1 367 ? -24.404 -28.883 34.001 1.00 92.56 367 GLU A N 1
ATOM 2982 C CA . GLU A 1 367 ? -24.438 -30.025 34.936 1.00 92.56 367 GLU A CA 1
ATOM 2983 C C . GLU A 1 367 ? -24.868 -29.615 36.359 1.00 92.56 367 GLU A C 1
ATOM 2985 O O . GLU A 1 367 ? -25.641 -30.321 37.014 1.00 92.56 367 GLU A O 1
ATOM 2990 N N . ALA A 1 368 ? -24.387 -28.473 36.862 1.00 90.88 368 ALA A N 1
ATOM 2991 C CA . ALA A 1 368 ? -24.736 -27.978 38.193 1.00 90.88 368 ALA A CA 1
ATOM 2992 C C . ALA A 1 368 ? -26.188 -27.470 38.272 1.00 90.88 368 ALA A C 1
ATOM 2994 O O . ALA A 1 368 ? -26.858 -27.695 39.283 1.00 90.88 368 ALA A O 1
ATOM 2995 N N . GLU A 1 369 ? -26.689 -26.827 37.215 1.00 90.88 369 GLU A N 1
ATOM 2996 C CA . GLU A 1 369 ? -28.081 -26.391 37.081 1.00 90.88 369 GLU A CA 1
ATOM 2997 C C . GLU A 1 369 ? -29.039 -27.590 37.012 1.00 90.88 369 GLU A C 1
ATOM 2999 O O . GLU A 1 369 ? -30.063 -27.590 37.699 1.00 90.88 369 GLU A O 1
ATOM 3004 N N . GLU A 1 370 ? -28.685 -28.654 36.282 1.00 93.19 370 GLU A N 1
ATOM 3005 C CA . GLU A 1 370 ? -29.473 -29.893 36.238 1.00 93.19 370 GLU A CA 1
ATOM 3006 C C . GLU A 1 370 ? -29.529 -30.578 37.618 1.00 93.19 370 GLU A C 1
ATOM 3008 O O . GLU A 1 370 ? -30.610 -30.934 38.103 1.00 93.19 370 GLU A O 1
ATOM 3013 N N . ILE A 1 371 ? -28.396 -30.675 38.325 1.00 91.81 371 ILE A N 1
ATOM 3014 C CA . ILE A 1 371 ? -28.344 -31.188 39.707 1.00 91.81 371 ILE A CA 1
ATOM 3015 C C . ILE A 1 371 ? -29.183 -30.317 40.660 1.00 91.81 371 ILE A C 1
ATOM 3017 O O . ILE A 1 371 ? -29.898 -30.850 41.519 1.00 91.81 371 ILE A O 1
ATOM 3021 N N . ALA A 1 372 ? -29.136 -28.990 40.517 1.00 89.88 372 ALA A N 1
ATOM 3022 C CA . ALA A 1 372 ? -29.937 -28.066 41.316 1.00 89.88 372 ALA A CA 1
ATOM 3023 C C . ALA A 1 372 ? -31.443 -28.235 41.047 1.00 89.88 372 ALA A C 1
ATOM 3025 O O . ALA A 1 372 ? -32.225 -28.315 41.998 1.00 89.88 372 ALA A O 1
ATOM 3026 N N . ALA A 1 373 ? -31.852 -28.380 39.783 1.00 92.31 373 ALA A N 1
ATOM 3027 C CA . ALA A 1 373 ? -33.236 -28.636 39.392 1.00 92.31 373 ALA A CA 1
ATOM 3028 C C . ALA A 1 373 ? -33.754 -29.977 39.947 1.00 92.31 373 ALA A C 1
ATOM 3030 O O . ALA A 1 373 ? -34.844 -30.030 40.525 1.00 92.31 373 ALA A O 1
ATOM 3031 N N . ILE A 1 374 ? -32.950 -31.045 39.864 1.00 93.62 374 ILE A N 1
ATOM 3032 C CA . ILE A 1 374 ? -33.260 -32.360 40.448 1.00 93.62 374 ILE A CA 1
ATOM 3033 C C . ILE A 1 374 ? -33.445 -32.259 41.970 1.00 93.62 374 ILE A C 1
ATOM 3035 O O . ILE A 1 374 ? -34.375 -32.847 42.529 1.00 93.62 374 ILE A O 1
ATOM 3039 N N . ASN A 1 375 ? -32.584 -31.512 42.665 1.00 92.12 375 ASN A N 1
ATOM 3040 C CA . ASN A 1 375 ? -32.686 -31.346 44.115 1.00 92.12 375 ASN A CA 1
ATOM 3041 C C . ASN A 1 375 ? -33.875 -30.461 44.523 1.00 92.12 375 ASN A C 1
ATOM 3043 O O . ASN A 1 375 ? -34.551 -30.781 45.501 1.00 92.12 375 ASN A O 1
ATOM 3047 N N . LEU A 1 376 ? -34.206 -29.425 43.747 1.00 93.25 376 LEU A N 1
ATOM 3048 C CA . LEU A 1 376 ? -35.407 -28.611 43.951 1.00 93.25 376 LEU A CA 1
ATOM 3049 C C . LEU A 1 376 ? -36.693 -29.429 43.743 1.00 93.25 376 LEU A C 1
ATOM 3051 O O . LEU A 1 376 ? -37.644 -29.288 44.512 1.00 93.25 376 LEU A O 1
ATOM 3055 N N . ALA A 1 377 ? -36.718 -30.326 42.752 1.00 92.75 377 ALA A N 1
ATOM 3056 C CA . ALA A 1 377 ? -37.835 -31.242 42.524 1.00 92.75 377 ALA A CA 1
ATOM 3057 C C . ALA A 1 377 ? -38.017 -32.237 43.687 1.00 92.75 377 ALA A C 1
ATOM 3059 O O . ALA A 1 377 ? -39.139 -32.432 44.157 1.00 92.75 377 ALA A O 1
ATOM 3060 N N . LYS A 1 378 ? -36.920 -32.809 44.212 1.00 93.25 378 LYS A N 1
ATOM 3061 C CA . LYS A 1 378 ? -36.952 -33.645 45.429 1.00 93.25 378 LYS A CA 1
ATOM 3062 C C . LYS A 1 378 ? -37.457 -32.867 46.643 1.00 93.25 378 LYS A C 1
ATOM 3064 O O . LYS A 1 378 ? -38.293 -33.386 47.374 1.00 93.25 378 LYS A O 1
ATOM 3069 N N . TYR A 1 379 ? -36.983 -31.633 46.842 1.00 89.38 379 TYR A N 1
ATOM 3070 C CA . TYR A 1 379 ? -37.409 -30.785 47.957 1.00 89.38 379 TYR A CA 1
ATOM 3071 C C . TYR A 1 379 ? -38.914 -30.501 47.899 1.00 89.38 379 TYR A C 1
ATOM 3073 O O . TYR A 1 379 ? -39.609 -30.747 48.877 1.00 89.38 379 TYR A O 1
ATOM 3081 N N . ARG A 1 380 ? -39.437 -30.093 46.731 1.00 92.81 380 ARG A N 1
ATOM 3082 C CA . ARG A 1 380 ? -40.883 -29.899 46.518 1.00 92.81 380 ARG A CA 1
ATOM 3083 C C . ARG A 1 380 ? -41.691 -31.166 46.801 1.00 92.81 380 ARG A C 1
ATOM 3085 O O . ARG A 1 380 ? -42.743 -31.070 47.417 1.00 92.81 380 ARG A O 1
ATOM 3092 N N . LYS A 1 381 ? -41.203 -32.347 46.396 1.00 93.19 381 LYS A N 1
ATOM 3093 C CA . LYS A 1 381 ? -41.886 -33.612 46.705 1.00 93.19 381 LYS A CA 1
ATOM 3094 C C . LYS A 1 381 ? -41.935 -33.879 48.213 1.00 93.19 381 LYS A C 1
ATOM 3096 O O . LYS A 1 381 ? -43.001 -34.194 48.720 1.00 93.19 381 LYS A O 1
ATOM 3101 N N . ILE A 1 382 ? -40.811 -33.730 48.916 1.00 89.81 382 ILE A N 1
ATOM 3102 C CA . ILE A 1 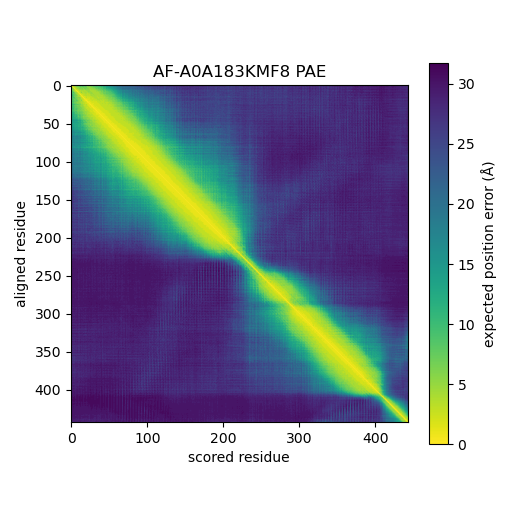382 ? -40.742 -33.936 50.373 1.00 89.81 382 ILE A CA 1
ATOM 3103 C C . ILE A 1 382 ? -41.624 -32.917 51.107 1.00 89.81 382 ILE A C 1
ATOM 3105 O O . ILE A 1 382 ? -42.306 -33.281 52.056 1.00 89.81 382 ILE A O 1
ATOM 3109 N N . GLN A 1 383 ? -41.652 -31.663 50.649 1.00 87.50 383 GLN A N 1
ATOM 3110 C CA . GLN A 1 383 ? -42.542 -30.637 51.188 1.00 87.50 383 GLN A CA 1
ATOM 3111 C C . GLN A 1 383 ? -44.016 -31.048 51.038 1.00 87.50 383 GLN A C 1
ATOM 3113 O O . GLN A 1 383 ? -44.757 -30.983 52.010 1.00 87.50 383 GLN A O 1
ATOM 3118 N N . HIS A 1 384 ? -44.418 -31.558 49.872 1.00 91.69 384 HIS A N 1
ATOM 3119 C CA . HIS A 1 384 ? -45.791 -32.015 49.645 1.00 91.69 384 HIS A CA 1
ATOM 3120 C C . HIS A 1 384 ? -46.136 -33.281 50.458 1.00 91.69 384 HIS A C 1
ATOM 3122 O O . HIS A 1 384 ? -47.233 -33.397 50.987 1.00 91.69 384 HIS A O 1
ATOM 3128 N N . GLU A 1 385 ? -45.178 -34.199 50.651 1.00 89.31 385 GLU A N 1
ATOM 3129 C CA . GLU A 1 385 ? -45.325 -35.360 51.550 1.00 89.31 385 GLU A CA 1
ATOM 3130 C C . GLU A 1 385 ? -45.450 -34.958 53.038 1.00 89.31 385 GLU A C 1
ATOM 3132 O O . GLU A 1 385 ? -46.036 -35.710 53.823 1.00 89.31 385 GLU A O 1
ATOM 3137 N N . ILE A 1 386 ? -44.925 -33.786 53.423 1.00 87.88 386 ILE A N 1
ATOM 3138 C CA . ILE A 1 386 ? -45.119 -33.171 54.746 1.00 87.88 386 ILE A CA 1
ATOM 3139 C C . ILE A 1 386 ? -46.491 -32.493 54.826 1.00 87.88 386 ILE A C 1
ATOM 3141 O O . ILE A 1 386 ? -47.216 -32.769 55.774 1.00 87.88 386 ILE A O 1
ATOM 3145 N N . GLU A 1 387 ? -46.887 -31.698 53.829 1.00 88.69 387 GLU A N 1
ATOM 3146 C CA . GLU A 1 387 ? -48.216 -31.065 53.747 1.00 88.69 387 GLU A CA 1
ATOM 3147 C C . GLU A 1 387 ? -49.337 -32.127 53.837 1.00 88.69 387 GLU A C 1
ATOM 3149 O O . GLU A 1 387 ? -50.211 -32.041 54.701 1.00 88.69 387 GLU A O 1
ATOM 3154 N N . ASP A 1 388 ? -49.232 -33.218 53.066 1.00 89.12 388 ASP A N 1
ATOM 3155 C CA . ASP A 1 388 ? -50.117 -34.393 53.144 1.00 89.12 388 ASP A CA 1
ATOM 3156 C C . ASP A 1 388 ? -50.151 -35.029 54.547 1.00 89.12 388 ASP A C 1
ATOM 3158 O O . ASP A 1 388 ? -51.120 -35.702 54.909 1.00 89.12 388 ASP A O 1
ATOM 3162 N N . ALA A 1 389 ? -49.058 -34.955 55.314 1.00 86.56 389 ALA A N 1
ATOM 3163 C CA . ALA A 1 389 ? -48.952 -35.536 56.654 1.00 86.56 389 ALA A CA 1
ATOM 3164 C C . ALA A 1 389 ? -49.503 -34.598 57.736 1.00 86.56 389 ALA A C 1
ATOM 3166 O O . ALA A 1 389 ? -50.155 -35.077 58.665 1.00 86.56 389 ALA A O 1
ATOM 3167 N N . GLU A 1 390 ? -49.297 -33.290 57.587 1.00 85.25 390 GLU A N 1
ATOM 3168 C CA . GLU A 1 390 ? -49.873 -32.246 58.432 1.00 85.25 390 GLU A CA 1
ATOM 3169 C C . GLU A 1 390 ? -51.396 -32.199 58.262 1.00 85.25 390 GLU A C 1
ATOM 3171 O O . GLU A 1 390 ? -52.100 -32.275 59.265 1.00 85.25 390 GLU A O 1
ATOM 3176 N N . GLU A 1 391 ? -51.938 -32.253 57.037 1.00 87.06 391 GLU A N 1
ATOM 3177 C CA . GLU A 1 391 ? -53.393 -32.357 56.831 1.00 87.06 391 GLU A CA 1
ATOM 3178 C C . GLU A 1 391 ? -53.996 -33.610 57.489 1.00 87.06 391 GLU A C 1
ATOM 3180 O O . GLU A 1 391 ? -55.072 -33.550 58.091 1.00 87.06 391 GLU A O 1
ATOM 3185 N N . ARG A 1 392 ? -53.311 -34.761 57.422 1.00 86.88 392 ARG A N 1
ATOM 3186 C CA . ARG A 1 392 ? -53.752 -35.990 58.111 1.00 86.88 392 ARG A CA 1
ATOM 3187 C C . ARG A 1 392 ? -53.667 -35.867 59.633 1.00 86.88 392 ARG A C 1
ATOM 3189 O O . ARG A 1 392 ? -54.536 -36.405 60.323 1.00 86.88 392 ARG A O 1
ATOM 3196 N N . ALA A 1 393 ? -52.656 -35.175 60.157 1.00 83.88 393 ALA A N 1
ATOM 3197 C CA . ALA A 1 393 ? -52.533 -34.889 61.582 1.00 83.88 393 ALA A CA 1
ATOM 3198 C C . ALA A 1 393 ? -53.656 -33.952 62.053 1.00 83.88 393 ALA A C 1
ATOM 3200 O O . ALA A 1 393 ? -54.338 -34.282 63.019 1.00 83.88 393 ALA A O 1
ATOM 3201 N N . ASP A 1 394 ? 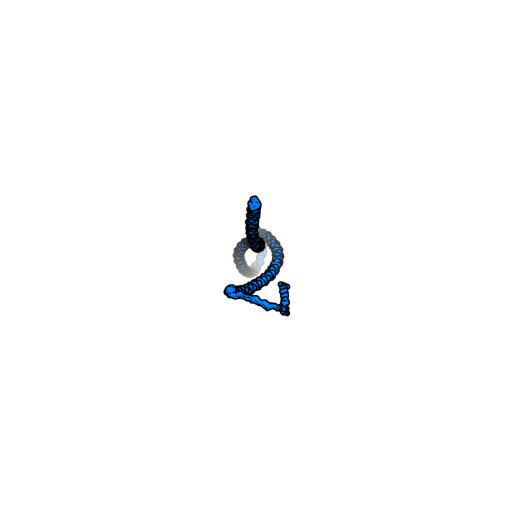-53.935 -32.873 61.320 1.00 86.12 394 ASP A N 1
ATOM 3202 C CA . ASP A 1 394 ? -55.025 -31.929 61.589 1.00 86.12 394 ASP A CA 1
ATOM 3203 C C . ASP A 1 394 ? -56.404 -32.595 61.516 1.00 86.12 394 ASP A C 1
ATOM 3205 O O . ASP A 1 394 ? -57.258 -32.373 62.376 1.00 86.12 394 ASP A O 1
ATOM 3209 N N . GLN A 1 395 ? -56.641 -33.472 60.536 1.00 85.88 395 GLN A N 1
ATOM 3210 C CA . GLN A 1 395 ? -57.877 -34.257 60.462 1.00 85.88 395 GLN A CA 1
ATOM 3211 C C . GLN A 1 395 ? -58.036 -35.183 61.683 1.00 85.88 395 GLN A C 1
ATOM 3213 O O . GLN A 1 395 ? -59.139 -35.295 62.233 1.00 85.88 395 GLN A O 1
ATOM 3218 N N . ALA A 1 396 ? -56.948 -35.802 62.154 1.00 80.94 396 ALA A N 1
ATOM 3219 C CA . ALA A 1 396 ? -56.943 -36.639 63.355 1.00 80.94 396 ALA A CA 1
ATOM 3220 C C . ALA A 1 396 ? -57.104 -35.821 64.654 1.00 80.94 396 ALA A C 1
ATOM 3222 O O . ALA A 1 396 ? -57.881 -36.214 65.528 1.00 80.94 396 ALA A O 1
ATOM 3223 N N . GLU A 1 397 ? -56.450 -34.663 64.768 1.00 82.25 397 GLU A N 1
ATOM 3224 C CA . GLU A 1 397 ? -56.605 -33.680 65.849 1.00 82.25 397 GLU A CA 1
ATOM 3225 C C . GLU A 1 397 ? -58.048 -33.165 65.914 1.00 82.25 397 GLU A C 1
ATOM 3227 O O . GLU A 1 397 ? -58.661 -33.184 66.981 1.00 82.25 397 GLU A O 1
ATOM 3232 N N . GLN A 1 398 ? -58.652 -32.789 64.782 1.00 83.19 398 GLN A N 1
ATOM 3233 C CA . GLN A 1 398 ? -60.055 -32.374 64.712 1.00 83.19 398 GLN A CA 1
ATOM 3234 C C . GLN A 1 398 ? -61.018 -33.510 65.078 1.00 83.19 398 GLN A C 1
ATOM 3236 O O . GLN A 1 398 ? -62.028 -33.266 65.743 1.00 83.19 398 GLN A O 1
ATOM 3241 N N . ALA A 1 399 ? -60.740 -34.752 64.670 1.00 80.00 399 ALA A N 1
ATOM 3242 C CA . ALA A 1 399 ? -61.521 -35.915 65.089 1.00 80.00 399 ALA A CA 1
ATOM 3243 C C . ALA A 1 399 ? -61.402 -36.152 66.607 1.00 80.00 399 ALA A C 1
ATOM 3245 O O . ALA A 1 399 ? -62.414 -36.354 67.284 1.00 80.00 399 ALA A O 1
ATOM 3246 N N . LEU A 1 400 ? -60.194 -36.028 67.166 1.00 77.94 400 LEU A N 1
ATOM 3247 C CA . LEU A 1 400 ? -59.935 -36.082 68.606 1.00 77.94 400 LEU A CA 1
ATOM 3248 C C . LEU A 1 400 ? -60.578 -34.919 69.366 1.00 77.94 400 LEU A C 1
ATOM 3250 O O . LEU A 1 400 ? -61.092 -35.143 70.458 1.00 77.94 400 LEU A O 1
ATOM 3254 N N . GLN A 1 401 ? -60.622 -33.703 68.817 1.00 77.31 401 GLN A N 1
ATOM 3255 C CA . GLN A 1 401 ? -61.356 -32.579 69.401 1.00 77.31 401 GLN A CA 1
ATOM 3256 C C . GLN A 1 401 ? -62.864 -32.841 69.393 1.00 77.31 401 GLN A C 1
ATOM 3258 O O . GLN A 1 401 ? -63.507 -32.653 70.421 1.00 77.31 401 GLN A O 1
ATOM 3263 N N . LYS A 1 402 ? -63.433 -33.346 68.290 1.00 77.44 402 LYS A N 1
ATOM 3264 C CA . LYS A 1 402 ? -64.859 -33.721 68.198 1.00 77.44 402 LYS A CA 1
ATOM 3265 C C . LYS A 1 402 ? -65.216 -34.834 69.199 1.00 77.44 402 LYS A C 1
ATOM 3267 O O . LYS A 1 402 ? -66.265 -34.766 69.841 1.00 77.44 402 LYS A O 1
ATOM 3272 N N . LEU A 1 403 ? -64.328 -35.812 69.407 1.00 71.56 403 LEU A N 1
ATOM 3273 C CA . LEU A 1 403 ? -64.468 -36.850 70.440 1.00 71.56 403 LEU A CA 1
ATOM 3274 C C . LEU A 1 403 ? -64.307 -36.295 71.867 1.00 71.56 403 LEU A C 1
ATOM 3276 O O . LEU A 1 403 ? -65.133 -36.584 72.728 1.00 71.56 403 LEU A O 1
ATOM 3280 N N . ARG A 1 404 ? -63.302 -35.450 72.127 1.00 74.50 404 ARG A N 1
ATOM 3281 C CA . ARG A 1 404 ? -63.090 -34.781 73.427 1.00 74.50 404 ARG A CA 1
ATOM 3282 C C . ARG A 1 404 ? -64.231 -33.820 73.776 1.00 74.50 404 ARG A C 1
ATOM 3284 O O . ARG A 1 404 ? -64.572 -33.706 74.949 1.00 74.50 404 ARG A O 1
ATOM 3291 N N . ALA A 1 405 ? -64.849 -33.173 72.789 1.00 63.06 405 ALA A N 1
ATOM 3292 C CA . ALA A 1 405 ? -66.039 -32.346 72.965 1.00 63.06 405 ALA A CA 1
ATOM 3293 C C . ALA A 1 405 ? -67.258 -33.198 73.355 1.00 63.06 405 ALA A C 1
ATOM 3295 O O . ALA A 1 405 ? -67.913 -32.882 74.344 1.00 63.06 405 ALA A O 1
ATOM 3296 N N . LYS A 1 406 ? -67.501 -34.328 72.667 1.00 57.66 406 LYS A N 1
ATOM 3297 C CA . LYS A 1 406 ? -68.531 -35.307 73.068 1.00 57.66 406 LYS A CA 1
ATOM 3298 C C . LYS A 1 406 ? -68.292 -35.865 74.477 1.00 57.66 406 LYS A C 1
ATOM 3300 O O . LYS A 1 406 ? -69.225 -35.905 75.275 1.00 57.66 406 LYS A O 1
ATOM 3305 N N . ASN A 1 407 ? -67.053 -36.213 74.824 1.00 51.19 407 ASN A N 1
ATOM 3306 C CA . ASN A 1 407 ? -66.731 -36.675 76.176 1.00 51.19 407 ASN A CA 1
ATOM 3307 C C . ASN A 1 407 ? -66.805 -35.551 77.227 1.00 51.19 407 ASN A C 1
ATOM 3309 O O . ASN A 1 407 ? -67.060 -35.839 78.387 1.00 51.19 407 ASN A O 1
ATOM 3313 N N . ARG A 1 408 ? -66.661 -34.266 76.872 1.00 47.47 408 ARG A N 1
ATOM 3314 C CA . ARG A 1 408 ? -66.847 -33.158 77.833 1.00 47.47 408 ARG A CA 1
ATOM 3315 C C . ARG A 1 408 ? -68.291 -32.998 78.321 1.00 47.47 408 ARG A C 1
ATOM 3317 O O . ARG A 1 408 ? -68.488 -32.406 79.376 1.00 47.47 408 ARG A O 1
ATOM 3324 N N . SER A 1 409 ? -69.271 -33.559 77.612 1.00 42.66 409 SER A N 1
ATOM 3325 C CA . SER A 1 409 ? -70.657 -33.697 78.090 1.00 42.66 409 SER A CA 1
ATOM 3326 C C . SER A 1 409 ? -70.917 -34.943 78.955 1.00 42.66 409 SER A C 1
ATOM 3328 O O . SER A 1 409 ? -72.050 -35.142 79.387 1.00 42.66 409 SER A O 1
ATOM 3330 N N . SER A 1 410 ? -69.914 -35.789 79.236 1.00 41.16 410 SER A N 1
ATOM 3331 C CA . SER A 1 410 ? -70.114 -37.041 79.981 1.00 41.16 410 SER A CA 1
ATOM 3332 C C . SER A 1 410 ? -68.898 -37.481 80.810 1.00 41.16 410 SER A C 1
ATOM 3334 O O . SER A 1 410 ? -67.843 -37.784 80.263 1.00 41.16 410 SER A O 1
ATOM 3336 N N . VAL A 1 411 ? -69.121 -37.681 82.114 1.00 35.75 411 VAL A N 1
ATOM 3337 C CA . VAL A 1 411 ? -68.185 -38.237 83.117 1.00 35.75 411 VAL A CA 1
ATOM 3338 C C . VAL A 1 411 ? -67.111 -37.276 83.643 1.00 35.75 411 VAL A C 1
ATOM 3340 O O . VAL A 1 411 ? -66.034 -37.087 83.086 1.00 35.75 411 VAL A O 1
ATOM 3343 N N . SER A 1 412 ? -67.373 -36.791 84.854 1.00 36.94 412 SER A N 1
ATOM 3344 C CA . SER A 1 412 ? -66.369 -36.364 85.826 1.00 36.94 412 SER A CA 1
ATOM 3345 C C . SER A 1 412 ? -66.041 -37.512 86.795 1.00 36.94 412 SER A C 1
ATOM 3347 O O . SER A 1 412 ? -66.969 -37.989 87.448 1.00 36.94 412 SER A O 1
ATOM 3349 N N . THR A 1 413 ? -64.769 -37.911 86.971 1.00 36.88 413 THR A N 1
ATOM 3350 C CA . THR A 1 413 ? -64.201 -38.356 88.278 1.00 36.88 413 THR A CA 1
ATOM 3351 C C . THR A 1 413 ? -62.684 -38.670 88.259 1.00 36.88 413 THR A C 1
ATOM 3353 O O . THR A 1 413 ? -62.141 -39.147 87.273 1.00 36.88 413 THR A O 1
ATOM 3356 N N . ALA A 1 414 ? -62.049 -38.428 89.417 1.00 34.16 414 ALA A N 1
ATOM 3357 C CA . ALA A 1 414 ? -60.953 -39.180 90.071 1.00 34.16 414 ALA A CA 1
ATOM 3358 C C . ALA A 1 414 ? -59.549 -39.425 89.426 1.00 34.16 414 ALA A C 1
ATOM 3360 O O . ALA A 1 414 ? -59.317 -40.335 88.642 1.00 34.16 414 ALA A O 1
ATOM 3361 N N . ARG A 1 415 ? -58.588 -38.666 89.981 1.00 34.75 415 ARG A N 1
ATOM 3362 C CA . ARG A 1 415 ? -57.110 -38.793 90.121 1.00 34.75 415 ARG A CA 1
ATOM 3363 C C . ARG A 1 415 ? -56.428 -40.187 90.239 1.00 34.75 415 ARG A C 1
ATOM 3365 O O . ARG A 1 415 ? -56.922 -41.062 90.938 1.00 34.75 415 ARG A O 1
ATOM 3372 N N . GLY A 1 416 ? -55.154 -40.228 89.800 1.00 33.72 416 GLY A N 1
ATOM 3373 C CA . GLY A 1 416 ? -54.043 -41.134 90.207 1.00 33.72 416 GLY A CA 1
ATOM 3374 C C . GLY A 1 416 ? -52.958 -41.180 89.099 1.00 33.72 416 GLY A C 1
ATOM 3375 O O . GLY A 1 416 ? -53.344 -41.390 87.960 1.00 33.72 416 GLY A O 1
ATOM 3376 N N . VAL A 1 417 ? -51.650 -40.864 89.209 1.00 39.16 417 VAL A N 1
ATOM 3377 C CA . VAL A 1 417 ? -50.605 -40.942 90.269 1.00 39.16 417 VAL A CA 1
ATOM 3378 C C . VAL A 1 417 ? -50.159 -42.395 90.518 1.00 39.16 417 VAL A C 1
ATOM 3380 O O . VAL A 1 417 ? -50.996 -43.178 90.946 1.00 39.16 417 VAL A O 1
ATOM 3383 N N . SER A 1 418 ? -48.903 -42.836 90.305 1.00 36.31 418 SER A N 1
ATOM 3384 C CA . SER A 1 418 ? -47.614 -42.230 89.837 1.00 36.31 418 SER A CA 1
ATOM 3385 C C . SER A 1 418 ? -46.795 -43.296 89.026 1.00 36.31 418 SER A C 1
ATOM 3387 O O . SER A 1 418 ? -47.406 -44.280 88.627 1.00 36.31 418 SER A O 1
ATOM 3389 N N . ALA A 1 419 ? -45.495 -43.252 88.655 1.00 35.00 419 ALA A N 1
ATOM 3390 C CA . ALA A 1 419 ? -44.297 -42.429 88.953 1.00 35.00 419 ALA A CA 1
ATOM 3391 C C . ALA A 1 419 ? -43.246 -42.495 87.786 1.00 35.00 419 ALA A C 1
ATOM 3393 O O . ALA A 1 419 ? -43.626 -42.754 86.649 1.00 35.00 419 ALA A O 1
ATOM 3394 N N . ALA A 1 420 ? -41.939 -42.284 88.051 1.00 41.75 420 ALA A N 1
ATOM 3395 C CA . ALA A 1 420 ? -40.797 -42.474 87.122 1.00 41.75 420 ALA A CA 1
ATOM 3396 C C . ALA A 1 420 ? -39.627 -43.236 87.802 1.00 41.75 420 ALA A C 1
ATOM 3398 O O . ALA A 1 420 ? -39.621 -43.340 89.031 1.00 41.75 420 ALA A O 1
ATOM 3399 N N . PRO A 1 421 ? -38.639 -43.765 87.044 1.00 51.41 421 PRO A N 1
ATOM 3400 C CA . PRO A 1 421 ? -37.289 -43.171 87.105 1.00 51.41 421 PRO A CA 1
ATOM 3401 C C . PRO A 1 421 ? -36.540 -43.141 85.746 1.00 51.41 421 PRO A C 1
ATOM 3403 O O . PRO A 1 421 ? -37.070 -43.550 84.717 1.00 51.41 421 PRO A O 1
ATOM 3406 N N . ALA A 1 422 ? -35.300 -42.632 85.740 1.00 42.78 422 ALA A N 1
ATOM 3407 C CA . ALA A 1 422 ? -34.469 -42.390 84.548 1.00 42.78 422 ALA A CA 1
ATOM 3408 C C . ALA A 1 422 ? -33.194 -43.263 84.499 1.00 42.78 422 ALA A C 1
ATOM 3410 O O . ALA A 1 422 ? -32.800 -43.825 85.519 1.00 42.78 422 ALA A O 1
ATOM 3411 N N . GLY A 1 423 ? -32.481 -43.275 83.358 1.00 33.12 423 GLY A N 1
ATOM 3412 C CA . GLY A 1 423 ? -31.041 -43.585 83.348 1.00 33.12 423 GLY A CA 1
ATOM 3413 C C . GLY A 1 423 ? -30.431 -44.172 82.064 1.00 33.12 423 GLY A C 1
ATOM 3414 O O . GLY A 1 423 ? -30.706 -45.313 81.717 1.00 33.12 423 GLY A O 1
ATOM 3415 N N . GLY A 1 424 ? -29.460 -43.460 81.477 1.00 36.75 424 GLY A N 1
ATOM 3416 C CA . GLY A 1 424 ? -28.283 -44.104 80.861 1.00 36.75 424 GLY A CA 1
ATOM 3417 C C . GLY A 1 424 ? -28.064 -43.904 79.344 1.00 36.75 424 GLY A C 1
ATOM 3418 O O . GLY A 1 424 ? -29.042 -43.825 78.605 1.00 36.75 424 GLY A O 1
ATOM 3419 N N . PRO A 1 425 ? -26.801 -43.816 78.855 1.00 65.44 425 PRO A N 1
ATOM 3420 C CA . PRO A 1 425 ? -26.496 -43.399 77.478 1.00 65.44 425 PRO A CA 1
ATOM 3421 C C . PRO A 1 425 ? -25.813 -44.472 76.597 1.00 65.44 425 PRO A C 1
ATOM 3423 O O . PRO A 1 425 ? -25.205 -45.417 77.095 1.00 65.44 425 PRO A O 1
ATOM 3426 N N . GLY A 1 426 ? -25.818 -44.261 75.272 1.00 37.69 426 GLY A N 1
ATOM 3427 C CA . GLY A 1 426 ? -25.070 -45.062 74.288 1.00 37.69 426 GLY A CA 1
ATOM 3428 C C . GLY A 1 426 ? -24.205 -44.192 73.365 1.00 37.69 426 GLY A C 1
ATOM 3429 O O . GLY A 1 426 ? -24.705 -43.261 72.741 1.00 37.69 426 GLY A O 1
ATOM 3430 N N . HIS A 1 427 ? -22.903 -44.482 73.278 1.00 43.19 427 HIS A N 1
ATOM 3431 C CA . HIS A 1 427 ? -21.898 -43.632 72.621 1.00 43.19 427 HIS A CA 1
ATOM 3432 C C . HIS A 1 427 ? -21.166 -44.409 71.505 1.00 43.19 427 HIS A C 1
ATOM 3434 O O . HIS A 1 427 ? -20.449 -45.361 71.805 1.00 43.19 427 HIS A O 1
ATOM 3440 N N . ALA A 1 428 ? -21.329 -44.019 70.231 1.00 38.56 428 ALA A N 1
ATOM 3441 C CA . ALA A 1 428 ? -20.569 -44.523 69.069 1.00 38.56 428 ALA A CA 1
ATOM 3442 C C . ALA A 1 428 ? -20.881 -43.699 67.791 1.00 38.56 428 ALA A C 1
ATOM 3444 O O . ALA A 1 428 ? -22.008 -43.242 67.655 1.00 38.56 428 ALA A O 1
ATOM 3445 N N . ASN A 1 429 ? -20.006 -43.521 66.786 1.00 36.84 429 ASN A N 1
ATOM 3446 C CA . ASN A 1 429 ? -18.531 -43.466 66.750 1.00 36.84 429 ASN A CA 1
ATOM 3447 C C . ASN A 1 429 ? -18.065 -42.798 65.414 1.00 36.84 429 ASN A C 1
ATOM 3449 O O . ASN A 1 429 ? -18.786 -42.858 64.429 1.00 36.84 429 ASN A O 1
ATOM 3453 N N . ARG A 1 430 ? -16.856 -42.206 65.383 1.00 36.12 430 ARG A N 1
ATOM 3454 C CA . ARG A 1 430 ? -15.988 -41.842 64.218 1.00 36.12 430 ARG A CA 1
ATOM 3455 C C . ARG A 1 430 ? -16.575 -41.633 62.793 1.00 36.12 430 ARG A C 1
ATOM 3457 O O . ARG A 1 430 ? -16.883 -42.607 62.119 1.00 36.12 430 ARG A O 1
ATOM 3464 N N . ALA A 1 431 ? -16.348 -40.434 62.231 1.00 37.25 431 ALA A N 1
ATOM 3465 C CA . ALA A 1 431 ? -15.426 -40.156 61.091 1.00 37.25 431 ALA A CA 1
ATOM 3466 C C . ALA A 1 431 ? -15.387 -38.626 60.821 1.00 37.25 431 ALA A C 1
ATOM 3468 O O . ALA A 1 431 ? -16.431 -38.016 60.655 1.00 37.25 431 ALA A O 1
ATOM 3469 N N . ARG A 1 432 ? -14.288 -37.883 61.035 1.00 37.59 432 ARG A N 1
ATOM 3470 C CA . ARG A 1 432 ? -13.054 -37.681 60.226 1.00 37.59 432 ARG A CA 1
ATOM 3471 C C . ARG A 1 432 ? -13.261 -37.059 58.824 1.00 37.59 432 ARG A C 1
ATOM 3473 O O . ARG A 1 432 ? -14.066 -37.535 58.040 1.00 37.59 432 ARG A O 1
ATOM 3480 N N . LYS A 1 433 ? -12.474 -36.003 58.542 1.00 45.50 433 LYS A N 1
ATOM 3481 C CA . LYS A 1 433 ? -12.415 -35.223 57.283 1.00 45.50 433 LYS A CA 1
ATOM 3482 C C . LYS A 1 433 ? -12.066 -36.090 56.055 1.00 45.50 433 LYS A C 1
ATOM 3484 O O . LYS A 1 433 ? -11.452 -37.144 56.222 1.00 45.50 433 LYS A O 1
ATOM 3489 N N . PRO A 1 434 ? -12.226 -35.529 54.845 1.00 53.31 434 PRO A N 1
ATOM 3490 C CA . PRO A 1 434 ? -11.008 -35.205 54.090 1.00 53.31 434 PRO A CA 1
ATOM 3491 C C . PRO A 1 434 ? -10.844 -33.707 53.788 1.00 53.31 434 PRO A C 1
ATOM 3493 O O . PRO A 1 434 ? -11.798 -32.978 53.540 1.00 53.31 434 PRO A O 1
ATOM 3496 N N . THR A 1 435 ? -9.592 -33.258 53.803 1.00 50.38 435 THR A N 1
ATOM 3497 C CA . THR A 1 435 ? -9.126 -32.041 53.123 1.00 50.38 435 THR A CA 1
ATOM 3498 C C . THR A 1 435 ? -8.732 -32.399 51.694 1.00 50.38 435 THR A C 1
ATOM 3500 O O . THR A 1 435 ? -8.029 -33.391 51.513 1.00 50.38 435 THR A O 1
ATOM 3503 N N . ALA A 1 436 ? -9.100 -31.580 50.710 1.00 42.97 436 ALA A N 1
ATOM 3504 C CA . ALA A 1 436 ? -8.626 -31.715 49.333 1.00 42.97 436 ALA A CA 1
ATOM 3505 C C . ALA A 1 436 ? -8.296 -30.333 48.749 1.00 42.97 436 ALA A C 1
ATOM 3507 O O . ALA A 1 436 ? -9.118 -29.695 48.099 1.00 42.97 436 ALA A O 1
ATOM 3508 N N . SER A 1 437 ? -7.084 -29.857 49.027 1.00 48.94 437 SER A N 1
ATOM 3509 C CA . SER A 1 437 ? -6.454 -28.778 48.267 1.00 48.94 437 SER A CA 1
ATOM 3510 C C . SER A 1 437 ? -5.850 -29.360 46.991 1.00 48.94 437 SER A C 1
ATOM 3512 O O . SER A 1 437 ? -5.025 -30.269 47.084 1.00 48.94 437 SER A O 1
ATOM 3514 N N . LEU A 1 438 ? -6.194 -28.809 45.830 1.00 45.00 438 LEU A N 1
ATOM 3515 C CA . LEU A 1 438 ? -5.449 -29.020 44.591 1.00 45.00 438 LEU A CA 1
ATOM 3516 C C . LEU A 1 438 ? -5.203 -27.669 43.920 1.00 45.00 438 LEU A C 1
ATOM 3518 O O . LEU A 1 438 ? -6.144 -26.953 43.583 1.00 45.00 438 LEU A O 1
ATOM 3522 N N . ALA A 1 439 ? -3.923 -27.342 43.748 1.00 55.16 439 ALA A N 1
ATOM 3523 C CA . ALA A 1 439 ? -3.477 -26.409 42.724 1.00 55.16 439 ALA A CA 1
ATOM 3524 C C . ALA A 1 439 ? -3.544 -27.096 41.343 1.00 55.16 439 ALA A C 1
ATOM 3526 O O . ALA A 1 439 ? -3.879 -28.282 41.243 1.00 55.16 439 ALA A O 1
ATOM 3527 N N . PRO A 1 440 ? -3.190 -26.371 40.279 1.00 61.12 440 PRO A N 1
ATOM 3528 C CA . PRO A 1 440 ? -2.014 -26.835 39.544 1.00 61.12 440 PRO A CA 1
ATOM 3529 C C . PRO A 1 440 ? -0.974 -25.731 39.320 1.00 61.12 440 PRO A C 1
ATOM 3531 O O . PRO A 1 440 ? -1.314 -24.571 39.086 1.00 61.12 440 PRO A O 1
ATOM 3534 N N . GLU A 1 441 ? 0.292 -26.134 39.364 1.00 58.22 441 GLU A N 1
ATOM 3535 C CA . GLU A 1 441 ? 1.423 -25.398 38.796 1.00 58.22 441 GLU A CA 1
ATOM 3536 C C . GLU A 1 441 ? 1.574 -25.740 37.296 1.00 58.22 441 GLU A C 1
ATOM 3538 O O . GLU A 1 441 ? 1.044 -26.751 36.841 1.00 58.22 441 GLU A O 1
ATOM 3543 N N . GLU A 1 442 ? 2.275 -24.862 36.570 1.00 56.22 442 GLU A N 1
ATOM 3544 C CA . GLU A 1 442 ? 3.021 -25.080 35.309 1.00 56.22 442 GLU A CA 1
ATOM 3545 C C . GLU A 1 442 ? 2.378 -25.882 34.147 1.00 56.22 442 GLU A C 1
ATOM 3547 O O . GLU A 1 442 ? 2.331 -27.109 34.145 1.00 56.22 442 GLU A O 1
ATOM 3552 N N . GLU A 1 443 ? 1.977 -25.160 33.088 1.00 51.16 443 GLU A N 1
ATOM 3553 C CA . GLU A 1 443 ? 2.786 -24.988 31.850 1.00 51.16 443 GLU A CA 1
ATOM 3554 C C . GLU A 1 443 ? 2.380 -23.699 31.100 1.00 51.16 443 GLU A C 1
ATOM 3556 O O . GLU A 1 443 ? 1.164 -23.501 30.848 1.00 51.16 443 GLU A O 1
#

Secondary structure (DSSP, 8-state):
-HHHHHHHHHHHHHHHHHHHHHHHHHHHHHHHHHHHHHHHHHHHHHHHHHHHHHHHHHHHHHHHHHHHHHHHHHHHHHHHHHHHHHHHHHHHHHHHHHHHHHHHHHHHHHHHHHHHHHHHHHHHHHHHHHHHHHHHHHHHHHHHHHHHHHHHHHHHHHHHHHHHHHHHHHHHHHHHHHHHHHHHHHHHHHHHHHHHHHHHHHHHHHHHHHHHHHHHHHHHHHHHHHTT-TT---S------SSTTTHHHHHHHHHHHHHHHHHHHHHHHHHHHHHHHHHHHHHHHHHHHHHHHHHHHHHHHHHHHHHHHHHHHHHHHHHHHHHHHHHHHHHHHHHHHHHHHHHHHHHHHHHHHHHHHHHHHHHHHHHHHHHHHHHHHHHHHHHHHHHHHHHHHHHHHHHHHHHHHHHHTS---------------------------------

Mean predicted aligned error: 22.37 Å

pLDDT: mean 83.11, std 18.32, range [31.06, 98.44]

Solvent-accessible surface area (backbone atoms only — not comparable to full-atom values): 24697 Å² total; per-residue (Å²): 103,73,70,57,52,55,48,50,53,46,55,50,50,51,53,51,46,54,52,49,51,51,49,50,52,47,52,50,50,49,51,49,50,52,47,53,50,49,55,50,51,49,52,54,48,52,50,50,50,50,52,51,49,53,51,51,50,51,49,51,52,50,50,50,53,50,52,54,50,50,54,47,53,51,52,49,52,53,52,51,49,53,49,52,56,47,55,48,54,55,49,50,56,50,51,52,51,51,52,53,53,51,56,51,50,55,50,51,52,53,51,52,56,47,52,53,51,54,53,50,54,50,53,52,54,52,49,51,52,52,51,55,51,50,51,51,46,53,56,51,51,54,49,50,55,50,53,52,50,54,51,53,53,51,49,54,52,48,58,52,50,54,51,53,50,55,50,54,51,49,55,50,47,57,50,49,52,52,51,52,49,53,48,52,52,50,53,51,52,52,51,52,48,54,50,52,54,50,53,48,51,51,47,49,53,52,48,51,52,48,53,49,52,51,51,50,52,46,50,58,54,44,65,65,45,61,83,72,50,90,84,66,73,91,72,78,100,70,83,81,90,86,72,70,76,65,59,54,59,58,54,53,49,54,52,50,57,50,49,55,51,51,52,50,53,50,54,52,48,58,49,52,53,51,52,52,49,52,54,47,53,53,49,53,54,48,50,55,56,50,50,52,55,52,48,52,52,50,56,50,51,50,53,51,52,54,51,52,49,54,51,49,52,52,49,49,56,48,52,52,52,51,49,57,51,51,56,49,52,51,51,55,50,52,52,49,53,52,50,53,46,59,50,49,55,55,50,48,53,49,50,50,54,50,54,49,52,51,55,53,52,50,53,52,49,54,54,51,51,51,52,48,51,55,50,50,53,51,48,53,50,53,49,49,60,44,52,61,47,48,55,52,48,51,54,50,50,52,50,49,48,56,49,52,54,59,45,71,79,53,88,88,82,88,90,82,89,87,88,87,89,87,87,88,90,87,89,86,80,90,82,84,85,84,86,83,90,77,85,84,81,90,136